Protein 8ERW (pdb70)

Solvent-accessible surface area: 17690 Å² total; per-residue (Å²): 130,51,14,32,58,23,5,46,70,51,16,95,64,94,47,96,114,18,19,69,61,19,47,93,81,65,67,65,28,16,7,12,0,3,0,4,0,14,24,11,0,45,94,56,112,110,6,37,63,5,0,16,90,2,7,72,89,38,53,31,45,14,0,4,0,2,0,1,0,2,2,0,0,60,99,23,62,30,77,118,1,46,63,6,1,6,58,3,2,50,144,24,60,13,38,2,0,0,0,0,0,0,0,0,10,6,0,46,84,25,66,8,135,94,2,17,60,2,1,9,107,7,1,74,78,4,61,21,41,14,0,0,0,0,0,1,0,1,9,8,0,48,96,34,69,43,83,105,1,19,71,2,0,1,50,2,2,54,135,32,43,2,30,4,0,0,0,1,0,0,1,3,5,5,0,55,120,5,62,5,99,89,2,53,114,6,1,17,55,6,2,79,78,6,61,23,24,15,0,0,0,2,0,1,0,2,11,5,0,42,101,37,57,8,134,82,1,3,77,7,1,4,47,3,4,73,153,30,60,26,40,38,0,2,45,14,0,46,66,2,9,102,10,41,92,85,50,42,106,91,40,8,61,54,15,1,78,129,10,110,114,20,40,62,20,16,57,65,28,58,100,100,119,114,98,65,72,63,38,26,18,6,0,12,1,1,0,20,34,18,4,78,91,47,54,95,74,2,48,62,6,1,54,57,5,38,97,71,41,57,26,24,17,0,2,0,2,0,1,1,5,19,6,1,66,78,29,51,35,76,65,1,16,56,4,1,2,98,3,4,64,134,33,58,16,38,6,0,0,0,0,0,0,0,2,9,4,1,51,80,21,75,10,137,81,2,18,62,1,0,6,56,8,1,68,104,3,64,18,41,16,0,0,0,1,0,1,1,2,11,10,3,52,103,34,70,46,93,58,2,16,77,3,1,1,50,1,2,74,131,36,46,3,30,4,0,0,0,0,0,1,0,4,4,6,0,56,126,5,66,4,72,85,1,54,123,4,1,17,50,4,2,108,77,6,59,25,41,16,0,0,0,0,0,2,0,0,10,14,0,39,103,36,57,12,133,94,1,4,65,10,0,3,46,7,2,71,106,27,71,19,36,65,0,1,49,13,0,45,47,2,18,116,10,56,123,85,92,134,90,10,71,51,11,2,68,133,15,100

Secondary structure (DSSP, 8-state):
-HHHHHHHHHHH-----HHHHHHHHT-HHHHHHHHHHHHHHHH--HHHHHHHHHHHHT-HHHHHHHHHHHHHHHHHT-HHHHHHHHHHHHHT-HHHHHHHHHHHHHHHHH--HHHHHHHHHHHHHT-HHHHHHHHHHHHHHHHHT-HHHHHHHHHHHHHT-HHHHHHHHHHHHHHHTT--HHHHHHHHHHHHHT-HHHHHHHHHHHHHHHHHT-HHHHHHHHHHHHHT-HHHHHHHHHHHHHHHHH--HHHHHHHHHHH-/-HHHHHHHHHH---S--HHHHHHHHHHHHHHHT--HHHHHHHHHHHHH--HHHHHHHHHHHHHHHHH--HHHHHHHHHHHHHT-HHHHHHHHHHHHHHHHHT-HHHHHHHHHHHHHT-HHHHHHHHHHHHHHHHHT-HHHHHHHHHHHHHT-HHHHHHHHHHHHHHHTTT-HHHHHHHHHHHHHT-HHHHHHHHHHHHHHHHHT-HHHHHHHHHHHHHT-HHHHHHHHHHHHHHH--HHHHHHHHHHH-

Structure (mmCIF, N/CA/C/O backbone):
data_8ERW
#
_entry.id   8ERW
#
_cell.length_a   55.318
_cell.length_b   55.380
_cell.length_c   145.134
_cell.angle_alpha   90.000
_cell.angle_beta   90.000
_cell.angle_gamma   90.000
#
_symmetry.space_group_name_H-M   'P 21 21 21'
#
loop_
_entity.id
_entity.type
_entity.pdbx_description
1 polymer C2HR4_8r
2 water water
#
loop_
_atom_site.group_PDB
_atom_site.id
_atom_site.type_symbol
_atom_site.label_atom_id
_atom_site.label_alt_id
_atom_site.label_comp_id
_atom_site.label_asym_id
_atom_site.label_entity_id
_atom_site.label_seq_id
_atom_site.pdbx_PDB_ins_code
_atom_site.Cartn_x
_atom_site.Cartn_y
_atom_site.Cartn_z
_atom_site.occupancy
_atom_site.B_iso_or_equiv
_atom_site.auth_seq_id
_atom_site.auth_comp_id
_atom_site.auth_asym_id
_atom_site.auth_atom_id
_atom_site.pdbx_PDB_model_num
ATOM 1 N N . ASP A 1 7 ? 82.001 -20.412 23.393 1.00 134.37 7 ASP A N 1
ATOM 2 C CA . ASP A 1 7 ? 83.377 -20.332 23.869 1.00 129.42 7 ASP A CA 1
ATOM 3 C C . ASP A 1 7 ? 84.123 -19.212 23.153 1.00 124.90 7 ASP A C 1
ATOM 4 O O . ASP A 1 7 ? 84.834 -18.427 23.780 1.00 125.05 7 ASP A O 1
ATOM 8 N N . LYS A 1 8 ? 83.962 -19.148 21.829 1.00 125.98 8 LYS A N 1
ATOM 9 C CA . LYS A 1 8 ? 84.621 -18.096 21.064 1.00 126.79 8 LYS A CA 1
ATOM 10 C C . LYS A 1 8 ? 84.154 -16.716 21.502 1.00 126.43 8 LYS A C 1
ATOM 11 O O . LYS A 1 8 ? 84.943 -15.764 21.486 1.00 124.39 8 LYS A O 1
ATOM 15 N N . ALA A 1 9 ? 82.890 -16.593 21.910 1.00 124.15 9 ALA A N 1
ATOM 16 C CA . ALA A 1 9 ? 82.373 -15.301 22.346 1.00 119.04 9 ALA A CA 1
ATOM 17 C C . ALA A 1 9 ? 83.205 -14.742 23.493 1.00 119.51 9 ALA A C 1
ATOM 18 O O . ALA A 1 9 ? 83.689 -13.605 23.429 1.00 115.09 9 ALA A O 1
ATOM 25 N N . VAL A 1 10 ? 83.379 -15.528 24.558 1.00 118.96 10 VAL A N 1
ATOM 26 C CA . VAL A 1 10 ? 84.228 -15.095 25.662 1.00 113.59 10 VAL A CA 1
ATOM 27 C C . VAL A 1 10 ? 85.664 -14.920 25.190 1.00 116.55 10 VAL A C 1
ATOM 28 O O . VAL A 1 10 ? 86.393 -14.058 25.697 1.00 116.67 10 VAL A O 1
ATOM 32 N N . SER A 1 11 ? 86.097 -15.727 24.218 1.00 122.65 11 SER A N 1
ATOM 33 C CA . SER A 1 11 ? 87.448 -15.588 23.687 1.00 124.54 11 SER A CA 1
ATOM 34 C C . SER A 1 11 ? 87.608 -14.261 22.953 1.00 120.78 11 SER A C 1
ATOM 35 O O . SER A 1 11 ? 88.561 -13.513 23.204 1.00 121.17 11 SER A O 1
ATOM 39 N N . LEU A 1 12 ? 86.688 -13.957 22.035 1.00 117.17 12 LEU A N 1
ATOM 40 C CA . LEU A 1 12 ? 86.765 -12.694 21.310 1.00 109.51 12 LEU A CA 1
ATOM 41 C C . LEU A 1 12 ? 86.689 -11.513 22.268 1.00 105.93 12 LEU A C 1
ATOM 42 O O . LEU A 1 12 ? 87.442 -10.541 22.131 1.00 102.30 12 LEU A O 1
ATOM 46 N N . VAL A 1 13 ? 85.783 -11.578 23.245 1.00 105.47 13 VAL A N 1
ATOM 47 C CA . VAL A 1 13 ? 85.688 -10.514 24.238 1.00 102.61 13 VAL A CA 1
ATOM 48 C C . VAL A 1 13 ? 86.968 -10.451 25.061 1.00 104.91 13 VAL A C 1
ATOM 49 O O . VAL A 1 13 ? 87.535 -9.375 25.283 1.00 106.15 13 VAL A O 1
ATOM 53 N N . GLU A 1 14 ? 87.453 -11.611 25.513 1.00 112.39 14 GLU A N 1
ATOM 54 C CA . GLU A 1 14 ? 88.664 -11.643 26.328 1.00 114.97 14 GLU A CA 1
ATOM 55 C C . GLU A 1 14 ? 89.860 -11.097 25.556 1.00 112.51 14 GLU A C 1
ATOM 56 O O . GLU A 1 14 ? 90.630 -10.280 26.075 1.00 104.05 14 GLU A O 1
ATOM 60 N N . GLU A 1 15 ? 90.038 -11.547 24.311 1.00 106.98 15 GLU A N 1
ATOM 61 C CA . GLU A 1 15 ? 91.140 -11.046 23.494 1.00 104.10 15 GLU A CA 1
ATOM 62 C C . GLU A 1 15 ? 91.045 -9.534 23.320 1.00 111.74 15 GLU A C 1
ATOM 63 O O . GLU A 1 15 ? 92.028 -8.810 23.519 1.00 112.74 15 GLU A O 1
ATOM 67 N N . LEU A 1 16 ? 89.861 -9.039 22.948 1.00 110.74 16 LEU A N 1
ATOM 68 C CA . LEU A 1 16 ? 89.663 -7.597 22.855 1.00 104.01 16 LEU A CA 1
ATOM 69 C C . LEU A 1 16 ? 89.692 -6.939 24.229 1.00 107.59 16 LEU A C 1
ATOM 70 O O . LEU A 1 16 ? 90.029 -5.754 24.341 1.00 111.47 16 LEU A O 1
ATOM 86 N N . ALA A 1 17 ? 89.331 -7.681 25.278 1.00 108.30 17 ALA A N 1
ATOM 87 C CA . ALA A 1 17 ? 89.344 -7.118 26.624 1.00 118.88 17 ALA A CA 1
ATOM 88 C C . ALA A 1 17 ? 90.770 -6.874 27.097 1.00 126.43 17 ALA A C 1
ATOM 89 O O . ALA A 1 17 ? 91.078 -5.816 27.657 1.00 126.74 17 ALA A O 1
ATOM 96 N N . GLN A 1 18 ? 91.652 -7.859 26.905 1.00 125.78 18 GLN A N 1
ATOM 97 C CA . GLN A 1 18 ? 93.066 -7.641 27.189 1.00 127.67 18 GLN A CA 1
ATOM 98 C C . GLN A 1 18 ? 93.540 -6.338 26.563 1.00 123.39 18 GLN A C 1
ATOM 99 O O . GLN A 1 18 ? 94.224 -5.538 27.215 1.00 138.46 18 GLN A O 1
ATOM 103 N N . LYS A 1 19 ? 93.161 -6.094 25.314 1.00 114.07 19 LYS A N 1
ATOM 104 C CA . LYS A 1 19 ? 93.443 -4.826 24.656 1.00 114.52 19 LYS A CA 1
ATOM 105 C C . LYS A 1 19 ? 92.344 -3.822 24.991 1.00 108.39 19 LYS A C 1
ATOM 106 O O . LYS A 1 19 ? 92.477 -2.630 24.724 1.00 106.63 19 LYS A O 1
ATOM 110 N N . GLY A 1 21 ? 93.722 0.400 26.098 1.00 127.90 21 GLY A N 1
ATOM 111 C CA . GLY A 1 21 ? 93.996 0.232 27.512 1.00 136.00 21 GLY A CA 1
ATOM 112 C C . GLY A 1 21 ? 92.747 -0.087 28.307 1.00 127.46 21 GLY A C 1
ATOM 113 O O . GLY A 1 21 ? 92.125 0.801 28.889 1.00 125.28 21 GLY A O 1
ATOM 117 N N . SER A 1 22 ? 92.380 -1.365 28.335 1.00 125.78 22 SER A N 1
ATOM 118 C CA . SER A 1 22 ? 91.152 -1.773 28.994 1.00 117.22 22 SER A CA 1
ATOM 119 C C . SER A 1 22 ? 91.287 -1.665 30.510 1.00 119.41 22 SER A C 1
ATOM 120 O O . SER A 1 22 ? 92.386 -1.557 31.063 1.00 121.52 22 SER A O 1
ATOM 124 N N . GLU A 1 23 ? 90.140 -1.695 31.182 1.00 119.38 23 GLU A N 1
ATOM 125 C CA . GLU A 1 23 ? 90.090 -1.624 32.637 1.00 118.29 23 GLU A CA 1
ATOM 126 C C . GLU A 1 23 ? 89.491 -2.907 33.206 1.00 124.20 23 GLU A C 1
ATOM 127 O O . GLU A 1 23 ? 88.766 -3.625 32.515 1.00 119.45 23 GLU A O 1
ATOM 131 N N . GLU A 1 27 ? 89.474 -7.843 33.753 1.00 122.48 27 GLU A N 1
ATOM 132 C CA . GLU A 1 27 ? 88.682 -8.144 34.941 1.00 133.56 27 GLU A CA 1
ATOM 133 C C . GLU A 1 27 ? 87.229 -8.366 34.549 1.00 127.22 27 GLU A C 1
ATOM 134 O O . GLU A 1 27 ? 86.646 -9.413 34.832 1.00 123.29 27 GLU A O 1
ATOM 138 N N . ALA A 1 28 ? 86.648 -7.359 33.894 1.00 131.68 28 ALA A N 1
ATOM 139 C CA . ALA A 1 28 ? 85.263 -7.471 33.453 1.00 132.53 28 ALA A CA 1
ATOM 140 C C . ALA A 1 28 ? 85.073 -8.681 32.549 1.00 135.12 28 ALA A C 1
ATOM 141 O O . ALA A 1 28 ? 84.081 -9.409 32.673 1.00 135.58 28 ALA A O 1
ATOM 148 N N . ALA A 1 29 ? 86.022 -8.919 31.639 1.00 132.59 29 ALA A N 1
ATOM 149 C CA . ALA A 1 29 ? 85.903 -10.051 30.727 1.00 131.42 29 ALA A CA 1
ATOM 150 C C . ALA A 1 29 ? 85.787 -11.364 31.491 1.00 135.09 29 ALA A C 1
ATOM 151 O O . ALA A 1 29 ? 85.000 -12.242 31.118 1.00 127.55 29 ALA A O 1
ATOM 158 N N . LYS A 1 30 ? 86.571 -11.521 32.560 1.00 140.51 30 LYS A N 1
ATOM 159 C CA . LYS A 1 30 ? 86.454 -12.719 33.384 1.00 134.89 30 LYS A CA 1
ATOM 160 C C . LYS A 1 30 ? 85.051 -12.842 33.966 1.00 134.60 30 LYS A C 1
ATOM 161 O O . LYS A 1 30 ? 84.506 -13.947 34.065 1.00 135.83 30 LYS A O 1
ATOM 165 N N . GLU A 1 31 ? 84.449 -11.716 34.351 1.00 135.21 31 GLU A N 1
ATOM 166 C CA . GLU A 1 31 ? 83.084 -11.749 34.865 1.00 133.29 31 GLU A CA 1
ATOM 167 C C . GLU A 1 31 ? 82.108 -12.194 33.782 1.00 130.80 31 GLU A C 1
ATOM 168 O O . GLU A 1 31 ? 81.268 -13.073 34.012 1.00 125.68 31 GLU A O 1
ATOM 172 N N . ILE A 1 32 ? 82.207 -11.599 32.591 1.00 134.95 32 ILE A N 1
ATOM 173 C CA . ILE A 1 32 ? 81.320 -11.980 31.496 1.00 132.87 32 ILE A CA 1
ATOM 174 C C . ILE A 1 32 ? 81.533 -13.443 31.127 1.00 134.81 32 ILE A C 1
ATOM 175 O O . ILE A 1 32 ? 80.573 -14.190 30.903 1.00 126.88 32 ILE A O 1
ATOM 179 N N . ARG A 1 33 ? 82.795 -13.874 31.057 1.00 133.79 33 ARG A N 1
ATOM 180 C CA . ARG A 1 33 ? 83.080 -15.272 30.751 1.00 126.55 33 ARG A CA 1
ATOM 181 C C . ARG A 1 33 ? 82.468 -16.197 31.796 1.00 130.40 33 ARG A C 1
ATOM 182 O O . ARG A 1 33 ? 81.917 -17.251 31.457 1.00 133.96 33 ARG A O 1
ATOM 186 N N . LYS A 1 34 ? 82.552 -15.818 33.073 1.00 123.63 34 LYS A N 1
ATOM 187 C CA . LYS A 1 34 ? 81.987 -16.654 34.127 1.00 119.60 34 LYS A CA 1
ATOM 188 C C . LYS A 1 34 ? 80.478 -16.800 33.978 1.00 122.91 34 LYS A C 1
ATOM 189 O O . LYS A 1 34 ? 79.918 -17.841 34.342 1.00 111.85 34 LYS A O 1
ATOM 193 N N . ARG A 1 35 ? 79.804 -15.777 33.447 1.00 126.09 35 ARG A N 1
ATOM 194 C CA . ARG A 1 35 ? 78.360 -15.865 33.260 1.00 119.47 35 ARG A CA 1
ATOM 195 C C . ARG A 1 35 ? 78.010 -16.765 32.081 1.00 112.02 35 ARG A C 1
ATOM 196 O O . ARG A 1 35 ? 77.022 -17.507 32.130 1.00 103.31 35 ARG A O 1
ATOM 200 N N . GLY A 1 36 ? 78.799 -16.706 31.012 1.00 113.28 36 GLY A N 1
ATOM 201 C CA . GLY A 1 36 ? 78.594 -17.573 29.869 1.00 112.01 36 GLY A CA 1
ATOM 202 C C . GLY A 1 36 ? 77.319 -17.308 29.096 1.00 113.56 36 GLY A C 1
ATOM 203 O O . GLY A 1 36 ? 76.584 -18.244 28.769 1.00 110.74 36 GLY A O 1
ATOM 207 N N . ASP A 1 37 ? 77.049 -16.042 28.792 1.00 106.13 37 ASP A N 1
ATOM 208 C CA . ASP A 1 37 ? 75.905 -15.641 27.980 1.00 98.79 37 ASP A CA 1
ATOM 209 C C . ASP A 1 37 ? 76.432 -15.120 26.649 1.00 105.50 37 ASP A C 1
ATOM 210 O O . ASP A 1 37 ? 77.137 -14.105 26.612 1.00 108.39 37 ASP A O 1
ATOM 219 N N . SER A 1 38 ? 76.097 -15.818 25.562 1.00 105.46 38 SER A N 1
ATOM 220 C CA . SER A 1 38 ? 76.613 -15.442 24.249 1.00 103.83 38 SER A CA 1
ATOM 221 C C . SER A 1 38 ? 76.156 -14.039 23.866 1.00 104.74 38 SER A C 1
ATOM 222 O O . SER A 1 38 ? 76.975 -13.161 23.569 1.00 99.51 38 SER A O 1
ATOM 230 N N . GLU A 1 39 ? 74.837 -13.817 23.862 1.00 107.81 39 GLU A N 1
ATOM 231 C CA . GLU A 1 39 ? 74.288 -12.520 23.477 1.00 104.99 39 GLU A CA 1
ATOM 232 C C . GLU A 1 39 ? 75.018 -11.387 24.182 1.00 100.34 39 GLU A C 1
ATOM 233 O O . GLU A 1 39 ? 75.446 -10.415 23.549 1.00 98.19 39 GLU A O 1
ATOM 237 N N . VAL A 1 40 ? 75.167 -11.496 25.502 1.00 102.78 40 VAL A N 1
ATOM 238 C CA . VAL A 1 40 ? 75.958 -10.516 26.237 1.00 94.76 40 VAL A CA 1
ATOM 239 C C . VAL A 1 40 ? 77.405 -10.557 25.767 1.00 97.77 40 VAL A C 1
ATOM 240 O O . VAL A 1 40 ? 78.058 -9.517 25.616 1.00 97.08 40 VAL A O 1
ATOM 253 N N . ALA A 1 41 ? 77.926 -11.759 25.517 1.00 98.02 41 ALA A N 1
ATOM 254 C CA . ALA A 1 41 ? 79.321 -11.896 25.114 1.00 103.37 41 ALA A CA 1
ATOM 255 C C . ALA A 1 41 ? 79.556 -11.289 23.737 1.00 99.25 41 ALA A C 1
ATOM 256 O O . ALA A 1 41 ? 80.455 -10.460 23.557 1.00 94.56 41 ALA A O 1
ATOM 263 N N . LEU A 1 42 ? 78.761 -11.700 22.745 1.00 100.86 42 LEU A N 1
ATOM 264 C CA . LEU A 1 42 ? 78.886 -11.108 21.418 1.00 99.26 42 LEU A CA 1
ATOM 265 C C . LEU A 1 42 ? 78.581 -9.617 21.459 1.00 94.52 42 LEU A C 1
ATOM 266 O O . LEU A 1 42 ? 79.310 -8.810 20.868 1.00 89.02 42 LEU A O 1
ATOM 282 N N . ALA A 1 43 ? 77.514 -9.233 22.162 1.00 96.15 43 ALA A N 1
ATOM 283 C CA . ALA A 1 43 ? 77.181 -7.823 22.316 1.00 85.09 43 ALA A CA 1
ATOM 284 C C . ALA A 1 43 ? 78.381 -7.029 22.816 1.00 85.91 43 ALA A C 1
ATOM 285 O O . ALA A 1 43 ? 78.811 -6.055 22.187 1.00 88.48 43 ALA A O 1
ATOM 292 N N . VAL A 1 44 ? 78.941 -7.443 23.953 1.00 86.04 44 VAL A N 1
ATOM 293 C CA . VAL A 1 44 ? 80.043 -6.693 24.548 1.00 86.51 44 VAL A CA 1
ATOM 294 C C . VAL A 1 44 ? 81.267 -6.734 23.643 1.00 87.31 44 VAL A C 1
ATOM 295 O O . VAL A 1 44 ? 81.990 -5.739 23.507 1.00 87.74 44 VAL A O 1
ATOM 308 N N . ALA A 1 45 ? 81.529 -7.887 23.024 1.00 88.86 45 ALA A N 1
ATOM 309 C CA . ALA A 1 45 ? 82.607 -7.965 22.044 1.00 92.26 45 ALA A CA 1
ATOM 310 C C . ALA A 1 45 ? 82.466 -6.856 21.010 1.00 88.95 45 ALA A C 1
ATOM 311 O O . ALA A 1 45 ? 83.415 -6.110 20.740 1.00 90.17 45 ALA A O 1
ATOM 318 N N . LEU A 1 46 ? 81.271 -6.726 20.429 1.00 89.02 46 LEU A N 1
ATOM 319 C CA . LEU A 1 46 ? 81.024 -5.649 19.478 1.00 89.13 46 LEU A CA 1
ATOM 320 C C . LEU A 1 46 ? 81.275 -4.289 20.114 1.00 88.43 46 LEU A C 1
ATOM 321 O O . LEU A 1 46 ? 81.872 -3.403 19.489 1.00 94.23 46 LEU A O 1
ATOM 325 N N . VAL A 1 47 ? 80.834 -4.105 21.359 1.00 86.93 47 VAL A N 1
ATOM 326 C CA . VAL A 1 47 ? 81.009 -2.817 22.021 1.00 86.75 47 VAL A CA 1
ATOM 327 C C . VAL A 1 47 ? 82.491 -2.486 22.145 1.00 88.31 47 VAL A C 1
ATOM 328 O O . VAL A 1 47 ? 82.926 -1.371 21.833 1.00 91.89 47 VAL A O 1
ATOM 341 N N . LEU A 1 48 ? 83.290 -3.453 22.604 1.00 89.21 48 LEU A N 1
ATOM 342 C CA . LEU A 1 48 ? 84.715 -3.198 22.783 1.00 88.30 48 LEU A CA 1
ATOM 343 C C . LEU A 1 48 ? 85.429 -3.076 21.441 1.00 90.90 48 LEU A C 1
ATOM 344 O O . LEU A 1 48 ? 86.288 -2.203 21.266 1.00 90.62 48 LEU A O 1
ATOM 360 N N . SER A 1 49 ? 85.099 -3.950 20.488 1.00 89.81 49 SER A N 1
ATOM 361 C CA . SER A 1 49 ? 85.700 -3.861 19.162 1.00 91.32 49 SER A CA 1
ATOM 362 C C . SER A 1 49 ? 85.524 -2.463 18.583 1.00 101.69 49 SER A C 1
ATOM 363 O O . SER A 1 49 ? 86.466 -1.874 18.042 1.00 112.41 49 SER A O 1
ATOM 371 N N . LEU A 1 50 ? 84.313 -1.912 18.697 1.00 97.04 50 LEU A N 1
ATOM 372 C CA . LEU A 1 50 ? 84.068 -0.561 18.204 1.00 98.15 50 LEU A CA 1
ATOM 373 C C . LEU A 1 50 ? 84.822 0.479 19.020 1.00 102.14 50 LEU A C 1
ATOM 374 O O . LEU A 1 50 ? 85.198 1.529 18.488 1.00 109.09 50 LEU A O 1
ATOM 390 N N . ALA A 1 51 ? 85.057 0.204 20.303 1.00 96.05 51 ALA A N 1
ATOM 391 C CA . ALA A 1 51 ? 85.787 1.150 21.136 1.00 99.79 51 ALA A CA 1
ATOM 392 C C . ALA A 1 51 ? 87.261 1.200 20.756 1.00 107.14 51 ALA A C 1
ATOM 393 O O . ALA A 1 51 ? 87.841 2.288 20.655 1.00 108.73 51 ALA A O 1
ATOM 400 N N . ASN A 1 52 ? 87.876 0.038 20.524 1.00 108.93 52 ASN A N 1
ATOM 401 C CA . ASN A 1 52 ? 89.319 -0.011 20.315 1.00 112.30 52 ASN A CA 1
ATOM 402 C C . ASN A 1 52 ? 89.733 0.818 19.101 1.00 116.20 52 ASN A C 1
ATOM 403 O O . ASN A 1 52 ? 90.645 1.648 19.183 1.00 125.94 52 ASN A O 1
ATOM 414 N N . LYS A 1 53 ? 89.067 0.606 17.962 1.00 112.97 53 LYS A N 1
ATOM 415 C CA . LYS A 1 53 ? 89.467 1.298 16.739 1.00 116.51 53 LYS A CA 1
ATOM 416 C C . LYS A 1 53 ? 89.183 2.795 16.809 1.00 108.50 53 LYS A C 1
ATOM 417 O O . LYS A 1 53 ? 89.834 3.584 16.114 1.00 110.33 53 LYS A O 1
ATOM 421 N N . SER A 1 54 ? 88.215 3.208 17.623 1.00 111.55 54 SER A N 1
ATOM 422 C CA . SER A 1 54 ? 87.844 4.620 17.714 1.00 115.63 54 SER A CA 1
ATOM 423 C C . SER A 1 54 ? 88.982 5.471 18.270 1.00 111.71 54 SER A C 1
ATOM 424 O O . SER A 1 54 ? 89.967 4.946 18.787 1.00 116.64 54 SER A O 1
ATOM 432 N N . ARG A 1 57 ? 89.453 8.149 23.615 1.00 109.00 57 ARG A N 1
ATOM 433 C CA . ARG A 1 57 ? 89.851 7.298 24.730 1.00 111.91 57 ARG A CA 1
ATOM 434 C C . ARG A 1 57 ? 88.677 7.055 25.669 1.00 113.06 57 ARG A C 1
ATOM 435 O O . ARG A 1 57 ? 88.495 5.948 26.178 1.00 109.07 57 ARG A O 1
ATOM 439 N N . ASN A 1 58 ? 87.883 8.103 25.906 1.00 116.68 58 ASN A N 1
ATOM 440 C CA . ASN A 1 58 ? 86.705 7.952 26.755 1.00 110.29 58 ASN A CA 1
ATOM 441 C C . ASN A 1 58 ? 85.791 6.849 26.243 1.00 108.72 58 ASN A C 1
ATOM 442 O O . ASN A 1 58 ? 85.111 6.187 27.035 1.00 109.36 58 ASN A O 1
ATOM 453 N N . ALA A 1 59 ? 85.766 6.631 24.927 1.00 113.30 59 ALA A N 1
ATOM 454 C CA . ALA A 1 59 ? 85.007 5.516 24.373 1.00 116.10 59 ALA A CA 1
ATOM 455 C C . ALA A 1 59 ? 85.535 4.190 24.909 1.00 109.08 59 ALA A C 1
ATOM 456 O O . ALA A 1 59 ? 84.784 3.385 25.473 1.00 101.89 59 ALA A O 1
ATOM 463 N N . ILE A 1 60 ? 86.836 3.946 24.733 1.00 109.46 60 ILE A N 1
ATOM 464 C CA . ILE A 1 60 ? 87.451 2.745 25.290 1.00 108.23 60 ILE A CA 1
ATOM 465 C C . ILE A 1 60 ? 87.207 2.679 26.792 1.00 111.56 60 ILE A C 1
ATOM 466 O O . ILE A 1 60 ? 86.881 1.618 27.339 1.00 107.50 60 ILE A O 1
ATOM 482 N N . GLU A 1 61 ? 87.351 3.812 27.481 1.00 111.48 61 GLU A N 1
ATOM 483 C CA . GLU A 1 61 ? 87.034 3.852 28.904 1.00 109.45 61 GLU A CA 1
ATOM 484 C C . GLU A 1 61 ? 85.549 3.610 29.141 1.00 104.59 61 GLU A C 1
ATOM 485 O O . GLU A 1 61 ? 85.175 2.882 30.068 1.00 104.54 61 GLU A O 1
ATOM 489 N N . ALA A 1 62 ? 84.691 4.195 28.305 1.00 99.15 62 ALA A N 1
ATOM 490 C CA . ALA A 1 62 ? 83.253 4.040 28.498 1.00 96.86 62 ALA A CA 1
ATOM 491 C C . ALA A 1 62 ? 82.807 2.608 28.234 1.00 98.21 62 ALA A C 1
ATOM 492 O O . ALA A 1 62 ? 81.966 2.069 28.963 1.00 95.95 62 ALA A O 1
ATOM 499 N N . ALA A 1 63 ? 83.359 1.975 27.196 1.00 99.52 63 ALA A N 1
ATOM 500 C CA . ALA A 1 63 ? 82.914 0.636 26.825 1.00 94.70 63 ALA A CA 1
ATOM 501 C C . ALA A 1 63 ? 83.070 -0.350 27.973 1.00 95.69 63 ALA A C 1
ATOM 502 O O . ALA A 1 63 ? 82.254 -1.270 28.111 1.00 89.05 63 ALA A O 1
ATOM 509 N N . ALA A 1 64 ? 84.096 -0.173 28.805 1.00 104.59 64 ALA A N 1
ATOM 510 C CA . ALA A 1 64 ? 84.316 -1.094 29.913 1.00 102.66 64 ALA A CA 1
ATOM 511 C C . ALA A 1 64 ? 83.129 -1.102 30.867 1.00 106.62 64 ALA A C 1
ATOM 512 O O . ALA A 1 64 ? 82.746 -2.159 31.384 1.00 106.06 64 ALA A O 1
ATOM 519 N N . GLU A 1 65 ? 82.538 0.068 31.123 1.00 101.19 65 GLU A N 1
ATOM 520 C CA . GLU A 1 65 ? 81.364 0.119 31.988 1.00 100.87 65 GLU A CA 1
ATOM 521 C C . GLU A 1 65 ? 80.262 -0.787 31.454 1.00 99.74 65 GLU A C 1
ATOM 522 O O . GLU A 1 65 ? 79.607 -1.504 32.221 1.00 94.22 65 GLU A O 1
ATOM 534 N N . ILE A 1 66 ? 80.054 -0.777 30.136 1.00 96.82 66 ILE A N 1
ATOM 535 C CA . ILE A 1 66 ? 79.053 -1.650 29.533 1.00 89.94 66 ILE A CA 1
ATOM 536 C C . ILE A 1 66 ? 79.415 -3.110 29.781 1.00 82.86 66 ILE A C 1
ATOM 537 O O . ILE A 1 66 ? 78.567 -3.927 30.162 1.00 91.47 66 ILE A O 1
ATOM 553 N N . ALA A 1 67 ? 80.685 -3.457 29.561 1.00 83.25 67 ALA A N 1
ATOM 554 C CA . ALA A 1 67 ? 81.115 -4.842 29.721 1.00 97.05 67 ALA A CA 1
ATOM 555 C C . ALA A 1 67 ? 80.821 -5.354 31.126 1.00 105.43 67 ALA A C 1
ATOM 556 O O . ALA A 1 67 ? 80.355 -6.487 31.298 1.00 104.56 67 ALA A O 1
ATOM 563 N N . LYS A 1 68 ? 81.084 -4.532 32.146 1.00 104.34 68 LYS A N 1
ATOM 564 C CA . LYS A 1 68 ? 80.848 -4.966 33.518 1.00 105.25 68 LYS A CA 1
ATOM 565 C C . LYS A 1 68 ? 79.360 -5.104 33.816 1.00 105.50 68 LYS A C 1
ATOM 566 O O . LYS A 1 68 ? 78.977 -5.877 34.702 1.00 110.80 68 LYS A O 1
ATOM 570 N N . ARG A 1 69 ? 78.509 -4.370 33.093 1.00 102.93 69 ARG A N 1
ATOM 571 C CA . ARG A 1 69 ? 77.075 -4.441 33.349 1.00 103.09 69 ARG A CA 1
ATOM 572 C C . ARG A 1 69 ? 76.511 -5.810 32.986 1.00 105.81 69 ARG A C 1
ATOM 573 O O . ARG A 1 69 ? 75.652 -6.342 33.699 1.00 109.41 69 ARG A O 1
ATOM 580 N N . GLY A 1 70 ? 76.971 -6.391 31.884 1.00 103.98 70 GLY A N 1
ATOM 581 C CA . GLY A 1 70 ? 76.431 -7.664 31.439 1.00 99.93 70 GLY A CA 1
ATOM 582 C C . GLY A 1 70 ? 74.992 -7.575 30.977 1.00 98.48 70 GLY A C 1
ATOM 583 O O . GLY A 1 70 ? 74.202 -8.491 31.237 1.00 93.62 70 GLY A O 1
ATOM 587 N N . ASP A 1 71 ? 74.634 -6.490 30.298 1.00 101.78 71 ASP A N 1
ATOM 588 C CA . ASP A 1 71 ? 73.278 -6.246 29.824 1.00 100.79 71 ASP A CA 1
ATOM 589 C C . ASP A 1 71 ? 73.267 -6.364 28.305 1.00 97.11 71 ASP A C 1
ATOM 590 O O . ASP A 1 71 ? 73.983 -5.626 27.618 1.00 95.18 71 ASP A O 1
ATOM 599 N N . SER A 1 72 ? 72.455 -7.287 27.787 1.00 93.91 72 SER A N 1
ATOM 600 C CA . SER A 1 72 ? 72.406 -7.493 26.343 1.00 86.50 72 SER A CA 1
ATOM 601 C C . SER A 1 72 ? 71.849 -6.268 25.627 1.00 88.29 72 SER A C 1
ATOM 602 O O . SER A 1 72 ? 72.382 -5.846 24.594 1.00 80.73 72 SER A O 1
ATOM 610 N N . GLU A 1 73 ? 70.778 -5.679 26.165 1.00 92.00 73 GLU A N 1
ATOM 611 C CA . GLU A 1 73 ? 70.101 -4.591 25.466 1.00 84.88 73 GLU A CA 1
ATOM 612 C C . GLU A 1 73 ? 70.985 -3.353 25.374 1.00 78.40 73 GLU A C 1
ATOM 613 O O . GLU A 1 73 ? 71.122 -2.754 24.300 1.00 77.11 73 GLU A O 1
ATOM 625 N N . VAL A 1 74 ? 71.587 -2.947 26.494 1.00 80.80 74 VAL A N 1
ATOM 626 C CA . VAL A 1 74 ? 72.364 -1.710 26.509 1.00 77.38 74 VAL A CA 1
ATOM 627 C C . VAL A 1 74 ? 73.574 -1.837 25.592 1.00 73.04 74 VAL A C 1
ATOM 628 O O . VAL A 1 74 ? 73.880 -0.933 24.804 1.00 69.79 74 VAL A O 1
ATOM 641 N N . ALA A 1 75 ? 74.285 -2.964 25.687 1.00 77.03 75 ALA A N 1
ATOM 642 C CA . ALA A 1 75 ? 75.506 -3.144 24.910 1.00 72.20 75 ALA A CA 1
ATOM 643 C C . ALA A 1 75 ? 75.251 -2.941 23.420 1.00 71.07 75 ALA A C 1
ATOM 644 O O . ALA A 1 75 ? 76.022 -2.264 22.730 1.00 74.17 75 ALA A O 1
ATOM 651 N N . LEU A 1 76 ? 74.170 -3.525 22.903 1.00 73.36 76 LEU A N 1
ATOM 652 C CA . LEU A 1 76 ? 73.869 -3.367 21.485 1.00 69.67 76 LEU A CA 1
ATOM 653 C C . LEU A 1 76 ? 73.519 -1.917 21.162 1.00 69.80 76 LEU A C 1
ATOM 654 O O . LEU A 1 76 ? 74.076 -1.327 20.229 1.00 74.66 76 LEU A O 1
ATOM 670 N N . ALA A 1 77 ? 72.598 -1.325 21.926 1.00 66.71 77 ALA A N 1
ATOM 671 C CA . ALA A 1 77 ? 72.248 0.075 21.712 1.00 65.89 77 ALA A CA 1
ATOM 672 C C . ALA A 1 77 ? 73.497 0.948 21.692 1.00 68.93 77 ALA A C 1
ATOM 673 O O . ALA A 1 77 ? 73.699 1.748 20.772 1.00 64.13 77 ALA A O 1
ATOM 680 N N . VAL A 1 78 ? 74.356 0.796 22.703 1.00 73.11 78 VAL A N 1
ATOM 681 C CA . VAL A 1 78 ? 75.586 1.581 22.759 1.00 68.05 78 VAL A CA 1
ATOM 682 C C . VAL A 1 78 ? 76.452 1.294 21.540 1.00 67.19 78 VAL A C 1
ATOM 683 O O . VAL A 1 78 ? 76.914 2.213 20.852 1.00 68.94 78 VAL A O 1
ATOM 696 N N . ALA A 1 79 ? 76.702 0.012 21.265 1.00 67.06 79 ALA A N 1
ATOM 697 C CA . ALA A 1 79 ? 77.488 -0.347 20.090 1.00 69.94 79 ALA A CA 1
ATOM 698 C C . ALA A 1 79 ? 76.894 0.276 18.834 1.00 70.89 79 ALA A C 1
ATOM 699 O O . ALA A 1 79 ? 77.621 0.787 17.974 1.00 68.61 79 ALA A O 1
ATOM 706 N N . LEU A 1 80 ? 75.567 0.249 18.720 1.00 72.95 80 LEU A N 1
ATOM 707 C CA . LEU A 1 80 ? 74.902 0.852 17.571 1.00 69.82 80 LEU A CA 1
ATOM 708 C C . LEU A 1 80 ? 75.216 2.338 17.475 1.00 73.28 80 LEU A C 1
ATOM 709 O O . LEU A 1 80 ? 75.634 2.828 16.419 1.00 76.02 80 LEU A O 1
ATOM 725 N N . VAL A 1 81 ? 75.025 3.074 18.572 1.00 69.89 81 VAL A N 1
ATOM 726 C CA . VAL A 1 81 ? 75.346 4.498 18.569 1.00 66.34 81 VAL A CA 1
ATOM 727 C C . VAL A 1 81 ? 76.812 4.709 18.221 1.00 71.35 81 VAL A C 1
ATOM 728 O O . VAL A 1 81 ? 77.167 5.648 17.497 1.00 76.14 81 VAL A O 1
ATOM 741 N N . LEU A 1 82 ? 77.688 3.847 18.739 1.00 77.88 82 LEU A N 1
ATOM 742 C CA . LEU A 1 82 ? 79.101 3.923 18.388 1.00 80.37 82 LEU A CA 1
ATOM 743 C C . LEU A 1 82 ? 79.303 3.708 16.894 1.00 86.96 82 LEU A C 1
ATOM 744 O O . LEU A 1 82 ? 79.978 4.500 16.224 1.00 89.17 82 LEU A O 1
ATOM 760 N N . SER A 1 83 ? 78.726 2.631 16.355 1.00 80.56 83 SER A N 1
ATOM 761 C CA . SER A 1 83 ? 78.841 2.367 14.925 1.00 85.89 83 SER A CA 1
ATOM 762 C C . SER A 1 83 ? 78.424 3.583 14.109 1.00 89.28 83 SER A C 1
ATOM 763 O O . SER A 1 83 ? 79.083 3.939 13.125 1.00 90.22 83 SER A O 1
ATOM 767 N N . LEU A 1 84 ? 77.334 4.237 14.505 1.00 84.08 84 LEU A N 1
ATOM 768 C CA . LEU A 1 84 ? 76.858 5.400 13.768 1.00 84.03 84 LEU A CA 1
ATOM 769 C C . LEU A 1 84 ? 77.722 6.627 14.016 1.00 93.82 84 LEU A C 1
ATOM 770 O O . LEU A 1 84 ? 77.815 7.496 13.143 1.00 91.61 84 LEU A O 1
ATOM 786 N N . ALA A 1 85 ? 78.370 6.710 15.180 1.00 93.42 85 ALA A N 1
ATOM 787 C CA . ALA A 1 85 ? 79.321 7.791 15.414 1.00 96.23 85 ALA A CA 1
ATOM 788 C C . ALA A 1 85 ? 80.539 7.663 14.509 1.00 97.92 85 ALA A C 1
ATOM 789 O O . ALA A 1 85 ? 81.154 8.676 14.153 1.00 98.49 85 ALA A O 1
ATOM 796 N N . ASN A 1 86 ? 80.898 6.437 14.124 1.00 97.75 86 ASN A N 1
ATOM 797 C CA . ASN A 1 86 ? 82.004 6.244 13.193 1.00 104.86 86 ASN A CA 1
ATOM 798 C C . ASN A 1 86 ? 81.596 6.620 11.772 1.00 100.09 86 ASN A C 1
ATOM 799 O O . ASN A 1 86 ? 82.334 7.317 11.066 1.00 96.24 86 ASN A O 1
ATOM 810 N N . LYS A 1 87 ? 80.421 6.155 11.332 1.00 101.59 87 LYS A N 1
ATOM 811 C CA . LYS A 1 87 ? 79.993 6.413 9.961 1.00 103.21 87 LYS A CA 1
ATOM 812 C C . LYS A 1 87 ? 79.786 7.899 9.705 1.00 102.93 87 LYS A C 1
ATOM 813 O O . LYS A 1 87 ? 80.036 8.374 8.590 1.00 97.47 87 LYS A O 1
ATOM 823 N N . SER A 1 88 ? 79.333 8.643 10.714 1.00 104.69 88 SER A N 1
ATOM 824 C CA . SER A 1 88 ? 79.282 10.093 10.585 1.00 105.63 88 SER A CA 1
ATOM 825 C C . SER A 1 88 ? 80.681 10.688 10.529 1.00 111.85 88 SER A C 1
ATOM 826 O O . SER A 1 88 ? 80.880 11.750 9.930 1.00 119.14 88 SER A O 1
ATOM 830 N N . GLY A 1 89 ? 81.657 10.019 11.138 1.00 110.91 89 GLY A N 1
ATOM 831 C CA . GLY A 1 89 ? 83.013 10.536 11.161 1.00 110.59 89 GLY A CA 1
ATOM 832 C C . GLY A 1 89 ? 83.133 11.904 11.789 1.00 116.49 89 GLY A C 1
ATOM 833 O O . GLY A 1 89 ? 83.980 12.699 11.368 1.00 123.88 89 GLY A O 1
ATOM 837 N N . SER A 1 90 ? 82.299 12.207 12.781 1.00 110.85 90 SER A N 1
ATOM 838 C CA . SER A 1 90 ? 82.325 13.481 13.491 1.00 108.16 90 SER A CA 1
ATOM 839 C C . SER A 1 90 ? 82.798 13.215 14.915 1.00 104.79 90 SER A C 1
ATOM 840 O O . SER A 1 90 ? 82.099 12.559 15.695 1.00 103.93 90 SER A O 1
ATOM 844 N N . ARG A 1 91 ? 83.984 13.728 15.251 1.00 111.60 91 ARG A N 1
ATOM 845 C CA . ARG A 1 91 ? 84.554 13.473 16.571 1.00 111.38 91 ARG A CA 1
ATOM 846 C C . ARG A 1 91 ? 83.569 13.823 17.680 1.00 105.52 91 ARG A C 1
ATOM 847 O O . ARG A 1 91 ? 83.436 13.081 18.662 1.00 101.00 91 ARG A O 1
ATOM 851 N N . ASN A 1 92 ? 82.868 14.950 17.543 1.00 105.05 92 ASN A N 1
ATOM 852 C CA . ASN A 1 92 ? 81.900 15.342 18.562 1.00 100.04 92 ASN A CA 1
ATOM 853 C C . ASN A 1 92 ? 80.878 14.238 18.801 1.00 97.47 92 ASN A C 1
ATOM 854 O O . ASN A 1 92 ? 80.451 14.011 19.939 1.00 97.42 92 ASN A O 1
ATOM 865 N N . ALA A 1 93 ? 80.475 13.537 17.737 1.00 97.65 93 ALA A N 1
ATOM 866 C CA . ALA A 1 93 ? 79.502 12.461 17.885 1.00 92.92 93 ALA A CA 1
ATOM 867 C C . ALA A 1 93 ? 80.111 11.242 18.563 1.00 89.08 93 ALA A C 1
ATOM 868 O O . ALA A 1 93 ? 79.402 10.502 19.255 1.00 87.03 93 ALA A O 1
ATOM 875 N N . ILE A 1 94 ? 81.410 11.010 18.372 1.00 91.77 94 ILE A N 1
ATOM 876 C CA . ILE A 1 94 ? 82.073 9.909 19.061 1.00 87.25 94 ILE A CA 1
ATOM 877 C C . ILE A 1 94 ? 82.085 10.162 20.563 1.00 87.27 94 ILE A C 1
ATOM 878 O O . ILE A 1 94 ? 81.642 9.322 21.355 1.00 88.08 94 ILE A O 1
ATOM 894 N N . GLU A 1 95 ? 82.587 11.327 20.976 1.00 78.84 95 GLU A N 1
ATOM 895 C CA . GLU A 1 95 ? 82.591 11.667 22.394 1.00 86.18 95 GLU A CA 1
ATOM 896 C C . GLU A 1 95 ? 81.181 11.627 22.970 1.00 83.63 95 GLU A C 1
ATOM 897 O O . GLU A 1 95 ? 80.962 11.086 24.060 1.00 83.80 95 GLU A O 1
ATOM 901 N N . ALA A 1 96 ? 80.209 12.191 22.248 1.00 84.30 96 ALA A N 1
ATOM 902 C CA . ALA A 1 96 ? 78.828 12.146 22.715 1.00 83.64 96 ALA A CA 1
ATOM 903 C C . ALA A 1 96 ? 78.381 10.710 22.963 1.00 82.14 96 ALA A C 1
ATOM 904 O O . ALA A 1 96 ? 77.730 10.419 23.974 1.00 74.78 96 ALA A O 1
ATOM 911 N N . ALA A 1 97 ? 78.728 9.798 22.052 1.00 82.77 97 ALA A N 1
ATOM 912 C CA . ALA A 1 97 ? 78.361 8.398 22.234 1.00 81.52 97 ALA A CA 1
ATOM 913 C C . ALA A 1 97 ? 79.026 7.811 23.473 1.00 78.93 97 ALA A C 1
ATOM 914 O O . ALA A 1 97 ? 78.434 6.976 24.169 1.00 73.20 97 ALA A O 1
ATOM 921 N N . ALA A 1 98 ? 80.259 8.233 23.763 1.00 82.19 98 ALA A N 1
ATOM 922 C CA . ALA A 1 98 ? 80.951 7.728 24.944 1.00 79.77 98 ALA A CA 1
ATOM 923 C C . ALA A 1 98 ? 80.215 8.116 26.220 1.00 74.47 98 ALA A C 1
ATOM 924 O O . ALA A 1 98 ? 80.089 7.304 27.145 1.00 76.70 98 ALA A O 1
ATOM 931 N N . GLU A 1 99 ? 79.719 9.354 26.291 1.00 73.93 99 GLU A N 1
ATOM 932 C CA . GLU A 1 99 ? 78.954 9.768 27.463 1.00 73.27 99 GLU A CA 1
ATOM 933 C C . GLU A 1 99 ? 77.672 8.955 27.595 1.00 72.40 99 GLU A C 1
ATOM 934 O O . GLU A 1 99 ? 77.235 8.645 28.710 1.00 77.26 99 GLU A O 1
ATOM 938 N N . ILE A 1 100 ? 77.055 8.599 26.466 1.00 75.39 100 ILE A N 1
ATOM 939 C CA . ILE A 1 100 ? 75.860 7.762 26.503 1.00 69.97 100 ILE A CA 1
ATOM 940 C C . ILE A 1 100 ? 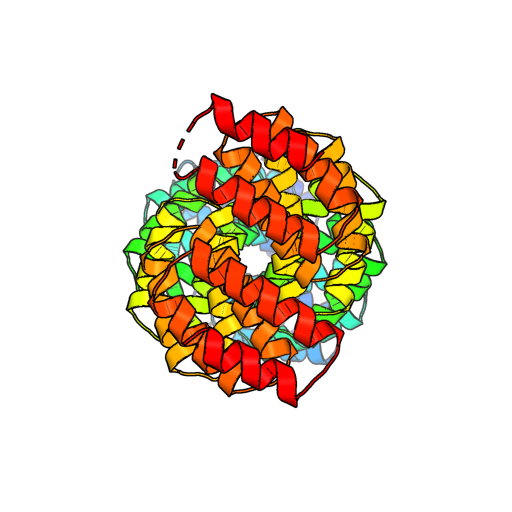76.216 6.347 26.940 1.00 67.85 100 ILE A C 1
ATOM 941 O O . ILE A 1 100 ? 75.441 5.687 27.642 1.00 70.31 100 ILE A O 1
ATOM 957 N N . ALA A 1 101 ? 77.382 5.852 26.519 1.00 68.81 101 ALA A N 1
ATOM 958 C CA . ALA A 1 101 ? 77.831 4.544 26.980 1.00 74.38 101 ALA A CA 1
ATOM 959 C C . ALA A 1 101 ? 78.122 4.559 28.475 1.00 78.05 101 ALA A C 1
ATOM 960 O O . ALA A 1 101 ? 77.940 3.541 29.152 1.00 72.46 101 ALA A O 1
ATOM 967 N N . LYS A 1 102 ? 78.577 5.697 29.002 1.00 73.73 102 LYS A N 1
ATOM 968 C CA . LYS A 1 102 ? 78.789 5.809 30.439 1.00 75.83 102 LYS A CA 1
ATOM 969 C C . LYS A 1 102 ? 77.468 5.723 31.193 1.00 74.94 102 LYS A C 1
ATOM 970 O O . LYS A 1 102 ? 77.399 5.113 32.267 1.00 77.96 102 LYS A O 1
ATOM 974 N N . ARG A 1 103 ? 76.409 6.324 30.643 1.00 68.95 103 ARG A N 1
ATOM 975 C CA . ARG A 1 103 ? 75.103 6.267 31.289 1.00 68.62 103 ARG A CA 1
ATOM 976 C C . ARG A 1 103 ? 74.574 4.840 31.334 1.00 72.98 103 ARG A C 1
ATOM 977 O O . ARG A 1 103 ? 74.099 4.370 32.375 1.00 80.30 103 ARG A O 1
ATOM 998 N N . GLY A 1 104 ? 74.631 4.139 30.206 1.00 72.12 104 GLY A N 1
ATOM 999 C CA . GLY A 1 104 ? 74.102 2.792 30.152 1.00 71.79 104 GLY A CA 1
ATOM 1000 C C . GLY A 1 104 ? 72.594 2.717 30.136 1.00 76.52 104 GLY A C 1
ATOM 1001 O O . GLY A 1 104 ? 72.025 1.748 30.647 1.00 81.68 104 GLY A O 1
ATOM 1005 N N . ASP A 1 105 ? 71.926 3.719 29.568 1.00 84.35 105 ASP A N 1
ATOM 1006 C CA . ASP A 1 105 ? 70.478 3.703 29.393 1.00 83.60 105 ASP A CA 1
ATOM 1007 C C . ASP A 1 105 ? 70.182 3.348 27.940 1.00 71.55 105 ASP A C 1
ATOM 1008 O O . ASP A 1 105 ? 70.447 4.145 27.033 1.00 65.68 105 ASP A O 1
ATOM 1017 N N . SER A 1 106 ? 69.621 2.155 27.720 1.00 74.26 106 SER A N 1
ATOM 1018 C CA . SER A 1 106 ? 69.348 1.701 26.362 1.00 72.03 106 SER A CA 1
ATOM 1019 C C . SER A 1 106 ? 68.343 2.595 25.649 1.00 66.42 106 SER A C 1
ATOM 1020 O O . SER A 1 106 ? 68.320 2.620 24.414 1.00 60.63 106 SER A O 1
ATOM 1027 N N . GLU A 1 107 ? 67.516 3.329 26.392 1.00 71.91 107 GLU A N 1
ATOM 1028 C CA . GLU A 1 107 ? 66.550 4.220 25.763 1.00 72.60 107 GLU A CA 1
ATOM 1029 C C . GLU A 1 107 ? 67.247 5.394 25.087 1.00 67.02 107 GLU A C 1
ATOM 1030 O O . GLU A 1 107 ? 66.942 5.731 23.936 1.00 59.61 107 GLU A O 1
ATOM 1042 N N . VAL A 1 108 ? 68.184 6.035 25.789 1.00 64.90 108 VAL A N 1
ATOM 1043 C CA . VAL A 1 108 ? 68.877 7.184 25.215 1.00 65.28 108 VAL A CA 1
ATOM 1044 C C . VAL A 1 108 ? 69.721 6.750 24.023 1.00 60.72 108 VAL A C 1
ATOM 1045 O O . VAL A 1 108 ? 69.731 7.405 22.974 1.00 58.87 108 VAL A O 1
ATOM 1058 N N . ALA A 1 109 ? 70.457 5.647 24.175 1.00 60.86 109 ALA A N 1
ATOM 1059 C CA . ALA A 1 109 ? 71.272 5.149 23.073 1.00 57.53 109 ALA A CA 1
ATOM 1060 C C . ALA A 1 109 ? 70.417 4.858 21.848 1.00 55.53 109 ALA A C 1
ATOM 1061 O O . ALA A 1 109 ? 70.795 5.198 20.721 1.00 56.40 109 ALA A O 1
ATOM 1068 N N . LEU A 1 110 ? 69.251 4.243 22.050 1.00 58.57 110 LEU A N 1
ATOM 1069 C CA . LEU A 1 110 ? 68.383 3.909 20.926 1.00 55.94 110 LEU A CA 1
ATOM 1070 C C . LEU A 1 110 ? 67.840 5.162 20.251 1.00 53.85 110 LEU A C 1
ATOM 1071 O O . LEU A 1 110 ? 67.954 5.319 19.029 1.00 54.11 110 LEU A O 1
ATOM 1087 N N . ALA A 1 111 ? 67.233 6.062 21.027 1.00 52.98 111 ALA A N 1
ATOM 1088 C CA . ALA A 1 111 ? 66.661 7.269 20.440 1.00 52.08 111 ALA A CA 1
ATOM 1089 C C . ALA A 1 111 ? 67.734 8.109 19.758 1.00 56.20 111 ALA A C 1
ATOM 1090 O O . ALA A 1 111 ? 67.487 8.716 18.709 1.00 50.28 111 ALA A O 1
ATOM 1097 N N . VAL A 1 112 ? 68.933 8.159 20.342 1.00 53.93 112 VAL A N 1
ATOM 1098 C CA . VAL A 1 112 ? 70.033 8.884 19.714 1.00 51.16 112 VAL A CA 1
ATOM 1099 C C . VAL A 1 112 ? 70.504 8.156 18.465 1.00 53.10 112 VAL A C 1
ATOM 1100 O O . VAL A 1 112 ? 70.849 8.783 17.456 1.00 57.96 112 VAL A O 1
ATOM 1113 N N . ALA A 1 113 ? 70.537 6.823 18.514 1.00 55.04 113 ALA A N 1
ATOM 1114 C CA . ALA A 1 113 ? 70.882 6.047 17.329 1.00 55.76 113 ALA A CA 1
ATOM 1115 C C . ALA A 1 113 ? 70.027 6.473 16.143 1.00 56.71 113 ALA A C 1
ATOM 1116 O O . ALA A 1 113 ? 70.543 6.775 15.061 1.00 57.01 113 ALA A O 1
ATOM 1123 N N . LEU A 1 114 ? 68.708 6.516 16.339 1.00 54.72 114 LEU A N 1
ATOM 1124 C CA . LEU A 1 114 ? 67.805 6.947 15.279 1.00 57.30 114 LEU A CA 1
ATOM 1125 C C . LEU A 1 114 ? 68.218 8.302 14.718 1.00 56.24 114 LEU A C 1
ATOM 1126 O O . LEU A 1 114 ? 68.521 8.431 13.527 1.00 62.29 114 LEU A O 1
ATOM 1142 N N . VAL A 1 115 ? 68.229 9.331 15.570 1.00 49.94 115 VAL A N 1
ATOM 1143 C CA . VAL A 1 115 ? 68.596 10.665 15.103 1.00 50.74 115 VAL A CA 1
ATOM 1144 C C . VAL A 1 115 ? 69.909 10.618 14.339 1.00 53.19 115 VAL A C 1
ATOM 1145 O O . VAL A 1 115 ? 70.048 11.236 13.275 1.00 55.41 115 VAL A O 1
ATOM 1158 N N . LEU A 1 116 ? 70.893 9.889 14.863 1.00 56.16 116 LEU A N 1
ATOM 1159 C CA . LEU A 1 116 ? 72.172 9.785 14.171 1.00 59.12 116 LEU A CA 1
ATOM 1160 C C . LEU A 1 116 ? 72.012 9.066 12.838 1.00 56.76 116 LEU A C 1
ATOM 1161 O O . LEU A 1 116 ? 72.510 9.531 11.805 1.00 55.93 116 LEU A O 1
ATOM 1177 N N . SER A 1 117 ? 71.320 7.925 12.847 1.00 59.27 117 SER A N 1
ATOM 1178 C CA . SER A 1 117 ? 71.102 7.177 11.616 1.00 57.83 117 SER A CA 1
ATOM 1179 C C . SER A 1 117 ? 70.295 7.985 10.610 1.00 58.15 117 SER A C 1
ATOM 1180 O O . SER A 1 117 ? 70.621 8.005 9.416 1.00 57.73 117 SER A O 1
ATOM 1188 N N . LEU A 1 118 ? 69.231 8.647 11.068 1.00 57.98 118 LEU A N 1
ATOM 1189 C CA . LEU A 1 118 ? 68.413 9.432 10.152 1.00 58.02 118 LEU A CA 1
ATOM 1190 C C . LEU A 1 118 ? 69.183 10.634 9.621 1.00 57.72 118 LEU A C 1
ATOM 1191 O O . LEU A 1 118 ? 69.018 11.020 8.458 1.00 57.83 118 LEU A O 1
ATOM 1207 N N . ALA A 1 119 ? 70.032 11.237 10.457 1.00 58.68 119 ALA A N 1
ATOM 1208 C CA . ALA A 1 119 ? 70.846 12.353 9.987 1.00 60.77 119 ALA A CA 1
ATOM 1209 C C . ALA A 1 119 ? 71.843 11.894 8.931 1.00 65.05 119 ALA A C 1
ATOM 1210 O O . ALA A 1 119 ? 72.140 12.632 7.985 1.00 69.76 119 ALA A O 1
ATOM 1217 N N . ASN A 1 120 ? 72.374 10.676 9.077 1.00 65.39 120 ASN A N 1
ATOM 1218 C CA . ASN A 1 120 ? 73.304 10.159 8.078 1.00 64.03 120 ASN A CA 1
ATOM 1219 C C . ASN A 1 120 ? 72.600 9.912 6.749 1.00 61.60 120 ASN A C 1
ATOM 1220 O O . ASN A 1 120 ? 73.124 10.267 5.687 1.00 71.48 120 ASN A O 1
ATOM 1231 N N . LYS A 1 121 ? 71.411 9.308 6.782 1.00 66.39 121 LYS A N 1
ATOM 1232 C CA . LYS A 1 121 ? 70.665 9.056 5.555 1.00 69.71 121 LYS A CA 1
ATOM 1233 C C . LYS A 1 121 ? 70.102 10.327 4.930 1.00 71.67 121 LYS A C 1
ATOM 1234 O O . LYS A 1 121 ? 69.610 10.269 3.798 1.00 70.88 121 LYS A O 1
ATOM 1238 N N . SER A 1 122 ? 70.166 11.466 5.626 1.00 75.29 122 SER A N 1
ATOM 1239 C CA . SER A 1 122 ? 69.567 12.691 5.106 1.00 70.48 122 SER A CA 1
ATOM 1240 C C . SER A 1 122 ? 70.472 13.384 4.094 1.00 75.22 122 SER A C 1
ATOM 1241 O O . SER A 1 122 ? 69.987 13.935 3.099 1.00 81.40 122 SER A O 1
ATOM 1249 N N . GLY A 1 123 ? 71.782 13.380 4.339 1.00 78.21 123 GLY A N 1
ATOM 1250 C CA . GLY A 1 123 ? 72.726 14.044 3.472 1.00 79.89 123 GLY A CA 1
ATOM 1251 C C . GLY A 1 123 ? 72.997 15.492 3.817 1.00 86.91 123 GLY A C 1
ATOM 1252 O O . GLY A 1 123 ? 73.928 16.084 3.256 1.00 93.78 123 GLY A O 1
ATOM 1256 N N . SER A 1 124 ? 72.205 16.082 4.707 1.00 84.99 124 SER A N 1
ATOM 1257 C CA . SER A 1 124 ? 72.462 17.437 5.175 1.00 82.62 124 SER A CA 1
ATOM 1258 C C . SER A 1 124 ? 73.496 17.400 6.290 1.00 81.58 124 SER A C 1
ATOM 1259 O O . SER A 1 124 ? 73.366 16.627 7.244 1.00 81.73 124 SER A O 1
ATOM 1267 N N . ARG A 1 125 ? 74.539 18.225 6.164 1.00 80.76 125 ARG A N 1
ATOM 1268 C CA . ARG A 1 125 ? 75.553 18.287 7.209 1.00 78.65 125 ARG A CA 1
ATOM 1269 C C . ARG A 1 125 ? 75.075 19.089 8.413 1.00 72.78 125 ARG A C 1
ATOM 1270 O O . ARG A 1 125 ? 75.480 18.793 9.543 1.00 71.56 125 ARG A O 1
ATOM 1283 N N . ASN A 1 126 ? 74.224 20.097 8.204 1.00 61.93 126 ASN A N 1
ATOM 1284 C CA . ASN A 1 126 ? 73.569 20.743 9.338 1.00 78.12 126 ASN A CA 1
ATOM 1285 C C . ASN A 1 126 ? 72.871 19.700 10.202 1.00 75.41 126 ASN A C 1
ATOM 1286 O O . ASN A 1 126 ? 72.993 19.701 11.433 1.00 76.26 126 ASN A O 1
ATOM 1297 N N . ALA A 1 127 ? 72.140 18.787 9.558 1.00 72.18 127 ALA A N 1
ATOM 1298 C CA . ALA A 1 127 ? 71.445 17.735 10.291 1.00 68.23 127 ALA A CA 1
ATOM 1299 C C . ALA A 1 127 ? 72.427 16.875 11.074 1.00 69.48 127 ALA A C 1
ATOM 1300 O O . ALA A 1 127 ? 72.244 16.638 12.274 1.00 78.30 127 ALA A O 1
ATOM 1307 N N . ILE A 1 128 ? 73.480 16.393 10.408 1.00 73.61 128 ILE A N 1
ATOM 1308 C CA . ILE A 1 128 ? 74.467 15.564 11.092 1.00 73.74 128 ILE A CA 1
ATOM 1309 C C . ILE A 1 128 ? 75.131 16.354 12.213 1.00 75.82 128 ILE A C 1
ATOM 1310 O O . ILE A 1 128 ? 75.420 15.816 13.289 1.00 71.09 128 ILE A O 1
ATOM 1320 N N . GLU A 1 129 ? 75.402 17.639 11.973 1.00 74.59 129 GLU A N 1
ATOM 1321 C CA . GLU A 1 129 ? 75.872 18.499 13.053 1.00 76.83 129 GLU A CA 1
ATOM 1322 C C . GLU A 1 129 ? 74.856 18.529 14.188 1.00 80.08 129 GLU A C 1
ATOM 1323 O O . GLU A 1 129 ? 75.209 18.362 15.362 1.00 86.38 129 GLU A O 1
ATOM 1327 N N . ALA A 1 130 ? 73.579 18.726 13.850 1.00 77.40 130 ALA A N 1
ATOM 1328 C CA . ALA A 1 130 ? 72.537 18.738 14.870 1.00 74.91 130 ALA A CA 1
ATOM 1329 C C . ALA A 1 130 ? 72.469 17.401 15.597 1.00 73.10 130 ALA A C 1
ATOM 1330 O O . ALA A 1 130 ? 72.425 17.353 16.833 1.00 72.62 130 ALA A O 1
ATOM 1337 N N . ALA A 1 131 ? 72.458 16.298 14.843 1.00 69.75 131 ALA A N 1
ATOM 1338 C CA . ALA A 1 131 ? 72.339 14.981 15.463 1.00 68.60 131 ALA A CA 1
ATOM 1339 C C . ALA A 1 131 ? 73.407 14.776 16.529 1.00 76.27 131 ALA A C 1
ATOM 1340 O O . ALA A 1 131 ? 73.140 14.195 17.589 1.00 75.54 131 ALA A O 1
ATOM 1347 N N . ALA A 1 132 ? 74.628 15.248 16.265 1.00 84.45 132 ALA A N 1
ATOM 1348 C CA . ALA A 1 132 ? 75.687 15.146 17.263 1.00 83.45 132 ALA A CA 1
ATOM 1349 C C . ALA A 1 132 ? 75.340 15.952 18.507 1.00 73.79 132 ALA A C 1
ATOM 1350 O O . ALA A 1 132 ? 75.552 15.491 19.635 1.00 69.99 132 ALA A O 1
ATOM 1357 N N . GLU A 1 133 ? 74.803 17.162 18.323 1.00 67.35 133 GLU A N 1
ATOM 1358 C CA . GLU A 1 133 ? 74.399 17.966 19.471 1.00 75.62 133 GLU A CA 1
ATOM 1359 C C . GLU A 1 133 ? 73.372 17.229 20.321 1.00 73.05 133 GLU A C 1
ATOM 1360 O O . GLU A 1 133 ? 73.424 17.279 21.556 1.00 71.71 133 GLU A O 1
ATOM 1372 N N . ILE A 1 134 ? 72.427 16.539 19.677 1.00 75.10 134 ILE A N 1
ATOM 1373 C CA . ILE A 1 134 ? 71.402 15.818 20.424 1.00 70.87 134 ILE A CA 1
ATOM 1374 C C . ILE A 1 134 ? 72.043 14.743 21.293 1.00 75.58 134 ILE A C 1
ATOM 1375 O O . ILE A 1 134 ? 71.670 14.557 22.459 1.00 77.16 134 ILE A O 1
ATOM 1391 N N . ALA A 1 135 ? 73.012 14.012 20.736 1.00 75.96 135 ALA A N 1
ATOM 1392 C CA . ALA A 1 135 ? 73.696 12.976 21.502 1.00 73.33 135 ALA A CA 1
ATOM 1393 C C . ALA A 1 135 ? 74.334 13.552 22.761 1.00 72.20 135 ALA A C 1
ATOM 1394 O O . ALA A 1 135 ? 74.255 12.948 23.838 1.00 74.18 135 ALA A O 1
ATOM 1401 N N . LYS A 1 136 ? 74.963 14.725 22.647 1.00 74.39 136 LYS A N 1
ATOM 1402 C CA . LYS A 1 136 ? 75.594 15.345 23.809 1.00 70.78 136 LYS A CA 1
ATOM 1403 C C . LYS A 1 136 ? 74.558 15.698 24.869 1.00 74.92 136 LYS A C 1
ATOM 1404 O O . LYS A 1 136 ? 74.706 15.341 26.044 1.00 79.29 136 LYS A O 1
ATOM 1408 N N . ARG A 1 137 ? 73.500 16.412 24.472 1.00 69.47 137 ARG A N 1
ATOM 1409 C CA . ARG A 1 137 ? 72.432 16.726 25.416 1.00 60.83 137 ARG A CA 1
ATOM 1410 C C . ARG A 1 137 ? 71.794 15.458 25.967 1.00 67.40 137 ARG A C 1
ATOM 1411 O O . ARG A 1 137 ? 71.263 15.463 27.083 1.00 72.97 137 ARG A O 1
ATOM 1415 N N . GLY A 1 138 ? 71.840 14.374 25.201 1.00 68.64 138 GLY A N 1
ATOM 1416 C CA . GLY A 1 138 ? 71.320 13.101 25.692 1.00 65.81 138 GLY A CA 1
ATOM 1417 C C . GLY A 1 138 ? 69.895 13.168 26.177 1.00 69.08 138 GLY A C 1
ATOM 1418 O O . GLY A 1 138 ? 69.533 12.494 27.152 1.00 76.18 138 GLY A O 1
ATOM 1422 N N . ASP A 1 139 ? 69.062 13.971 25.518 1.00 74.98 139 ASP A N 1
ATOM 1423 C CA . ASP A 1 139 ? 67.658 14.117 25.887 1.00 75.17 139 ASP A CA 1
ATOM 1424 C C . ASP A 1 139 ? 66.846 13.081 25.116 1.00 61.67 139 ASP A C 1
ATOM 1425 O O . ASP A 1 139 ? 66.664 13.206 23.900 1.00 68.83 139 ASP A O 1
ATOM 1434 N N . SER A 1 140 ? 66.354 12.062 25.823 1.00 62.31 140 SER A N 1
ATOM 1435 C CA . SER A 1 140 ? 65.616 10.993 25.159 1.00 66.84 140 SER A CA 1
ATOM 1436 C C . SER A 1 140 ? 64.404 11.534 24.410 1.00 62.21 140 SER A C 1
ATOM 1437 O O . SER A 1 140 ? 64.078 11.060 23.315 1.00 61.00 140 SER A O 1
ATOM 1445 N N . GLU A 1 141 ? 63.719 12.523 24.987 1.00 67.08 141 GLU A N 1
ATOM 1446 C CA . GLU A 1 141 ? 62.498 13.031 24.369 1.00 65.84 141 GLU A CA 1
ATOM 1447 C C . GLU A 1 141 ? 62.804 13.857 23.125 1.00 61.97 141 GLU A C 1
ATOM 1448 O O . GLU A 1 141 ? 62.071 13.784 22.132 1.00 61.93 141 GLU A O 1
ATOM 1460 N N . VAL A 1 142 ? 63.881 14.647 23.157 1.00 63.35 142 VAL A N 1
ATOM 1461 C CA . VAL A 1 142 ? 64.217 15.489 22.014 1.00 62.79 142 VAL A CA 1
ATOM 1462 C C . VAL A 1 142 ? 64.708 14.641 20.847 1.00 61.59 142 VAL A C 1
ATOM 1463 O O . VAL A 1 142 ? 64.350 14.886 19.688 1.00 55.56 142 VAL A O 1
ATOM 1476 N N . ALA A 1 143 ? 65.545 13.641 21.129 1.00 58.13 143 ALA A N 1
ATOM 1477 C CA . ALA A 1 143 ? 66.055 12.786 20.062 1.00 54.98 143 ALA A CA 1
ATOM 1478 C C . ALA A 1 143 ? 64.917 12.107 19.308 1.00 49.44 143 ALA A C 1
ATOM 1479 O O . ALA A 1 143 ? 64.935 12.039 18.075 1.00 59.94 143 ALA A O 1
ATOM 1486 N N . LEU A 1 144 ? 63.910 11.609 20.026 1.00 52.44 144 LEU A N 1
ATOM 1487 C CA . LEU A 1 144 ? 62.786 10.957 19.361 1.00 54.45 144 LEU A CA 1
ATOM 1488 C C . LEU A 1 144 ? 61.976 11.954 18.540 1.00 56.85 144 LEU A C 1
ATOM 1489 O O . LEU A 1 144 ? 61.659 11.702 17.371 1.00 62.69 144 LEU A O 1
ATOM 1505 N N . ALA A 1 145 ? 61.614 13.089 19.143 1.00 51.25 145 ALA A N 1
ATOM 1506 C CA . ALA A 1 145 ? 60.810 14.074 18.428 1.00 52.36 145 ALA A CA 1
ATOM 1507 C C . ALA A 1 145 ? 61.528 14.559 17.175 1.00 52.75 145 ALA A C 1
ATOM 1508 O O . ALA A 1 145 ? 60.900 14.760 16.127 1.00 54.45 145 ALA A O 1
ATOM 1515 N N . VAL A 1 146 ? 62.846 14.754 17.264 1.00 55.78 146 VAL A N 1
ATOM 1516 C CA . VAL A 1 146 ? 63.617 15.146 16.091 1.00 53.32 146 VAL A CA 1
ATOM 1517 C C . VAL A 1 146 ? 63.642 14.018 15.072 1.00 51.58 146 VAL A C 1
ATOM 1518 O O . VAL A 1 146 ? 63.497 14.250 13.864 1.00 59.04 146 VAL A O 1
ATOM 1531 N N . ALA A 1 147 ? 63.848 12.783 15.536 1.00 46.33 147 ALA A N 1
ATOM 1532 C CA . ALA A 1 147 ? 63.857 11.638 14.634 1.00 50.46 147 ALA A CA 1
ATOM 1533 C C . ALA A 1 147 ? 62.579 11.583 13.811 1.00 52.25 147 ALA A C 1
ATOM 1534 O O . ALA A 1 147 ? 62.600 11.201 12.635 1.00 54.61 147 ALA A O 1
ATOM 1541 N N . LEU A 1 148 ? 61.452 11.953 14.416 1.00 50.70 148 LEU A N 1
ATOM 1542 C CA . LEU A 1 148 ? 60.213 12.068 13.658 1.00 57.96 148 LEU A CA 1
ATOM 1543 C C . LEU A 1 148 ? 60.364 13.092 12.541 1.00 57.11 148 LEU A C 1
ATOM 1544 O O . LEU A 1 148 ? 60.241 12.766 11.355 1.00 56.74 148 LEU A O 1
ATOM 1560 N N . VAL A 1 149 ? 60.649 14.343 12.908 1.00 51.30 149 VAL A N 1
ATOM 1561 C CA . VAL A 1 149 ? 60.789 15.395 11.906 1.00 57.91 149 VAL A CA 1
ATOM 1562 C C . VAL A 1 149 ? 61.798 14.987 10.842 1.00 53.54 149 VAL A C 1
ATOM 1563 O O . VAL A 1 149 ? 61.612 15.261 9.649 1.00 50.66 149 VAL A O 1
ATOM 1576 N N . LEU A 1 150 ? 62.880 14.324 11.253 1.00 52.34 150 LEU A N 1
ATOM 1577 C CA . LEU A 1 150 ? 63.854 13.833 10.284 1.00 55.87 150 LEU A CA 1
ATOM 1578 C C . LEU A 1 150 ? 63.251 12.744 9.407 1.00 59.41 150 LEU A C 1
ATOM 1579 O O . LEU A 1 150 ? 63.339 12.800 8.174 1.00 56.24 150 LEU A O 1
ATOM 1595 N N . SER A 1 151 ? 62.641 11.733 10.031 1.00 59.69 151 SER A N 1
ATOM 1596 C CA . SER A 1 151 ? 62.034 10.655 9.261 1.00 55.18 151 SER A CA 1
ATOM 1597 C C . SER A 1 151 ? 61.023 11.202 8.263 1.00 60.86 151 SER A C 1
ATOM 1598 O O . SER A 1 151 ? 60.915 10.701 7.138 1.00 62.86 151 SER A O 1
ATOM 1606 N N . LEU A 1 152 ? 60.280 12.239 8.655 1.00 63.26 152 LEU A N 1
ATOM 1607 C CA . LEU A 1 152 ? 59.270 12.809 7.771 1.00 58.60 152 LEU A CA 1
ATOM 1608 C C . LEU A 1 152 ? 59.898 13.659 6.675 1.00 59.03 152 LEU A C 1
ATOM 1609 O O . LEU A 1 152 ? 59.422 13.656 5.534 1.00 64.10 152 LEU A O 1
ATOM 1625 N N . ALA A 1 153 ? 60.967 14.390 6.995 1.00 59.09 153 ALA A N 1
ATOM 1626 C CA . ALA A 1 153 ? 61.637 15.181 5.970 1.00 65.01 153 ALA A CA 1
ATOM 1627 C C . ALA A 1 153 ? 62.300 14.283 4.933 1.00 69.05 153 ALA A C 1
ATOM 1628 O O . ALA A 1 153 ? 62.270 14.581 3.733 1.00 76.56 153 ALA A O 1
ATOM 1635 N N . ASN A 1 154 ? 62.904 13.176 5.374 1.00 70.26 154 ASN A N 1
ATOM 1636 C CA . ASN A 1 154 ? 63.532 12.262 4.427 1.00 62.24 154 ASN A CA 1
ATOM 1637 C C . ASN A 1 154 ? 62.505 11.630 3.495 1.00 69.97 154 ASN A C 1
ATOM 1638 O O . ASN A 1 154 ? 62.826 11.303 2.347 1.00 74.53 154 ASN A O 1
ATOM 1649 N N . LYS A 1 155 ? 61.269 11.444 3.968 1.00 71.16 155 LYS A N 1
ATOM 1650 C CA . LYS A 1 155 ? 60.228 10.866 3.126 1.00 68.59 155 LYS A CA 1
ATOM 1651 C C . LYS A 1 155 ? 59.560 11.914 2.244 1.00 81.17 155 LYS A C 1
ATOM 1652 O O . LYS A 1 155 ? 59.079 11.586 1.153 1.00 87.84 155 LYS A O 1
ATOM 1661 N N . SER A 1 156 ? 59.513 13.170 2.698 1.00 85.44 156 SER A N 1
ATOM 1662 C CA . SER A 1 156 ? 58.876 14.216 1.906 1.00 88.44 156 SER A CA 1
ATOM 1663 C C . SER A 1 156 ? 59.614 14.437 0.591 1.00 89.26 156 SER A C 1
ATOM 1664 O O . SER A 1 156 ? 58.988 14.670 -0.449 1.00 89.76 156 SER A O 1
ATOM 1672 N N . GLY A 1 157 ? 60.941 14.370 0.617 1.00 92.26 157 GLY A N 1
ATOM 1673 C CA . GLY A 1 157 ? 61.720 14.570 -0.592 1.00 103.93 157 GLY A CA 1
ATOM 1674 C C . GLY A 1 157 ? 61.769 16.005 -1.072 1.00 103.69 157 GLY A C 1
ATOM 1675 O O . GLY A 1 157 ? 61.679 16.253 -2.282 1.00 92.67 157 GLY A O 1
ATOM 1679 N N . SER A 1 158 ? 61.901 16.958 -0.151 1.00 105.45 158 SER A N 1
ATOM 1680 C CA . SER A 1 158 ? 62.076 18.371 -0.480 1.00 102.82 158 SER A CA 1
ATOM 1681 C C . SER A 1 158 ? 63.270 18.878 0.319 1.00 94.68 158 SER A C 1
ATOM 1682 O O . SER A 1 158 ? 63.197 18.979 1.548 1.00 94.06 158 SER A O 1
ATOM 1690 N N . ARG A 1 159 ? 64.364 19.198 -0.380 1.00 94.62 159 ARG A N 1
ATOM 1691 C CA . ARG A 1 159 ? 65.611 19.553 0.291 1.00 98.79 159 ARG A CA 1
ATOM 1692 C C . ARG A 1 159 ? 65.408 20.592 1.387 1.00 93.39 159 ARG A C 1
ATOM 1693 O O . ARG A 1 159 ? 66.126 20.581 2.394 1.00 84.91 159 ARG A O 1
ATOM 1697 N N . ASN A 1 160 ? 64.446 21.499 1.215 1.00 91.11 160 ASN A N 1
ATOM 1698 C CA . ASN A 1 160 ? 64.214 22.515 2.237 1.00 92.45 160 ASN A CA 1
ATOM 1699 C C . ASN A 1 160 ? 63.718 21.890 3.535 1.00 84.94 160 ASN A C 1
ATOM 1700 O O . ASN A 1 160 ? 64.157 22.278 4.624 1.00 81.92 160 ASN A O 1
ATOM 1711 N N . ALA A 1 161 ? 62.807 20.918 3.442 1.00 88.31 161 ALA A N 1
ATOM 1712 C CA . ALA A 1 161 ? 62.305 20.260 4.644 1.00 85.93 161 ALA A CA 1
ATOM 1713 C C . ALA A 1 161 ? 63.439 19.625 5.437 1.00 80.53 161 ALA A C 1
ATOM 1714 O O . ALA A 1 161 ? 63.466 19.705 6.672 1.00 72.53 161 ALA A O 1
ATOM 1721 N N . ILE A 1 162 ? 64.383 18.985 4.745 1.00 79.89 162 ILE A N 1
ATOM 1722 C CA . ILE A 1 162 ? 65.523 18.378 5.427 1.00 73.20 162 ILE A CA 1
ATOM 1723 C C . ILE A 1 162 ? 66.297 19.437 6.202 1.00 72.53 162 ILE A C 1
ATOM 1724 O O . ILE A 1 162 ? 66.635 19.251 7.376 1.00 76.91 162 ILE A O 1
ATOM 1734 N N . GLU A 1 163 ? 66.589 20.568 5.555 1.00 75.35 163 GLU A N 1
ATOM 1735 C CA . GLU A 1 163 ? 67.273 21.652 6.253 1.00 72.82 163 GLU A CA 1
ATOM 1736 C C . GLU A 1 163 ? 66.373 22.259 7.323 1.00 73.46 163 GLU A C 1
ATOM 1737 O O . GLU A 1 163 ? 66.852 22.664 8.389 1.00 72.19 163 GLU A O 1
ATOM 1749 N N . ALA A 1 164 ? 65.067 22.330 7.056 1.00 76.38 164 ALA A N 1
ATOM 1750 C CA . ALA A 1 164 ? 64.124 22.715 8.100 1.00 70.38 164 ALA A CA 1
ATOM 1751 C C . ALA A 1 164 ? 64.211 21.760 9.283 1.00 72.79 164 ALA A C 1
ATOM 1752 O O . ALA A 1 164 ? 64.196 22.188 10.443 1.00 75.36 164 ALA A O 1
ATOM 1759 N N . ALA A 1 165 ? 64.302 20.457 9.004 1.00 73.30 165 ALA A N 1
ATOM 1760 C CA . ALA A 1 165 ? 64.459 19.481 10.074 1.00 64.05 165 ALA A CA 1
ATOM 1761 C C . ALA A 1 165 ? 65.773 19.688 10.815 1.00 60.93 165 ALA A C 1
ATOM 1762 O O . ALA A 1 165 ? 65.838 19.526 12.040 1.00 65.31 165 ALA A O 1
ATOM 1769 N N . ALA A 1 166 ? 66.835 20.042 10.088 1.00 65.12 166 ALA A N 1
ATOM 1770 C CA . ALA A 1 166 ? 68.117 20.301 10.733 1.00 67.86 166 ALA A CA 1
ATOM 1771 C C . ALA A 1 166 ? 68.020 21.506 11.659 1.00 66.23 166 ALA A C 1
ATOM 1772 O O . ALA A 1 166 ? 68.500 21.474 12.799 1.00 67.11 166 ALA A O 1
ATOM 1779 N N . GLU A 1 167 ? 67.408 22.589 11.177 1.00 59.42 167 GLU A N 1
ATOM 1780 C CA . GLU A 1 167 ? 67.213 23.762 12.020 1.00 64.64 167 GLU A CA 1
ATOM 1781 C C . GLU A 1 167 ? 66.424 23.401 13.272 1.00 70.69 167 GLU A C 1
ATOM 1782 O O . GLU A 1 167 ? 66.842 23.708 14.394 1.00 71.23 167 GLU A O 1
ATOM 1786 N N . ILE A 1 168 ? 65.274 22.741 13.096 1.00 66.76 168 ILE A N 1
ATOM 1787 C CA . ILE A 1 168 ? 64.504 22.274 14.247 1.00 62.82 168 ILE A CA 1
ATOM 1788 C C . ILE A 1 168 ? 65.394 21.450 15.165 1.00 65.09 168 ILE A C 1
ATOM 1789 O O . ILE A 1 168 ? 65.503 21.717 16.368 1.00 68.96 168 ILE A O 1
ATOM 1805 N N . ALA A 1 169 ? 66.045 20.428 14.604 1.00 64.30 169 ALA A N 1
ATOM 1806 C CA . ALA A 1 169 ? 66.950 19.606 15.398 1.00 64.34 169 ALA A CA 1
ATOM 1807 C C . ALA A 1 169 ? 68.014 20.461 16.074 1.00 70.27 169 ALA A C 1
ATOM 1808 O O . ALA A 1 169 ? 68.395 20.203 17.222 1.00 73.26 169 ALA A O 1
ATOM 1815 N N . LYS A 1 170 ? 68.508 21.487 15.377 1.00 69.91 170 LYS A N 1
ATOM 1816 C CA . LYS A 1 170 ? 69.540 22.336 15.962 1.00 79.00 170 LYS A CA 1
ATOM 1817 C C . LYS A 1 170 ? 69.030 23.028 17.221 1.00 72.37 170 LYS A C 1
ATOM 1818 O O . LYS A 1 170 ? 69.724 23.061 18.245 1.00 76.25 170 LYS A O 1
ATOM 1822 N N . ARG A 1 171 ? 67.812 23.577 17.170 1.00 67.82 171 ARG A N 1
ATOM 1823 C CA . ARG A 1 171 ? 67.271 24.281 18.329 1.00 70.01 171 ARG A CA 1
ATOM 1824 C C . ARG A 1 171 ? 67.071 23.346 19.513 1.00 65.87 171 ARG A C 1
ATOM 1825 O O . ARG A 1 171 ? 67.096 23.792 20.666 1.00 59.88 171 ARG A O 1
ATOM 1846 N N . GLY A 1 172 ? 66.858 22.061 19.255 1.00 74.61 172 GLY A N 1
ATOM 1847 C CA . GLY A 1 172 ? 66.712 21.094 20.328 1.00 72.36 172 GLY A CA 1
ATOM 1848 C C . GLY A 1 172 ? 65.463 21.271 21.163 1.00 72.27 172 GLY A C 1
ATOM 1849 O O . GLY A 1 172 ? 65.514 21.101 22.388 1.00 75.17 172 GLY A O 1
ATOM 1853 N N . ASP A 1 173 ? 64.342 21.604 20.532 1.00 77.24 173 ASP A N 1
ATOM 1854 C CA . ASP A 1 173 ? 63.070 21.792 21.217 1.00 68.46 173 ASP A CA 1
ATOM 1855 C C . ASP A 1 173 ? 62.139 20.651 20.828 1.00 70.64 173 ASP A C 1
ATOM 1856 O O . ASP A 1 173 ? 61.804 20.493 19.649 1.00 70.15 173 ASP A O 1
ATOM 1865 N N . SER A 1 174 ? 61.728 19.856 21.820 1.00 69.84 174 SER A N 1
ATOM 1866 C CA . SER A 1 174 ? 60.822 18.749 21.541 1.00 61.90 174 SER A CA 1
ATOM 1867 C C . SER A 1 174 ? 59.443 19.248 21.130 1.00 58.65 174 SER A C 1
ATOM 1868 O O . SER A 1 174 ? 58.725 18.557 20.399 1.00 57.26 174 SER A O 1
ATOM 1876 N N . GLU A 1 175 ? 59.058 20.440 21.590 1.00 60.01 175 GLU A N 1
ATOM 1877 C CA . GLU A 1 175 ? 57.742 20.972 21.254 1.00 62.93 175 GLU A CA 1
ATOM 1878 C C . GLU A 1 175 ? 57.664 21.348 19.779 1.00 60.07 175 GLU A C 1
ATOM 1879 O O . GLU A 1 175 ? 56.751 20.916 19.065 1.00 62.32 175 GLU A O 1
ATOM 1891 N N . VAL A 1 176 ? 58.614 22.156 19.305 1.00 57.16 176 VAL A N 1
ATOM 1892 C CA . VAL A 1 176 ? 58.606 22.558 17.902 1.00 59.30 176 VAL A CA 1
ATOM 1893 C C . VAL A 1 176 ? 58.716 21.337 16.999 1.00 52.42 176 VAL A C 1
ATOM 1894 O O . VAL A 1 176 ? 58.051 21.251 15.959 1.00 51.83 176 VAL A O 1
ATOM 1907 N N . ALA A 1 177 ? 59.566 20.379 17.376 1.00 53.99 177 ALA A N 1
ATOM 1908 C CA . ALA A 1 177 ? 59.711 19.170 16.575 1.00 52.43 177 ALA A CA 1
ATOM 1909 C C . ALA A 1 177 ? 58.414 18.372 16.550 1.00 48.75 177 ALA A C 1
ATOM 1910 O O . ALA A 1 177 ? 58.019 17.842 15.505 1.00 52.10 177 ALA A O 1
ATOM 1917 N N . LEU A 1 178 ? 57.736 18.275 17.695 1.00 47.48 178 LEU A N 1
ATOM 1918 C CA . LEU A 1 178 ? 56.494 17.513 17.752 1.00 51.47 178 LEU A CA 1
ATOM 1919 C C . LEU A 1 178 ? 55.366 18.244 17.041 1.00 47.34 178 LEU A C 1
ATOM 1920 O O . LEU A 1 178 ? 54.499 17.614 16.425 1.00 50.30 178 LEU A O 1
ATOM 1936 N N . ALA A 1 179 ? 55.353 19.574 17.125 1.00 47.89 179 ALA A N 1
ATOM 1937 C CA . ALA A 1 179 ? 54.345 20.342 16.405 1.00 53.55 179 ALA A CA 1
ATOM 1938 C C . ALA A 1 179 ? 54.591 20.290 14.903 1.00 49.73 179 ALA A C 1
ATOM 1939 O O . ALA A 1 179 ? 53.642 20.208 14.114 1.00 50.89 179 ALA A O 1
ATOM 1946 N N . VAL A 1 180 ? 55.859 20.325 14.491 1.00 46.01 180 VAL A N 1
ATOM 1947 C CA . VAL A 1 180 ? 56.175 20.302 13.068 1.00 46.50 180 VAL A CA 1
ATOM 1948 C C . VAL A 1 180 ? 55.946 18.911 12.496 1.00 50.99 180 VAL A C 1
ATOM 1949 O O . VAL 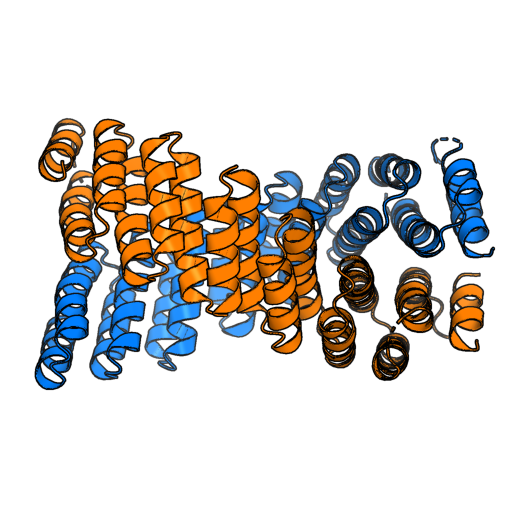A 1 180 ? 55.308 18.751 11.449 1.00 55.18 180 VAL A O 1
ATOM 1962 N N . ALA A 1 181 ? 56.473 17.883 13.168 1.00 54.11 181 ALA A N 1
ATOM 1963 C CA . ALA A 1 181 ? 56.228 16.516 12.725 1.00 55.11 181 ALA A CA 1
ATOM 1964 C C . ALA A 1 181 ? 54.740 16.247 12.570 1.00 51.16 181 ALA A C 1
ATOM 1965 O O . ALA A 1 181 ? 54.334 15.415 11.750 1.00 54.17 181 ALA A O 1
ATOM 1972 N N . LEU A 1 182 ? 53.911 16.947 13.344 1.00 47.18 182 LEU A N 1
ATOM 1973 C CA . LEU A 1 182 ? 52.471 16.765 13.242 1.00 54.17 182 LEU A CA 1
ATOM 1974 C C . LEU A 1 182 ? 51.937 17.312 11.927 1.00 53.43 182 LEU A C 1
ATOM 1975 O O . LEU A 1 182 ? 51.145 16.652 11.244 1.00 52.58 182 LEU A O 1
ATOM 1991 N N . VAL A 1 183 ? 52.344 18.527 11.562 1.00 50.46 183 VAL A N 1
ATOM 1992 C CA . VAL A 1 183 ? 51.847 19.115 10.326 1.00 53.40 183 VAL A CA 1
ATOM 1993 C C . VAL A 1 183 ? 52.383 18.344 9.127 1.00 48.14 183 VAL A C 1
ATOM 1994 O O . VAL A 1 183 ? 51.629 17.973 8.220 1.00 44.66 183 VAL A O 1
ATOM 2007 N N . LEU A 1 184 ? 53.695 18.086 9.110 1.00 54.01 184 LEU A N 1
ATOM 2008 C CA . LEU A 1 184 ? 54.283 17.281 8.045 1.00 47.82 184 LEU A CA 1
ATOM 2009 C C . LEU A 1 184 ? 53.541 15.960 7.890 1.00 54.42 184 LEU A C 1
ATOM 2010 O O . LEU A 1 184 ? 53.157 15.569 6.782 1.00 51.18 184 LEU A O 1
ATOM 2026 N N . SER A 1 185 ? 53.336 15.255 9.004 1.00 57.49 185 SER A N 1
ATOM 2027 C CA . SER A 1 185 ? 52.595 14.000 8.957 1.00 49.78 185 SER A CA 1
ATOM 2028 C C . SER A 1 185 ? 51.173 14.225 8.461 1.00 56.67 185 SER A C 1
ATOM 2029 O O . SER A 1 185 ? 50.677 13.489 7.600 1.00 55.49 185 SER A O 1
ATOM 2037 N N . LEU A 1 186 ? 50.496 15.244 8.999 1.00 59.19 186 LEU A N 1
ATOM 2038 C CA . LEU A 1 186 ? 49.131 15.531 8.575 1.00 58.32 186 LEU A CA 1
ATOM 2039 C C . LEU A 1 186 ? 49.069 15.915 7.103 1.00 58.98 186 LEU A C 1
ATOM 2040 O O . LEU A 1 186 ? 48.087 15.601 6.421 1.00 61.03 186 LEU A O 1
ATOM 2056 N N . ALA A 1 187 ? 50.099 16.593 6.597 1.00 56.36 187 ALA A N 1
ATOM 2057 C CA . ALA A 1 187 ? 50.115 16.952 5.184 1.00 56.64 187 ALA A CA 1
ATOM 2058 C C . ALA A 1 187 ? 50.322 15.723 4.307 1.00 66.47 187 ALA A C 1
ATOM 2059 O O . ALA A 1 187 ? 49.701 15.599 3.245 1.00 66.83 187 ALA A O 1
ATOM 2066 N N . ASN A 1 188 ? 51.190 14.803 4.736 1.00 65.07 188 ASN A N 1
ATOM 2067 C CA . ASN A 1 188 ? 51.477 13.628 3.922 1.00 65.41 188 ASN A CA 1
ATOM 2068 C C . ASN A 1 188 ? 50.249 12.746 3.750 1.00 70.69 188 ASN A C 1
ATOM 2069 O O . ASN A 1 188 ? 50.102 12.085 2.716 1.00 87.40 188 ASN A O 1
ATOM 2080 N N . LYS A 1 189 ? 49.361 12.716 4.742 1.00 62.44 189 LYS A N 1
ATOM 2081 C CA . LYS A 1 189 ? 48.131 11.950 4.611 1.00 77.59 189 LYS A CA 1
ATOM 2082 C C . LYS A 1 189 ? 47.046 12.705 3.856 1.00 73.32 189 LYS A C 1
ATOM 2083 O O . LYS A 1 189 ? 46.011 12.112 3.531 1.00 69.80 189 LYS A O 1
ATOM 2102 N N . SER A 1 190 ? 47.246 13.993 3.581 1.00 74.57 190 SER A N 1
ATOM 2103 C CA . SER A 1 190 ? 46.271 14.746 2.807 1.00 68.06 190 SER A CA 1
ATOM 2104 C C . SER A 1 190 ? 46.384 14.462 1.318 1.00 70.14 190 SER A C 1
ATOM 2105 O O . SER A 1 190 ? 45.397 14.597 0.588 1.00 71.12 190 SER A O 1
ATOM 2113 N N . GLY A 1 191 ? 47.569 14.074 0.854 1.00 73.60 191 GLY A N 1
ATOM 2114 C CA . GLY A 1 191 ? 47.806 13.921 -0.562 1.00 68.07 191 GLY A CA 1
ATOM 2115 C C . GLY A 1 191 ? 47.809 15.209 -1.349 1.00 65.33 191 GLY A C 1
ATOM 2116 O O . GLY A 1 191 ? 47.968 15.165 -2.575 1.00 67.86 191 GLY A O 1
ATOM 2120 N N . SER A 1 192 ? 47.645 16.353 -0.687 1.00 65.80 192 SER A N 1
ATOM 2121 C CA . SER A 1 192 ? 47.592 17.650 -1.352 1.00 68.20 192 SER A CA 1
ATOM 2122 C C . SER A 1 192 ? 49.001 18.223 -1.447 1.00 65.54 192 SER A C 1
ATOM 2123 O O . SER A 1 192 ? 49.587 18.621 -0.435 1.00 64.34 192 SER A O 1
ATOM 2131 N N . ARG A 1 193 ? 49.538 18.285 -2.669 1.00 73.24 193 ARG A N 1
ATOM 2132 C CA . ARG A 1 193 ? 50.900 18.774 -2.851 1.00 77.66 193 ARG A CA 1
ATOM 2133 C C . ARG A 1 193 ? 51.059 20.201 -2.341 1.00 72.85 193 ARG A C 1
ATOM 2134 O O . ARG A 1 193 ? 52.144 20.577 -1.881 1.00 67.68 193 ARG A O 1
ATOM 2141 N N . ASN A 1 194 ? 50.001 21.012 -2.415 1.00 73.06 194 ASN A N 1
ATOM 2142 C CA . ASN A 1 194 ? 50.083 22.364 -1.872 1.00 78.62 194 ASN A CA 1
ATOM 2143 C C . ASN A 1 194 ? 50.123 22.338 -0.349 1.00 78.52 194 ASN A C 1
ATOM 2144 O O . ASN A 1 194 ? 50.851 23.121 0.273 1.00 78.60 194 ASN A O 1
ATOM 2155 N N . ALA A 1 195 ? 49.344 21.450 0.271 1.00 77.46 195 ALA A N 1
ATOM 2156 C CA . ALA A 1 195 ? 49.433 21.279 1.717 1.00 71.91 195 ALA A CA 1
ATOM 2157 C C . ALA A 1 195 ? 50.831 20.822 2.115 1.00 63.66 195 ALA A C 1
ATOM 2158 O O . ALA A 1 195 ? 51.450 21.390 3.023 1.00 64.99 195 ALA A O 1
ATOM 2165 N N . ILE A 1 196 ? 51.351 19.796 1.437 1.00 61.43 196 ILE A N 1
ATOM 2166 C CA . ILE A 1 196 ? 52.718 19.358 1.701 1.00 66.30 196 ILE A CA 1
ATOM 2167 C C . ILE A 1 196 ? 53.692 20.504 1.460 1.00 71.84 196 ILE A C 1
ATOM 2168 O O . ILE A 1 196 ? 54.682 20.665 2.185 1.00 73.96 196 ILE A O 1
ATOM 2184 N N . GLU A 1 197 ? 53.430 21.315 0.433 1.00 72.75 197 GLU A N 1
ATOM 2185 C CA . GLU A 1 197 ? 54.292 22.456 0.146 1.00 71.53 197 GLU A CA 1
ATOM 2186 C C . GLU A 1 197 ? 54.250 23.464 1.288 1.00 72.02 197 GLU A C 1
ATOM 2187 O O . GLU A 1 197 ? 55.293 23.945 1.749 1.00 68.61 197 GLU A O 1
ATOM 2199 N N . ALA A 1 198 ? 53.044 23.795 1.757 1.00 71.15 198 ALA A N 1
ATOM 2200 C CA . ALA A 1 198 ? 52.915 24.746 2.855 1.00 65.96 198 ALA A CA 1
ATOM 2201 C C . ALA A 1 198 ? 53.483 24.174 4.148 1.00 63.21 198 ALA A C 1
ATOM 2202 O O . ALA A 1 198 ? 54.092 24.903 4.941 1.00 63.53 198 ALA A O 1
ATOM 2209 N N . ALA A 1 199 ? 53.292 22.872 4.379 1.00 64.75 199 ALA A N 1
ATOM 2210 C CA . ALA A 1 199 ? 53.833 22.247 5.581 1.00 61.63 199 ALA A CA 1
ATOM 2211 C C . ALA A 1 199 ? 55.340 22.445 5.669 1.00 66.35 199 ALA A C 1
ATOM 2212 O O . ALA A 1 199 ? 55.882 22.690 6.754 1.00 68.50 199 ALA A O 1
ATOM 2219 N N . ALA A 1 200 ? 56.036 22.329 4.536 1.00 74.88 200 ALA A N 1
ATOM 2220 C CA . ALA A 1 200 ? 57.468 22.595 4.523 1.00 67.37 200 ALA A CA 1
ATOM 2221 C C . ALA A 1 200 ? 57.762 24.051 4.854 1.00 60.79 200 ALA A C 1
ATOM 2222 O O . ALA A 1 200 ? 58.812 24.356 5.429 1.00 62.28 200 ALA A O 1
ATOM 2229 N N . GLU A 1 201 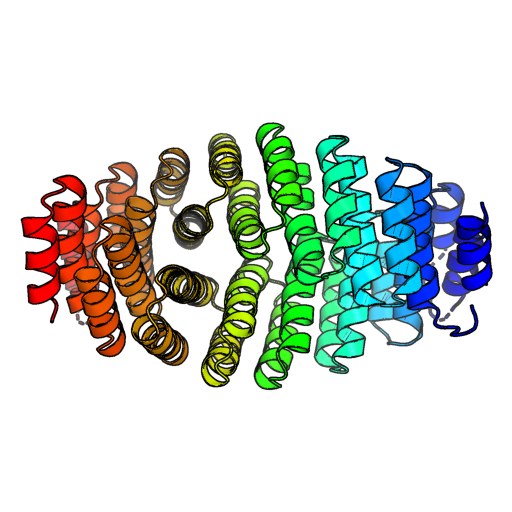? 56.853 24.961 4.501 1.00 59.22 201 GLU A N 1
ATOM 2230 C CA . GLU A 1 201 ? 57.056 26.366 4.840 1.00 55.59 201 GLU A CA 1
ATOM 2231 C C . GLU A 1 201 ? 56.949 26.584 6.343 1.00 61.56 201 GLU A C 1
ATOM 2232 O O . GLU A 1 201 ? 57.683 27.400 6.913 1.00 59.63 201 GLU A O 1
ATOM 2236 N N . ILE A 1 202 ? 56.045 25.855 7.001 1.00 65.84 202 ILE A N 1
ATOM 2237 C CA . ILE A 1 202 ? 55.876 26.001 8.444 1.00 60.60 202 ILE A CA 1
ATOM 2238 C C . ILE A 1 202 ? 57.135 25.556 9.174 1.00 63.24 202 ILE A C 1
ATOM 2239 O O . ILE A 1 202 ? 57.626 26.240 10.080 1.00 59.15 202 ILE A O 1
ATOM 2255 N N . ALA A 1 203 ? 57.668 24.390 8.802 1.00 61.88 203 ALA A N 1
ATOM 2256 C CA . ALA A 1 203 ? 58.862 23.880 9.469 1.00 62.80 203 ALA A CA 1
ATOM 2257 C C . ALA A 1 203 ? 60.027 24.850 9.326 1.00 63.66 203 ALA A C 1
ATOM 2258 O O . ALA A 1 203 ? 60.779 25.077 10.283 1.00 61.00 203 ALA A O 1
ATOM 2265 N N . LYS A 1 204 ? 60.202 25.425 8.134 1.00 67.31 204 LYS A N 1
ATOM 2266 C CA . LYS A 1 204 ? 61.227 26.446 7.954 1.00 68.61 204 LYS A CA 1
ATOM 2267 C C . LYS A 1 204 ? 61.020 27.595 8.933 1.00 67.40 204 LYS A C 1
ATOM 2268 O O . LYS A 1 204 ? 61.955 28.015 9.626 1.00 69.54 204 LYS A O 1
ATOM 2275 N N . ARG A 1 205 ? 59.791 28.112 9.010 1.00 68.25 205 ARG A N 1
ATOM 2276 C CA . ARG A 1 205 ? 59.491 29.184 9.951 1.00 68.63 205 ARG A CA 1
ATOM 2277 C C . ARG A 1 205 ? 59.903 28.798 11.367 1.00 66.19 205 ARG A C 1
ATOM 2278 O O . ARG A 1 205 ? 60.577 29.564 12.065 1.00 70.92 205 ARG A O 1
ATOM 2282 N N . GLY A 1 206 ? 59.495 27.609 11.809 1.00 71.75 206 GLY A N 1
ATOM 2283 C CA . GLY A 1 206 ? 59.904 27.112 13.107 1.00 66.02 206 GLY A CA 1
ATOM 2284 C C . GLY A 1 206 ? 59.114 27.631 14.285 1.00 70.97 206 GLY A C 1
ATOM 2285 O O . GLY A 1 206 ? 59.671 27.763 15.380 1.00 79.06 206 GLY A O 1
ATOM 2289 N N . ASP A 1 207 ? 57.826 27.913 14.105 1.00 71.35 207 ASP A N 1
ATOM 2290 C CA . ASP A 1 207 ? 56.984 28.470 15.158 1.00 69.99 207 ASP A CA 1
ATOM 2291 C C . ASP A 1 207 ? 56.048 27.388 15.683 1.00 66.72 207 ASP A C 1
ATOM 2292 O O . ASP A 1 207 ? 55.244 26.836 14.925 1.00 66.73 207 ASP A O 1
ATOM 2301 N N . SER A 1 208 ? 56.138 27.107 16.985 1.00 73.27 208 SER A N 1
ATOM 2302 C CA . SER A 1 208 ? 55.327 26.041 17.564 1.00 72.79 208 SER A CA 1
ATOM 2303 C C . SER A 1 208 ? 53.843 26.385 17.523 1.00 67.74 208 SER A C 1
ATOM 2304 O O . SER A 1 208 ? 53.012 25.530 17.195 1.00 61.13 208 SER A O 1
ATOM 2312 N N . GLU A 1 209 ? 53.490 27.628 17.862 1.00 77.98 209 GLU A N 1
ATOM 2313 C CA . GLU A 1 209 ? 52.083 28.013 17.879 1.00 70.79 209 GLU A CA 1
ATOM 2314 C C . GLU A 1 209 ? 51.477 27.944 16.483 1.00 58.17 209 GLU A C 1
ATOM 2315 O O . GLU A 1 209 ? 50.312 27.560 16.322 1.00 58.46 209 GLU A O 1
ATOM 2319 N N . VAL A 1 210 ? 52.255 28.304 15.460 1.00 55.72 210 VAL A N 1
ATOM 2320 C CA . VAL A 1 210 ? 51.748 28.266 14.091 1.00 54.97 210 VAL A CA 1
ATOM 2321 C C . VAL A 1 210 ? 51.517 26.824 13.652 1.00 52.53 210 VAL A C 1
ATOM 2322 O O . VAL A 1 210 ? 50.446 26.476 13.144 1.00 54.91 210 VAL A O 1
ATOM 2335 N N . ALA A 1 211 ? 52.520 25.964 13.842 1.00 52.62 211 ALA A N 1
ATOM 2336 C CA . ALA A 1 211 ? 52.398 24.576 13.407 1.00 51.61 211 ALA A CA 1
ATOM 2337 C C . ALA A 1 211 ? 51.204 23.893 14.065 1.00 50.44 211 ALA A C 1
ATOM 2338 O O . ALA A 1 211 ? 50.396 23.243 13.391 1.00 60.72 211 ALA A O 1
ATOM 2345 N N . LEU A 1 212 ? 51.083 24.016 15.388 1.00 49.38 212 LEU A N 1
ATOM 2346 C CA . LEU A 1 212 ? 49.964 23.388 16.083 1.00 52.44 212 LEU A CA 1
ATOM 2347 C C . LEU A 1 212 ? 48.634 23.888 15.529 1.00 53.83 212 LEU A C 1
ATOM 2348 O O . LEU A 1 212 ? 47.797 23.100 15.073 1.00 54.10 212 LEU A O 1
ATOM 2364 N N . ALA A 1 213 ? 48.421 25.206 15.572 1.00 54.36 213 ALA A N 1
ATOM 2365 C CA . ALA A 1 213 ? 47.189 25.776 15.035 1.00 53.30 213 ALA A CA 1
ATOM 2366 C C . ALA A 1 213 ? 46.909 25.246 13.635 1.00 52.43 213 ALA A C 1
ATOM 2367 O O . ALA A 1 213 ? 45.759 24.946 13.292 1.00 55.22 213 ALA A O 1
ATOM 2374 N N . VAL A 1 214 ? 47.955 25.110 12.818 1.00 55.19 214 VAL A N 1
ATOM 2375 C CA . VAL A 1 214 ? 47.791 24.546 11.484 1.00 48.33 214 VAL A CA 1
ATOM 2376 C C . VAL A 1 214 ? 47.513 23.053 11.567 1.00 48.50 214 VAL A C 1
ATOM 2377 O O . VAL A 1 214 ? 46.657 22.526 10.846 1.00 47.65 214 VAL A O 1
ATOM 2390 N N . ALA A 1 215 ? 48.238 22.344 12.435 1.00 48.34 215 ALA A N 1
ATOM 2391 C CA . ALA A 1 215 ? 47.986 20.920 12.618 1.00 50.48 215 ALA A CA 1
ATOM 2392 C C . ALA A 1 215 ? 46.517 20.665 12.925 1.00 49.99 215 ALA A C 1
ATOM 2393 O O . ALA A 1 215 ? 45.912 19.732 12.385 1.00 47.54 215 ALA A O 1
ATOM 2400 N N . LEU A 1 216 ? 45.929 21.487 13.796 1.00 51.74 216 LEU A N 1
ATOM 2401 C CA . LEU A 1 216 ? 44.498 21.408 14.052 1.00 53.80 216 LEU A CA 1
ATOM 2402 C C . LEU A 1 216 ? 43.707 21.454 12.754 1.00 57.84 216 LEU A C 1
ATOM 2403 O O . LEU A 1 216 ? 42.965 20.523 12.418 1.00 57.62 216 LEU A O 1
ATOM 2419 N N . VAL A 1 217 ? 43.840 22.565 12.023 1.00 50.93 217 VAL A N 1
ATOM 2420 C CA . VAL A 1 217 ? 43.067 22.766 10.800 1.00 51.08 217 VAL A CA 1
ATOM 2421 C C . VAL A 1 217 ? 43.178 21.549 9.896 1.00 52.00 217 VAL A C 1
ATOM 2422 O O . VAL A 1 217 ? 42.169 20.997 9.441 1.00 52.04 217 VAL A O 1
ATOM 2435 N N . LEU A 1 218 ? 44.409 21.102 9.638 1.00 50.99 218 LEU A N 1
ATOM 2436 C CA . LEU A 1 218 ? 44.607 19.927 8.798 1.00 50.02 218 LEU A CA 1
ATOM 2437 C C . LEU A 1 218 ? 43.912 18.707 9.387 1.00 52.35 218 LEU A C 1
ATOM 2438 O O . LEU A 1 218 ? 43.234 17.956 8.675 1.00 54.72 218 LEU A O 1
ATOM 2454 N N . SER A 1 219 ? 44.099 18.476 10.687 1.00 49.19 219 SER A N 1
ATOM 2455 C CA . SER A 1 219 ? 43.423 17.364 11.345 1.00 48.60 219 SER A CA 1
ATOM 2456 C C . SER A 1 219 ? 41.921 17.432 11.112 1.00 53.47 219 SER A C 1
ATOM 2457 O O . SER A 1 219 ? 41.266 16.406 10.888 1.00 51.04 219 SER A O 1
ATOM 2465 N N . LEU A 1 220 ? 41.357 18.639 11.156 1.00 53.86 220 LEU A N 1
ATOM 2466 C CA . LEU A 1 220 ? 39.918 18.790 10.987 1.00 55.22 220 LEU A CA 1
ATOM 2467 C C . LEU A 1 220 ? 39.517 18.674 9.522 1.00 56.01 220 LEU A C 1
ATOM 2468 O O . LEU A 1 220 ? 38.505 18.042 9.203 1.00 65.35 220 LEU A O 1
ATOM 2484 N N . ALA A 1 221 ? 40.302 19.264 8.617 1.00 56.05 221 ALA A N 1
ATOM 2485 C CA . ALA A 1 221 ? 40.003 19.147 7.194 1.00 60.36 221 ALA A CA 1
ATOM 2486 C C . ALA A 1 221 ? 40.023 17.688 6.753 1.00 65.96 221 ALA A C 1
ATOM 2487 O O . ALA A 1 221 ? 39.083 17.207 6.109 1.00 68.84 221 ALA A O 1
ATOM 2494 N N . ASN A 1 222 ? 41.094 16.967 7.093 1.00 64.61 222 ASN A N 1
ATOM 2495 C CA . ASN A 1 222 ? 41.184 15.561 6.714 1.00 61.45 222 ASN A CA 1
ATOM 2496 C C . ASN A 1 222 ? 40.041 14.757 7.316 1.00 66.27 222 ASN A C 1
ATOM 2497 O O . ASN A 1 222 ? 39.478 13.873 6.658 1.00 75.34 222 ASN A O 1
ATOM 2508 N N . LYS A 1 223 ? 39.681 15.046 8.567 1.00 68.47 223 LYS A N 1
ATOM 2509 C CA . LYS A 1 223 ? 38.605 14.300 9.208 1.00 66.55 223 LYS A CA 1
ATOM 2510 C C . LYS A 1 223 ? 37.282 14.535 8.489 1.00 63.57 223 LYS A C 1
ATOM 2511 O O . LYS A 1 223 ? 36.534 13.592 8.210 1.00 69.70 223 LYS A O 1
ATOM 2518 N N . SER A 1 224 ? 36.980 15.800 8.175 1.00 69.63 224 SER A N 1
ATOM 2519 C CA . SER A 1 224 ? 35.733 16.112 7.486 1.00 70.91 224 SER A CA 1
ATOM 2520 C C . SER A 1 224 ? 35.687 15.507 6.090 1.00 70.35 224 SER A C 1
ATOM 2521 O O . SER A 1 224 ? 34.598 15.352 5.525 1.00 72.72 224 SER A O 1
ATOM 2529 N N . GLY A 1 225 ? 36.842 15.175 5.520 1.00 68.41 225 GLY A N 1
ATOM 2530 C CA . GLY A 1 225 ? 36.876 14.523 4.225 1.00 73.46 225 GLY A CA 1
ATOM 2531 C C . GLY A 1 225 ? 36.482 15.400 3.058 1.00 85.46 225 GLY A C 1
ATOM 2532 O O . GLY A 1 225 ? 36.004 14.887 2.041 1.00 92.27 225 GLY A O 1
ATOM 2536 N N . SER A 1 226 ? 36.674 16.710 3.170 1.00 80.61 226 SER A N 1
ATOM 2537 C CA . SER A 1 226 ? 36.389 17.644 2.086 1.00 66.80 226 SER A CA 1
ATOM 2538 C C . SER A 1 226 ? 37.709 18.129 1.504 1.00 67.15 226 SER A C 1
ATOM 2539 O O . SER A 1 226 ? 38.548 18.671 2.232 1.00 67.03 226 SER A O 1
ATOM 2547 N N . ARG A 1 227 ? 37.893 17.932 0.195 1.00 77.92 227 ARG A N 1
ATOM 2548 C CA . ARG A 1 227 ? 39.113 18.409 -0.446 1.00 69.91 227 ARG A CA 1
ATOM 2549 C C . ARG A 1 227 ? 39.182 19.931 -0.439 1.00 67.70 227 ARG A C 1
ATOM 2550 O O . ARG A 1 227 ? 40.278 20.500 -0.373 1.00 64.88 227 ARG A O 1
ATOM 2571 N N . ASN A 1 228 ? 38.032 20.606 -0.516 1.00 71.28 228 ASN A N 1
ATOM 2572 C CA . ASN A 1 228 ? 38.022 22.056 -0.357 1.00 73.99 228 ASN A CA 1
ATOM 2573 C C . ASN A 1 228 ? 38.582 22.447 1.005 1.00 70.08 228 ASN A C 1
ATOM 2574 O O . ASN A 1 228 ? 39.435 23.336 1.112 1.00 66.95 228 ASN A O 1
ATOM 2585 N N . ALA A 1 229 ? 38.113 21.780 2.061 1.00 71.25 229 ALA A N 1
ATOM 2586 C CA . ALA A 1 229 ? 38.629 22.048 3.398 1.00 71.79 229 ALA A CA 1
ATOM 2587 C C . ALA A 1 229 ? 40.142 21.876 3.442 1.00 68.19 229 ALA A C 1
ATOM 2588 O O . ALA A 1 229 ? 40.860 22.723 3.986 1.00 67.21 229 ALA A O 1
ATOM 2595 N N . ILE A 1 230 ? 40.649 20.786 2.860 1.00 63.07 230 ILE A N 1
ATOM 2596 C CA . ILE A 1 230 ? 42.086 20.532 2.894 1.00 62.84 230 ILE A CA 1
ATOM 2597 C C . ILE A 1 230 ? 42.834 21.619 2.132 1.00 64.18 230 ILE A C 1
ATOM 2598 O O . ILE A 1 230 ? 43.811 22.193 2.628 1.00 68.89 230 ILE A O 1
ATOM 2614 N N . GLU A 1 231 ? 42.397 21.904 0.904 1.00 72.21 231 GLU A N 1
ATOM 2615 C CA . GLU A 1 231 ? 43.059 22.934 0.111 1.00 71.20 231 GLU A CA 1
ATOM 2616 C C . GLU A 1 231 ? 42.924 24.301 0.770 1.00 67.18 231 GLU A C 1
ATOM 2617 O O . GLU A 1 231 ? 43.866 25.103 0.752 1.00 68.33 231 GLU A O 1
ATOM 2629 N N . ALA A 1 232 ? 41.760 24.589 1.355 1.00 67.12 232 ALA A N 1
ATOM 2630 C CA . ALA A 1 232 ? 41.626 25.798 2.160 1.00 65.57 232 ALA A CA 1
ATOM 2631 C C . ALA A 1 232 ? 42.616 25.777 3.318 1.00 68.97 232 ALA A C 1
ATOM 2632 O O . ALA A 1 232 ? 43.333 26.755 3.562 1.00 71.30 232 ALA A O 1
ATOM 2639 N N . ALA A 1 233 ? 42.671 24.653 4.040 1.00 68.90 233 ALA A N 1
ATOM 2640 C CA . ALA A 1 233 ? 43.638 24.500 5.120 1.00 62.57 233 ALA A CA 1
ATOM 2641 C C . ALA A 1 233 ? 45.057 24.760 4.635 1.00 65.28 233 ALA A C 1
ATOM 2642 O O . ALA A 1 233 ? 45.839 25.444 5.306 1.00 64.97 233 ALA A O 1
ATOM 2649 N N . ALA A 1 234 ? 45.414 24.203 3.477 1.00 63.48 234 ALA A N 1
ATOM 2650 C CA . ALA A 1 234 ? 46.745 24.439 2.932 1.00 60.88 234 ALA A CA 1
ATOM 2651 C C . ALA A 1 234 ? 46.966 25.924 2.671 1.00 58.99 234 ALA A C 1
ATOM 2652 O O . ALA A 1 234 ? 48.048 26.456 2.945 1.00 63.53 234 ALA A O 1
ATOM 2659 N N . GLU A 1 235 ? 45.950 26.614 2.150 1.00 59.13 235 GLU A N 1
ATOM 2660 C CA . GLU A 1 235 ? 46.052 28.060 1.990 1.00 62.11 235 GLU A CA 1
ATOM 2661 C C . GLU A 1 235 ? 46.353 28.727 3.326 1.00 66.02 235 GLU A C 1
ATOM 2662 O O . GLU A 1 235 ? 47.256 29.566 3.431 1.00 66.12 235 GLU A O 1
ATOM 2666 N N . ILE A 1 236 ? 45.602 28.356 4.365 1.00 65.04 236 ILE A N 1
ATOM 2667 C CA . ILE A 1 236 ? 45.842 28.902 5.697 1.00 63.95 236 ILE A CA 1
ATOM 2668 C C . ILE A 1 236 ? 47.286 28.662 6.116 1.00 65.05 236 ILE A C 1
ATOM 2669 O O . ILE A 1 236 ? 47.960 29.558 6.636 1.00 67.39 236 ILE A O 1
ATOM 2685 N N . ALA A 1 237 ? 47.775 27.436 5.914 1.00 61.75 237 ALA A N 1
ATOM 2686 C CA . ALA A 1 237 ? 49.150 27.123 6.284 1.00 64.34 237 ALA A CA 1
ATOM 2687 C C . ALA A 1 237 ? 50.130 28.064 5.593 1.00 69.54 237 ALA A C 1
ATOM 2688 O O . ALA A 1 237 ? 51.068 28.568 6.222 1.00 61.38 237 ALA A O 1
ATOM 2695 N N . LYS A 1 238 ? 49.923 28.317 4.298 1.00 75.04 238 LYS A N 1
ATOM 2696 C CA . LYS A 1 238 ? 50.813 29.216 3.569 1.00 72.09 238 LYS A CA 1
ATOM 2697 C C . LYS A 1 238 ? 50.828 30.605 4.197 1.00 64.99 238 LYS A C 1
ATOM 2698 O O . LYS A 1 238 ? 51.894 31.214 4.347 1.00 66.38 238 LYS A O 1
ATOM 2702 N N . ARG A 1 239 ? 49.655 31.124 4.573 1.00 58.91 239 ARG A N 1
ATOM 2703 C CA . ARG A 1 239 ? 49.603 32.424 5.234 1.00 64.91 239 ARG A CA 1
ATOM 2704 C C . ARG A 1 239 ? 50.394 32.412 6.538 1.00 69.21 239 ARG A C 1
ATOM 2705 O O . ARG A 1 239 ? 51.052 33.400 6.883 1.00 67.21 239 ARG A O 1
ATOM 2726 N N . GLY A 1 240 ? 50.338 31.305 7.277 1.00 67.61 240 GLY A N 1
ATOM 2727 C CA . GLY A 1 240 ? 51.067 31.215 8.524 1.00 59.12 240 GLY A CA 1
ATOM 2728 C C . GLY A 1 240 ? 50.541 32.088 9.634 1.00 69.67 240 GLY A C 1
ATOM 2729 O O . GLY A 1 240 ? 51.289 32.419 10.557 1.00 64.90 240 GLY A O 1
ATOM 2733 N N . ASP A 1 241 ? 49.269 32.473 9.570 1.00 78.31 241 ASP A N 1
ATOM 2734 C CA . ASP A 1 241 ? 48.665 33.348 10.570 1.00 79.97 241 ASP A CA 1
ATOM 2735 C C . ASP A 1 241 ? 47.999 32.483 11.634 1.00 78.45 241 ASP A C 1
ATOM 2736 O O . ASP A 1 241 ? 46.950 31.877 11.390 1.00 74.49 241 ASP A O 1
ATOM 2745 N N . SER A 1 242 ? 48.609 32.434 12.821 1.00 80.91 242 SER A N 1
ATOM 2746 C CA . SER A 1 242 ? 48.111 31.568 13.884 1.00 78.10 242 SER A CA 1
ATOM 2747 C C . SER A 1 242 ? 46.680 31.922 14.273 1.00 80.89 242 SER A C 1
ATOM 2748 O O . SER A 1 242 ? 45.845 31.030 14.466 1.00 71.08 242 SER A O 1
ATOM 2756 N N . GLU A 1 243 ? 46.379 33.216 14.403 1.00 81.07 243 GLU A N 1
ATOM 2757 C CA . GLU A 1 243 ? 45.033 33.614 14.800 1.00 79.45 243 GLU A CA 1
ATOM 2758 C C . GLU A 1 243 ? 43.997 33.170 13.779 1.00 80.83 243 GLU A C 1
ATOM 2759 O O . GLU A 1 243 ? 42.873 32.809 14.148 1.00 82.58 243 GLU A O 1
ATOM 2763 N N . VAL A 1 244 ? 44.357 33.176 12.496 1.00 83.49 244 VAL A N 1
ATOM 2764 C CA . VAL A 1 244 ? 43.397 32.821 11.458 1.00 75.85 244 VAL A CA 1
ATOM 2765 C C . VAL A 1 244 ? 43.186 31.313 11.409 1.00 74.97 244 VAL A C 1
ATOM 2766 O O . VAL A 1 244 ? 42.086 30.850 11.080 1.00 72.00 244 VAL A O 1
ATOM 2779 N N . ALA A 1 245 ? 44.217 30.528 11.724 1.00 77.65 245 ALA A N 1
ATOM 2780 C CA . ALA A 1 245 ? 44.068 29.078 11.726 1.00 69.53 245 ALA A CA 1
ATOM 2781 C C . ALA A 1 245 ? 43.104 28.626 12.816 1.00 73.40 245 ALA A C 1
ATOM 2782 O O . ALA A 1 245 ? 42.297 27.715 12.598 1.00 73.49 245 ALA A O 1
ATOM 2789 N N . LEU A 1 246 ? 43.172 29.251 13.994 1.00 71.34 246 LEU A N 1
ATOM 2790 C CA . LEU A 1 246 ? 42.291 28.855 15.088 1.00 69.71 246 LEU A CA 1
ATOM 2791 C C . LEU A 1 246 ? 40.846 29.251 14.806 1.00 73.51 246 LEU A C 1
ATOM 2792 O O . LEU A 1 246 ? 39.913 28.529 15.174 1.00 72.46 246 LEU A O 1
ATOM 2808 N N . LYS A 1 247 ? 40.638 30.405 14.167 1.00 78.05 247 LYS A N 1
ATOM 2809 C CA . LYS A 1 247 ? 39.285 30.808 13.797 1.00 75.63 247 LYS A CA 1
ATOM 2810 C C . LYS A 1 247 ? 38.664 29.795 12.842 1.00 73.14 247 LYS A C 1
ATOM 2811 O O . LYS A 1 247 ? 37.533 29.339 13.048 1.00 72.21 247 LYS A O 1
ATOM 2815 N N . VAL A 1 248 ? 39.396 29.432 11.787 1.00 70.36 248 VAL A N 1
ATOM 2816 C CA . VAL A 1 248 ? 38.910 28.413 10.864 1.00 73.66 248 VAL A CA 1
ATOM 2817 C C . VAL A 1 248 ? 38.826 27.063 11.562 1.00 79.87 248 VAL A C 1
ATOM 2818 O O . VAL A 1 248 ? 37.908 26.274 11.306 1.00 78.56 248 VAL A O 1
ATOM 2831 N N . ALA A 1 249 ? 39.784 26.770 12.446 1.00 78.21 249 ALA A N 1
ATOM 2832 C CA . ALA A 1 249 ? 39.714 25.536 13.221 1.00 74.15 249 ALA A CA 1
ATOM 2833 C C . ALA A 1 249 ? 38.404 25.455 13.994 1.00 79.36 249 ALA A C 1
ATOM 2834 O O . ALA A 1 249 ? 37.756 24.401 14.026 1.00 78.56 249 ALA A O 1
ATOM 2841 N N . LEU A 1 250 ? 37.997 26.559 14.622 1.00 81.37 250 LEU A N 1
ATOM 2842 C CA . LEU A 1 250 ? 36.723 26.578 15.331 1.00 83.96 250 LEU A CA 1
ATOM 2843 C C . LEU A 1 250 ? 35.564 26.400 14.360 1.00 84.43 250 LEU A C 1
ATOM 2844 O O . LEU A 1 250 ? 34.670 25.575 14.582 1.00 86.83 250 LEU A O 1
ATOM 2860 N N . GLU A 1 251 ? 35.562 27.174 13.272 1.00 77.57 251 GLU A N 1
ATOM 2861 C CA . GLU A 1 251 ? 34.520 27.016 12.265 1.00 81.80 251 GLU A CA 1
ATOM 2862 C C . GLU A 1 251 ? 34.527 25.607 11.686 1.00 81.04 251 GLU A C 1
ATOM 2863 O O . GLU A 1 251 ? 33.466 25.036 11.411 1.00 86.13 251 GLU A O 1
ATOM 2870 N N . LEU A 1 252 ? 35.715 25.024 11.499 1.00 84.92 252 LEU A N 1
ATOM 2871 C CA . LEU A 1 252 ? 35.786 23.680 10.936 1.00 83.67 252 LEU A CA 1
ATOM 2872 C C . LEU A 1 252 ? 35.382 22.628 11.962 1.00 86.15 252 LEU A C 1
ATOM 2873 O O . LEU A 1 252 ? 34.685 21.661 11.629 1.00 81.15 252 LEU A O 1
ATOM 2889 N N . SER A 1 253 ? 35.822 22.788 13.214 1.00 84.48 253 SER A N 1
ATOM 2890 C CA . SER A 1 253 ? 35.547 21.774 14.226 1.00 82.76 253 SER A CA 1
ATOM 2891 C C . SER A 1 253 ? 34.050 21.539 14.378 1.00 87.73 253 SER A C 1
ATOM 2892 O O . SER A 1 253 ? 33.601 20.393 14.499 1.00 91.82 253 SER A O 1
ATOM 2896 N N . GLN A 1 254 ? 33.260 22.614 14.364 1.00 91.82 254 GLN A N 1
ATOM 2897 C CA . GLN A 1 254 ? 31.834 22.495 14.644 1.00 90.33 254 GLN A CA 1
ATOM 2898 C C . GLN A 1 254 ? 31.077 21.871 13.481 1.00 86.45 254 GLN A C 1
ATOM 2899 O O . GLN A 1 254 ? 30.020 21.265 13.690 1.00 95.59 254 GLN A O 1
ATOM 2913 N N . ALA A 1 255 ? 31.595 21.996 12.257 1.00 94.77 255 ALA A N 1
ATOM 2914 C CA . ALA A 1 255 ? 31.000 21.277 11.136 1.00 90.96 255 ALA A CA 1
ATOM 2915 C C . ALA A 1 255 ? 31.340 19.792 11.201 1.00 96.99 255 ALA A C 1
ATOM 2916 O O . ALA A 1 255 ? 30.497 18.941 10.896 1.00 104.87 255 ALA A O 1
ATOM 2923 N N . ASN A 1 256 ? 32.573 19.463 11.598 1.00 94.26 256 ASN A N 1
ATOM 2924 C CA . ASN A 1 256 ? 32.950 18.061 11.744 1.00 97.30 256 ASN A CA 1
ATOM 2925 C C . ASN A 1 256 ? 32.058 17.348 12.751 1.00 109.84 256 ASN A C 1
ATOM 2926 O O . ASN A 1 256 ? 31.837 16.137 12.636 1.00 119.30 256 ASN A O 1
ATOM 2930 N N . LYS A 1 257 ? 31.531 18.080 13.737 1.00 106.34 257 LYS A N 1
ATOM 2931 C CA . LYS A 1 257 ? 30.651 17.479 14.732 1.00 105.22 257 LYS A CA 1
ATOM 2932 C C . LYS A 1 257 ? 29.244 17.272 14.185 1.00 109.86 257 LYS A C 1
ATOM 2933 O O . LYS A 1 257 ? 28.629 16.227 14.425 1.00 106.94 257 LYS A O 1
ATOM 2937 N N . ASN A 1 258 ? 28.722 18.254 13.443 1.00 114.92 258 ASN A N 1
ATOM 2938 C CA . ASN A 1 258 ? 27.376 18.153 12.892 1.00 109.63 258 ASN A CA 1
ATOM 2939 C C . ASN A 1 258 ? 27.334 17.304 11.628 1.00 106.24 258 ASN A C 1
ATOM 2940 O O . ASN A 1 258 ? 26.290 16.719 11.315 1.00 106.17 258 ASN A O 1
ATOM 2944 N N . GLY A 1 259 ? 28.439 17.230 10.889 1.00 103.88 259 GLY A N 1
ATOM 2945 C CA . GLY A 1 259 ? 28.488 16.443 9.676 1.00 103.75 259 GLY A CA 1
ATOM 2946 C C . GLY A 1 259 ? 27.818 17.070 8.477 1.00 96.47 259 GLY A C 1
ATOM 2947 O O . GLY A 1 259 ? 27.593 16.374 7.479 1.00 92.50 259 GLY A O 1
ATOM 2951 N N . SER A 1 260 ? 27.492 18.359 8.541 1.00 93.79 260 SER A N 1
ATOM 2952 C CA . SER A 1 260 ? 26.816 19.032 7.441 1.00 92.61 260 SER A CA 1
ATOM 2953 C C . SER A 1 260 ? 27.750 19.166 6.246 1.00 92.13 260 SER A C 1
ATOM 2954 O O . SER A 1 260 ? 28.444 20.178 6.104 1.00 95.59 260 SER A O 1
ATOM 2958 N N . ARG A 1 261 ? 27.776 18.146 5.382 1.00 89.37 261 ARG A N 1
ATOM 2959 C CA . ARG A 1 261 ? 28.617 18.205 4.191 1.00 90.40 261 ARG A CA 1
ATOM 2960 C C . ARG A 1 261 ? 28.417 19.509 3.432 1.00 95.97 261 ARG A C 1
ATOM 2961 O O . ARG A 1 261 ? 29.344 19.994 2.774 1.00 96.67 261 ARG A O 1
ATOM 2968 N N . ASP A 1 262 ? 27.216 20.087 3.505 1.00 96.97 262 ASP A N 1
ATOM 2969 C CA . ASP A 1 262 ? 26.996 21.403 2.920 1.00 99.97 262 ASP A CA 1
ATOM 2970 C C . ASP A 1 262 ? 27.654 22.497 3.751 1.00 99.87 262 ASP A C 1
ATOM 2971 O O . ASP A 1 262 ? 28.063 23.527 3.204 1.00 109.73 262 ASP A O 1
ATOM 2975 N N . GLU A 1 263 ? 27.774 22.288 5.064 1.00 94.41 263 GLU A N 1
ATOM 2976 C CA . GLU A 1 263 ? 28.383 23.295 5.924 1.00 94.56 263 GLU A CA 1
ATOM 2977 C C . GLU A 1 263 ? 29.905 23.247 5.857 1.00 101.45 263 GLU A C 1
ATOM 2978 O O . GLU A 1 263 ? 30.553 24.296 5.760 1.00 104.03 263 GLU A O 1
ATOM 2982 N N . ILE A 1 264 ? 30.489 22.047 5.905 1.00 99.66 264 ILE A N 1
ATOM 2983 C CA . ILE A 1 264 ? 31.946 21.926 5.872 1.00 97.59 264 ILE A CA 1
ATOM 2984 C C . ILE A 1 264 ? 32.507 22.676 4.671 1.00 98.15 264 ILE A C 1
ATOM 2985 O O . ILE A 1 264 ? 33.449 23.469 4.791 1.00 91.33 264 ILE A O 1
ATOM 2989 N N . GLU A 1 265 ? 31.930 22.434 3.491 1.00 102.66 265 GLU A N 1
ATOM 2990 C CA . GLU A 1 265 ? 32.345 23.154 2.294 1.00 96.90 265 GLU A CA 1
ATOM 2991 C C . GLU A 1 265 ? 32.107 24.653 2.421 1.00 99.68 265 GLU A C 1
ATOM 2992 O O . GLU A 1 265 ? 32.762 25.437 1.724 1.00 96.83 265 GLU A O 1
ATOM 3004 N N . LYS A 1 266 ? 31.185 25.066 3.295 1.00 100.66 266 LYS A N 1
ATOM 3005 C CA . LYS A 1 266 ? 30.919 26.487 3.486 1.00 96.66 266 LYS A CA 1
ATOM 3006 C C . LYS A 1 266 ? 32.028 27.149 4.295 1.00 95.07 266 LYS A C 1
ATOM 3007 O O . LYS A 1 266 ? 32.519 28.224 3.931 1.00 83.56 266 LYS A O 1
ATOM 3011 N N . ALA A 1 267 ? 32.429 26.530 5.408 1.00 98.43 267 ALA A N 1
ATOM 3012 C CA . ALA A 1 267 ? 33.516 27.072 6.211 1.00 97.93 267 ALA A CA 1
ATOM 3013 C C . ALA A 1 267 ? 34.866 26.925 5.524 1.00 95.48 267 ALA A C 1
ATOM 3014 O O . ALA A 1 267 ? 35.786 27.692 5.828 1.00 82.05 267 ALA A O 1
ATOM 3021 N N . ALA A 1 268 ? 34.999 25.966 4.605 1.00 98.88 268 ALA A N 1
ATOM 3022 C CA . ALA A 1 268 ? 36.229 25.849 3.832 1.00 97.89 268 ALA A CA 1
ATOM 3023 C C . ALA A 1 268 ? 36.419 27.055 2.921 1.00 102.91 268 ALA A C 1
ATOM 3024 O O . ALA A 1 268 ? 37.527 27.599 2.830 1.00 1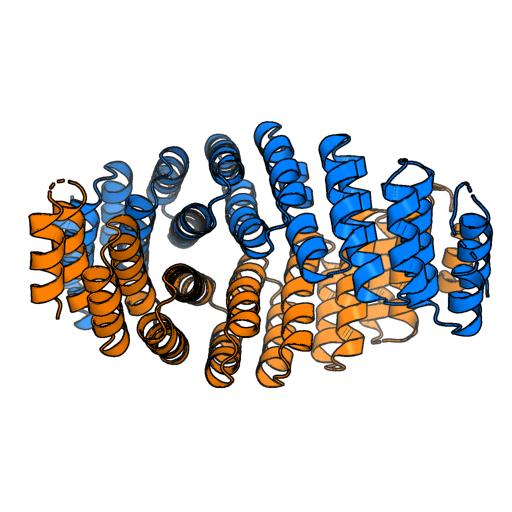00.89 268 ALA A O 1
ATOM 3031 N N . GLU A 1 269 ? 35.355 27.480 2.238 1.00 107.96 269 GLU A N 1
ATOM 3032 C CA . GLU A 1 269 ? 35.441 28.680 1.416 1.00 107.60 269 GLU A CA 1
ATOM 3033 C C . GLU A 1 269 ? 35.702 29.911 2.274 1.00 106.05 269 GLU A C 1
ATOM 3034 O O . GLU A 1 269 ? 36.519 30.767 1.914 1.00 107.89 269 GLU A O 1
ATOM 3041 N N . ASN A 1 270 ? 35.024 30.011 3.423 1.00 105.40 270 ASN A N 1
ATOM 3042 C CA . ASN A 1 270 ? 35.228 31.154 4.307 1.00 107.20 270 ASN A CA 1
ATOM 3043 C C . ASN A 1 270 ? 36.697 31.312 4.680 1.00 107.04 270 ASN A C 1
ATOM 3044 O O . ASN A 1 270 ? 37.195 32.437 4.810 1.00 112.33 270 ASN A O 1
ATOM 3055 N N . ALA A 1 271 ? 37.403 30.196 4.868 1.00 104.82 271 ALA A N 1
ATOM 3056 C CA . ALA A 1 271 ? 38.810 30.259 5.243 1.00 105.69 271 ALA A CA 1
ATOM 3057 C C . ALA A 1 271 ? 39.678 30.865 4.150 1.00 106.46 271 ALA A C 1
ATOM 3058 O O . ALA A 1 271 ? 40.773 31.356 4.447 1.00 97.54 271 ALA A O 1
ATOM 3065 N N . LYS A 1 272 ? 39.224 30.839 2.902 1.00 104.13 272 LYS A N 1
ATOM 3066 C CA . LYS A 1 272 ? 39.996 31.384 1.793 1.00 106.39 272 LYS A CA 1
ATOM 3067 C C . LYS A 1 272 ? 40.182 32.891 1.947 1.00 112.61 272 LYS A C 1
ATOM 3068 O O . LYS A 1 272 ? 41.300 33.372 2.143 1.00 100.56 272 LYS A O 1
ATOM 3075 N N . LYS B 1 8 ? 88.903 -14.406 13.547 1.00 101.92 8 LYS B N 1
ATOM 3076 C CA . LYS B 1 8 ? 88.181 -15.190 14.542 1.00 119.26 8 LYS B CA 1
ATOM 3077 C C . LYS B 1 8 ? 86.681 -14.928 14.447 1.00 124.06 8 LYS B C 1
ATOM 3078 O O . LYS B 1 8 ? 85.873 -15.853 14.543 1.00 123.82 8 LYS B O 1
ATOM 3082 N N . ALA B 1 9 ? 86.318 -13.656 14.261 1.00 119.40 9 ALA B N 1
ATOM 3083 C CA . ALA B 1 9 ? 84.907 -13.296 14.158 1.00 117.30 9 ALA B CA 1
ATOM 3084 C C . ALA B 1 9 ? 84.219 -14.078 13.048 1.00 120.36 9 ALA B C 1
ATOM 3085 O O . ALA B 1 9 ? 83.084 -14.541 13.214 1.00 115.85 9 ALA B O 1
ATOM 3092 N N . VAL B 1 10 ? 84.885 -14.225 11.899 1.00 118.50 10 VAL B N 1
ATOM 3093 C CA . VAL B 1 10 ? 84.326 -15.034 10.822 1.00 114.22 10 VAL B CA 1
ATOM 3094 C C . VAL B 1 10 ? 84.150 -16.471 11.279 1.00 120.31 10 VAL B C 1
ATOM 3095 O O . VAL B 1 10 ? 83.192 -17.145 10.878 1.00 120.55 10 VAL B O 1
ATOM 3099 N N . SER B 1 11 ? 85.056 -16.964 12.124 1.00 125.88 11 SER B N 1
ATOM 3100 C CA . SER B 1 11 ? 84.917 -18.313 12.659 1.00 126.16 11 SER B CA 1
ATOM 3101 C C . SER B 1 11 ? 83.646 -18.435 13.493 1.00 121.31 11 SER B C 1
ATOM 3102 O O . SER B 1 11 ? 82.882 -19.396 13.346 1.00 122.19 11 SER B O 1
ATOM 3106 N N . LEU B 1 12 ? 83.406 -17.466 14.381 1.00 116.36 12 LEU B N 1
ATOM 3107 C CA . LEU B 1 12 ? 82.193 -17.501 15.193 1.00 112.93 12 LEU B CA 1
ATOM 3108 C C . LEU B 1 12 ? 80.950 -17.364 14.323 1.00 107.82 12 LEU B C 1
ATOM 3109 O O . LEU B 1 12 ? 79.935 -18.026 14.571 1.00 102.64 12 LEU B O 1
ATOM 3113 N N . VAL B 1 13 ? 81.010 -16.503 13.306 1.00 107.71 13 VAL B N 1
ATOM 3114 C CA . VAL B 1 13 ? 79.897 -16.393 12.372 1.00 103.05 13 VAL B CA 1
ATOM 3115 C C . VAL B 1 13 ? 79.793 -17.655 11.527 1.00 108.66 13 VAL B C 1
ATOM 3116 O O . VAL B 1 13 ? 78.692 -18.148 11.255 1.00 113.40 13 VAL B O 1
ATOM 3120 N N . GLU B 1 14 ? 80.936 -18.206 11.110 1.00 108.91 14 GLU B N 1
ATOM 3121 C CA . GLU B 1 14 ? 80.927 -19.423 10.305 1.00 106.00 14 GLU B CA 1
ATOM 3122 C C . GLU B 1 14 ? 80.388 -20.603 11.105 1.00 112.08 14 GLU B C 1
ATOM 3123 O O . GLU B 1 14 ? 79.552 -21.370 10.613 1.00 112.82 14 GLU B O 1
ATOM 3127 N N . GLU B 1 15 ? 80.865 -20.772 12.340 1.00 110.62 15 GLU B N 1
ATOM 3128 C CA . GLU B 1 15 ? 80.371 -21.860 13.178 1.00 111.77 15 GLU B CA 1
ATOM 3129 C C . GLU B 1 15 ? 78.873 -21.720 13.420 1.00 113.14 15 GLU B C 1
ATOM 3130 O O . GLU B 1 15 ? 78.114 -22.685 13.273 1.00 118.32 15 GLU B O 1
ATOM 3134 N N . LEU B 1 16 ? 78.429 -20.515 13.790 1.00 112.17 16 LEU B N 1
ATOM 3135 C CA . LEU B 1 16 ? 77.007 -20.291 14.025 1.00 109.70 16 LEU B CA 1
ATOM 3136 C C . LEU B 1 16 ? 76.206 -20.364 12.732 1.00 102.98 16 LEU B C 1
ATOM 3137 O O . LEU B 1 16 ? 75.035 -20.763 12.750 1.00 102.51 16 LEU B O 1
ATOM 3141 N N . ALA B 1 17 ? 76.816 -19.989 11.606 1.00 103.45 17 ALA B N 1
ATOM 3142 C CA . ALA B 1 17 ? 76.128 -20.064 10.323 1.00 110.43 17 ALA B CA 1
ATOM 3143 C C . ALA B 1 17 ? 75.968 -21.512 9.877 1.00 120.85 17 ALA B C 1
ATOM 3144 O O . ALA B 1 17 ? 74.848 -21.997 9.679 1.00 120.08 17 ALA B O 1
ATOM 3151 N N . GLN B 1 18 ? 77.089 -22.215 9.699 1.00 123.78 18 GLN B N 1
ATOM 3152 C CA . GLN B 1 18 ? 77.030 -23.618 9.303 1.00 127.18 18 GLN B CA 1
ATOM 3153 C C . GLN B 1 18 ? 76.105 -24.401 10.227 1.00 125.84 18 GLN B C 1
ATOM 3154 O O . GLN B 1 18 ? 75.190 -25.095 9.769 1.00 129.06 18 GLN B O 1
ATOM 3158 N N . LYS B 1 19 ? 76.316 -24.282 11.534 1.00 122.00 19 LYS B N 1
ATOM 3159 C CA . LYS B 1 19 ? 75.471 -24.963 12.506 1.00 117.96 19 LYS B CA 1
ATOM 3160 C C . LYS B 1 19 ? 74.028 -24.485 12.374 1.00 120.18 19 LYS B C 1
ATOM 3161 O O . LYS B 1 19 ? 73.511 -23.789 13.247 1.00 127.76 19 LYS B O 1
ATOM 3165 N N . ARG B 1 33 ? 82.960 -13.680 5.070 1.00 123.78 33 ARG B N 1
ATOM 3166 C CA . ARG B 1 33 ? 84.288 -14.246 5.276 1.00 119.55 33 ARG B CA 1
ATOM 3167 C C . ARG B 1 33 ? 85.286 -13.625 4.306 1.00 125.98 33 ARG B C 1
ATOM 3168 O O . ARG B 1 33 ? 86.335 -13.125 4.712 1.00 132.65 33 ARG B O 1
ATOM 3172 N N . LYS B 1 34 ? 84.952 -13.666 3.014 1.00 120.63 34 LYS B N 1
ATOM 3173 C CA . LYS B 1 34 ? 85.809 -13.059 2.004 1.00 118.79 34 LYS B CA 1
ATOM 3174 C C . LYS B 1 34 ? 85.886 -11.546 2.151 1.00 121.02 34 LYS B C 1
ATOM 3175 O O . LYS B 1 34 ? 86.851 -10.938 1.676 1.00 120.96 34 LYS B O 1
ATOM 3179 N N . ARG B 1 35 ? 84.897 -10.931 2.805 1.00 130.60 35 ARG B N 1
ATOM 3180 C CA . ARG B 1 35 ? 84.925 -9.491 3.033 1.00 132.33 35 ARG B CA 1
ATOM 3181 C C . ARG B 1 35 ? 85.861 -9.131 4.181 1.00 119.41 35 ARG B C 1
ATOM 3182 O O . ARG B 1 35 ? 86.729 -8.263 4.037 1.00 111.53 35 ARG B O 1
ATOM 3186 N N . GLY B 1 36 ? 85.687 -9.773 5.332 1.00 116.94 36 GLY B N 1
ATOM 3187 C CA . GLY B 1 36 ? 86.601 -9.583 6.442 1.00 115.80 36 GLY B CA 1
ATOM 3188 C C . GLY B 1 36 ? 86.402 -8.319 7.248 1.00 121.21 36 GLY B C 1
ATOM 3189 O O . GLY B 1 36 ? 87.385 -7.704 7.678 1.00 116.29 36 GLY B O 1
ATOM 3193 N N . ASP B 1 37 ? 85.155 -7.912 7.469 1.00 116.09 37 ASP B N 1
ATOM 3194 C CA . ASP B 1 37 ? 84.826 -6.754 8.294 1.00 100.80 37 ASP B CA 1
ATOM 3195 C C . ASP B 1 37 ? 84.335 -7.255 9.648 1.00 104.98 37 ASP B C 1
ATOM 3196 O O . ASP B 1 37 ? 83.310 -7.942 9.725 1.00 108.51 37 ASP B O 1
ATOM 3205 N N . SER B 1 38 ? 85.070 -6.916 10.709 1.00 100.41 38 SER B N 1
ATOM 3206 C CA . SER B 1 38 ? 84.771 -7.459 12.031 1.00 97.78 38 SER B CA 1
ATOM 3207 C C . SER B 1 38 ? 83.352 -7.106 12.463 1.00 102.58 38 SER B C 1
ATOM 3208 O O . SER B 1 38 ? 82.548 -7.989 12.783 1.00 101.85 38 SER B O 1
ATOM 3216 N N . GLU B 1 39 ? 83.031 -5.810 12.490 1.00 105.60 39 GLU B N 1
ATOM 3217 C CA . GLU B 1 39 ? 81.717 -5.372 12.953 1.00 103.25 39 GLU B CA 1
ATOM 3218 C C . GLU B 1 39 ? 80.606 -6.158 12.269 1.00 102.37 39 GLU B C 1
ATOM 3219 O O . GLU B 1 39 ? 79.748 -6.756 12.927 1.00 101.33 39 GLU B O 1
ATOM 3231 N N . VAL B 1 40 ? 80.603 -6.154 10.933 1.00 104.56 40 VAL B N 1
ATOM 3232 C CA . VAL B 1 40 ? 79.620 -6.939 10.194 1.00 95.48 40 VAL B CA 1
ATOM 3233 C C . VAL B 1 40 ? 79.654 -8.387 10.655 1.00 93.22 40 VAL B C 1
ATOM 3234 O O . VAL B 1 40 ? 78.609 -9.011 10.881 1.00 92.07 40 VAL B O 1
ATOM 3247 N N . ALA B 1 41 ? 80.857 -8.940 10.815 1.00 94.66 41 ALA B N 1
ATOM 3248 C CA . ALA B 1 41 ? 80.994 -10.329 11.237 1.00 99.91 41 ALA B CA 1
ATOM 3249 C C . ALA B 1 41 ? 80.322 -10.555 12.586 1.00 95.21 41 ALA B C 1
ATOM 3250 O O . ALA B 1 41 ? 79.437 -11.407 12.723 1.00 90.00 41 ALA B O 1
ATOM 3257 N N . LEU B 1 42 ? 80.745 -9.801 13.604 1.00 98.02 42 L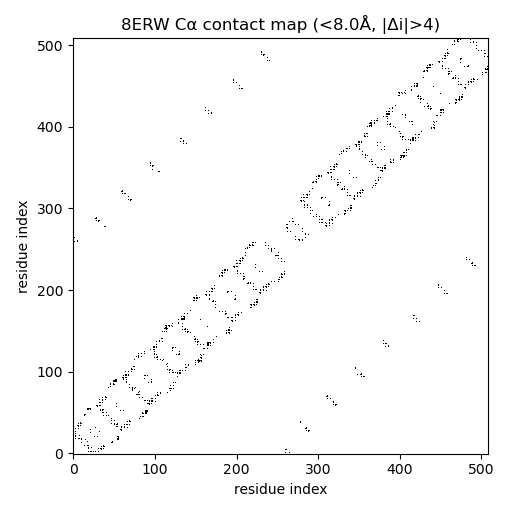EU B N 1
ATOM 3258 C CA . LEU B 1 42 ? 80.102 -9.898 14.909 1.00 92.30 42 LEU B CA 1
ATOM 3259 C C . LEU B 1 42 ? 78.619 -9.565 14.804 1.00 88.04 42 LEU B C 1
ATOM 3260 O O . LEU B 1 42 ? 77.764 -10.308 15.302 1.00 88.12 42 LEU B O 1
ATOM 3276 N N . ALA B 1 43 ? 78.298 -8.447 14.149 1.00 92.07 43 ALA B N 1
ATOM 3277 C CA . ALA B 1 43 ? 76.906 -8.044 13.988 1.00 85.83 43 ALA B CA 1
ATOM 3278 C C . ALA B 1 43 ? 76.057 -9.194 13.465 1.00 84.42 43 ALA B C 1
ATOM 3279 O O . ALA B 1 43 ? 74.961 -9.457 13.973 1.00 83.66 43 ALA B O 1
ATOM 3286 N N . VAL B 1 44 ? 76.554 -9.901 12.450 1.00 84.97 44 VAL B N 1
ATOM 3287 C CA . VAL B 1 44 ? 75.774 -10.986 11.867 1.00 86.51 44 VAL B CA 1
ATOM 3288 C C . VAL B 1 44 ? 75.731 -12.180 12.810 1.00 86.41 44 VAL B C 1
ATOM 3289 O O . VAL B 1 44 ? 74.694 -12.842 12.946 1.00 86.24 44 VAL B O 1
ATOM 3302 N N . ALA B 1 45 ? 76.856 -12.491 13.458 1.00 87.92 45 ALA B N 1
ATOM 3303 C CA . ALA B 1 45 ? 76.861 -13.553 14.457 1.00 88.40 45 ALA B CA 1
ATOM 3304 C C . ALA B 1 45 ? 75.703 -13.368 15.428 1.00 86.99 45 ALA B C 1
ATOM 3305 O O . ALA B 1 45 ? 74.983 -14.319 15.752 1.00 86.41 45 ALA B O 1
ATOM 3312 N N . LEU B 1 46 ? 75.506 -12.133 15.893 1.00 87.74 46 LEU B N 1
ATOM 3313 C CA . LEU B 1 46 ? 74.339 -11.821 16.709 1.00 87.49 46 LEU B CA 1
ATOM 3314 C C . LEU B 1 46 ? 73.055 -12.204 15.987 1.00 90.08 46 LEU B C 1
ATOM 3315 O O . LEU B 1 46 ? 72.204 -12.914 16.537 1.00 93.68 46 LEU B O 1
ATOM 3331 N N . VAL B 1 47 ? 72.900 -11.741 14.744 1.00 84.48 47 VAL B N 1
ATOM 3332 C CA . VAL B 1 47 ? 71.662 -11.980 14.014 1.00 83.41 47 VAL B CA 1
ATOM 3333 C C . VAL B 1 47 ? 71.407 -13.471 13.864 1.00 91.70 47 VAL B C 1
ATOM 3334 O O . VAL B 1 47 ? 70.254 -13.917 13.889 1.00 93.95 47 VAL B O 1
ATOM 3347 N N . LEU B 1 48 ? 72.465 -14.266 13.708 1.00 93.38 48 LEU B N 1
ATOM 3348 C CA . LEU B 1 48 ? 72.308 -15.709 13.586 1.00 87.78 48 LEU B CA 1
ATOM 3349 C C . LEU B 1 48 ? 72.285 -16.399 14.945 1.00 94.23 48 LEU B C 1
ATOM 3350 O O . LEU B 1 48 ? 71.494 -17.324 15.156 1.00 98.01 48 LEU B O 1
ATOM 3366 N N . SER B 1 49 ? 73.146 -15.971 15.873 1.00 92.62 49 SER B N 1
ATOM 3367 C CA . SER B 1 49 ? 73.094 -16.515 17.225 1.00 100.18 49 SER B CA 1
ATOM 3368 C C . SER B 1 49 ? 71.718 -16.305 17.844 1.00 108.25 49 SER B C 1
ATOM 3369 O O . SER B 1 49 ? 71.210 -17.176 18.560 1.00 117.53 49 SER B O 1
ATOM 3373 N N . LEU B 1 50 ? 71.098 -15.155 17.580 1.00 104.82 50 LEU B N 1
ATOM 3374 C CA . LEU B 1 50 ? 69.763 -14.892 18.100 1.00 105.66 50 LEU B CA 1
ATOM 3375 C C . LEU B 1 50 ? 68.691 -15.663 17.346 1.00 107.96 50 LEU B C 1
ATOM 3376 O O . LEU B 1 50 ? 67.678 -16.049 17.940 1.00 109.66 50 LEU B O 1
ATOM 3392 N N . ALA B 1 51 ? 68.895 -15.904 16.053 1.00 103.44 51 ALA B N 1
ATOM 3393 C CA . ALA B 1 51 ? 67.895 -16.615 15.270 1.00 104.50 51 ALA B CA 1
ATOM 3394 C C . ALA B 1 51 ? 67.906 -18.109 15.568 1.00 111.00 51 ALA B C 1
ATOM 3395 O O . ALA B 1 51 ? 66.844 -18.734 15.645 1.00 114.28 51 ALA B O 1
ATOM 3402 N N . ASN B 1 52 ? 69.092 -18.690 15.752 1.00 109.61 52 ASN B N 1
ATOM 3403 C CA . ASN B 1 52 ? 69.191 -20.133 15.927 1.00 108.14 52 ASN B CA 1
ATOM 3404 C C . ASN B 1 52 ? 68.545 -20.615 17.219 1.00 118.88 52 ASN B C 1
ATOM 3405 O O . ASN B 1 52 ? 68.176 -21.791 17.307 1.00 125.48 52 ASN B O 1
ATOM 3412 N N . LYS B 1 53 ? 68.391 -19.742 18.216 1.00 121.11 53 LYS B N 1
ATOM 3413 C CA . LYS B 1 53 ? 67.736 -20.095 19.468 1.00 122.67 53 LYS B CA 1
ATOM 3414 C C . LYS B 1 53 ? 66.324 -19.524 19.568 1.00 111.19 53 LYS B C 1
ATOM 3415 O O . LYS B 1 53 ? 65.797 -19.382 20.677 1.00 120.37 53 LYS B O 1
ATOM 3419 N N . SER B 1 54 ? 65.704 -19.200 18.437 1.00 114.57 54 SER B N 1
ATOM 3420 C CA . SER B 1 54 ? 64.375 -18.599 18.434 1.00 114.85 54 SER B CA 1
ATOM 3421 C C . SER B 1 54 ? 63.310 -19.605 18.011 1.00 112.30 54 SER B C 1
ATOM 3422 O O . SER B 1 54 ? 63.624 -20.673 17.488 1.00 122.39 54 SER B O 1
ATOM 3426 N N . SER B 1 56 ? 61.419 -19.960 15.512 1.00 114.92 56 SER B N 1
ATOM 3427 C CA . SER B 1 56 ? 60.789 -19.462 14.296 1.00 114.12 56 SER B CA 1
ATOM 3428 C C . SER B 1 56 ? 61.623 -19.815 13.070 1.00 116.95 56 SER B C 1
ATOM 3429 O O . SER B 1 56 ? 62.722 -19.292 12.884 1.00 114.02 56 SER B O 1
ATOM 3433 N N . ARG B 1 57 ? 61.096 -20.715 12.237 1.00 125.29 57 ARG B N 1
ATOM 3434 C CA . ARG B 1 57 ? 61.786 -21.066 11.000 1.00 118.74 57 ARG B CA 1
ATOM 3435 C C . ARG B 1 57 ? 62.050 -19.823 10.161 1.00 118.55 57 ARG B C 1
ATOM 3436 O O . ARG B 1 57 ? 63.164 -19.617 9.664 1.00 116.48 57 ARG B O 1
ATOM 3440 N N . ASN B 1 58 ? 61.028 -18.980 9.991 1.00 121.24 58 ASN B N 1
ATOM 3441 C CA . ASN B 1 58 ? 61.216 -17.740 9.248 1.00 119.94 58 ASN B CA 1
ATOM 3442 C C . ASN B 1 58 ? 62.289 -16.872 9.888 1.00 112.83 58 ASN B C 1
ATOM 3443 O O . ASN B 1 58 ? 63.021 -16.169 9.182 1.00 113.93 58 ASN B O 1
ATOM 3454 N N . ALA B 1 59 ? 62.405 -16.912 11.217 1.00 112.79 59 ALA B N 1
ATOM 3455 C CA . ALA B 1 59 ? 63.421 -16.110 11.891 1.00 115.23 59 ALA B CA 1
ATOM 3456 C C . ALA B 1 59 ? 64.818 -16.505 11.426 1.00 111.84 59 ALA B C 1
ATOM 3457 O O . ALA B 1 59 ? 65.623 -15.651 11.037 1.00 107.40 59 ALA B O 1
ATOM 3464 N N . ILE B 1 60 ? 65.123 -17.805 11.459 1.00 115.14 60 ILE B N 1
ATOM 3465 C CA . ILE B 1 60 ? 66.420 -18.270 10.977 1.00 111.82 60 ILE B CA 1
ATOM 3466 C C . ILE B 1 60 ? 66.618 -17.866 9.522 1.00 115.99 60 ILE B C 1
ATOM 3467 O O . ILE B 1 60 ? 67.700 -17.415 9.126 1.00 112.25 60 ILE B O 1
ATOM 3471 N N . GLU B 1 61 ? 65.573 -18.011 8.703 1.00 116.93 61 GLU B N 1
ATOM 3472 C CA . GLU B 1 61 ? 65.681 -17.647 7.294 1.00 114.71 61 GLU B CA 1
ATOM 3473 C C . GLU B 1 61 ? 65.965 -16.159 7.133 1.00 109.47 61 GLU B C 1
ATOM 3474 O O . GLU B 1 61 ? 66.830 -15.760 6.344 1.00 104.18 61 GLU B O 1
ATOM 3478 N N . ALA B 1 62 ? 65.245 -15.318 7.880 1.00 104.61 62 ALA B N 1
ATOM 3479 C CA . ALA B 1 62 ? 65.468 -13.878 7.792 1.00 95.80 62 ALA B CA 1
ATOM 3480 C C . ALA B 1 62 ? 66.898 -13.525 8.180 1.00 100.52 62 ALA B C 1
ATOM 3481 O O . ALA B 1 62 ? 67.574 -12.756 7.485 1.00 94.42 62 ALA B O 1
ATOM 3488 N N . ALA B 1 63 ? 67.377 -14.082 9.296 1.00 102.75 63 ALA B N 1
ATOM 3489 C CA . ALA B 1 63 ? 68.733 -13.786 9.747 1.00 98.05 63 ALA B CA 1
ATOM 3490 C C . ALA B 1 63 ? 69.751 -14.067 8.650 1.00 100.46 63 ALA B C 1
ATOM 3491 O O . ALA B 1 63 ? 70.754 -13.357 8.521 1.00 95.47 63 ALA B O 1
ATOM 3498 N N . ALA B 1 64 ? 69.505 -15.102 7.843 1.00 108.62 64 ALA B N 1
ATOM 3499 C CA . ALA B 1 64 ? 70.402 -15.398 6.731 1.00 112.34 64 ALA B CA 1
ATOM 3500 C C . ALA B 1 64 ? 70.389 -14.268 5.708 1.00 107.14 64 ALA B C 1
ATOM 3501 O O . ALA B 1 64 ? 71.444 -13.821 5.243 1.00 107.02 64 ALA B O 1
ATOM 3508 N N . GLU B 1 65 ? 69.195 -13.793 5.340 1.00 100.15 65 GLU B N 1
ATOM 3509 C CA . GLU B 1 65 ? 69.103 -12.717 4.357 1.00 91.57 65 GLU B CA 1
ATOM 3510 C C . GLU B 1 65 ? 69.941 -11.517 4.778 1.00 99.87 65 GLU B C 1
ATOM 3511 O O . GLU B 1 65 ? 70.596 -10.881 3.943 1.00 99.27 65 GLU B O 1
ATOM 3515 N N . ILE B 1 66 ? 69.942 -11.197 6.074 1.00 100.68 66 ILE B N 1
ATOM 3516 C CA . ILE B 1 66 ? 70.740 -10.076 6.561 1.00 93.39 66 ILE B CA 1
ATOM 3517 C C . ILE B 1 66 ? 72.220 -10.357 6.357 1.00 82.45 66 ILE B C 1
ATOM 3518 O O . ILE B 1 66 ? 72.977 -9.497 5.892 1.00 94.62 66 ILE B O 1
ATOM 3534 N N . ALA B 1 67 ? 72.657 -11.563 6.721 1.00 91.39 67 ALA B N 1
ATOM 3535 C CA . ALA B 1 67 ? 74.057 -11.926 6.540 1.00 99.11 67 ALA B CA 1
ATOM 3536 C C . ALA B 1 67 ? 74.490 -11.703 5.096 1.00 102.86 67 ALA B C 1
ATOM 3537 O O . ALA B 1 67 ? 75.551 -11.127 4.831 1.00 100.46 67 ALA B O 1
ATOM 3544 N N . LYS B 1 68 ? 73.669 -12.148 4.140 1.00 99.87 68 LYS B N 1
ATOM 3545 C CA . LYS B 1 68 ? 73.978 -11.905 2.737 1.00 102.82 68 LYS B CA 1
ATOM 3546 C C . LYS B 1 68 ? 74.003 -10.418 2.411 1.00 103.07 68 LYS B C 1
ATOM 3547 O O . LYS B 1 68 ? 74.682 -10.018 1.458 1.00 105.52 68 LYS B O 1
ATOM 3551 N N . ARG B 1 69 ? 73.294 -9.597 3.187 1.00 102.51 69 ARG B N 1
ATOM 3552 C CA . ARG B 1 69 ? 73.284 -8.162 2.930 1.00 100.89 69 ARG B CA 1
ATOM 3553 C C . ARG B 1 69 ? 74.625 -7.530 3.281 1.00 102.47 69 ARG B C 1
ATOM 3554 O O . ARG B 1 69 ? 75.131 -6.681 2.538 1.00 107.26 69 ARG B O 1
ATOM 3558 N N . GLY B 1 70 ? 75.210 -7.921 4.410 1.00 102.79 70 GLY B N 1
ATOM 3559 C CA . GLY B 1 70 ? 76.496 -7.390 4.811 1.00 104.58 70 GLY B CA 1
ATOM 3560 C C . GLY B 1 70 ? 76.456 -5.917 5.157 1.00 100.45 70 GLY B C 1
ATOM 3561 O O . GLY B 1 70 ? 77.306 -5.142 4.705 1.00 95.96 70 GLY B O 1
ATOM 3565 N N . ASP B 1 71 ? 75.468 -5.518 5.954 1.00 100.08 71 ASP B N 1
ATOM 3566 C CA . ASP B 1 71 ? 75.334 -4.148 6.428 1.00 96.53 71 ASP B CA 1
ATOM 3567 C C . ASP B 1 71 ? 75.581 -4.117 7.929 1.00 93.62 71 ASP B C 1
ATOM 3568 O O . ASP B 1 71 ? 74.937 -4.853 8.685 1.00 91.98 71 ASP B O 1
ATOM 3577 N N . SER B 1 72 ? 76.508 -3.257 8.357 1.00 94.07 72 SER B N 1
ATOM 3578 C CA . SER B 1 72 ? 76.838 -3.164 9.774 1.00 87.49 72 SER B CA 1
ATOM 3579 C C . SER B 1 72 ? 75.662 -2.621 10.576 1.00 83.29 72 SER B C 1
ATOM 3580 O O . SER B 1 72 ? 75.263 -3.205 11.590 1.00 72.41 72 SER B O 1
ATOM 3588 N N . GLU B 1 73 ? 75.089 -1.501 10.128 1.00 88.50 73 GLU B N 1
ATOM 3589 C CA . GLU B 1 73 ? 74.018 -0.859 10.882 1.00 84.77 73 GLU B CA 1
ATOM 3590 C C . GLU B 1 73 ? 72.778 -1.740 10.954 1.00 79.83 73 GLU B C 1
ATOM 3591 O O . GLU B 1 73 ? 72.156 -1.862 12.016 1.00 70.02 73 GLU B O 1
ATOM 3603 N N . VAL B 1 74 ? 72.401 -2.362 9.836 1.00 84.80 74 VAL B N 1
ATOM 3604 C CA . VAL B 1 74 ? 71.141 -3.094 9.788 1.00 72.93 74 VAL B CA 1
ATOM 3605 C C . VAL B 1 74 ? 71.209 -4.337 10.667 1.00 71.97 74 VAL B C 1
ATOM 3606 O O . VAL B 1 74 ? 70.264 -4.644 11.405 1.00 69.73 74 VAL B O 1
ATOM 3619 N N . ALA B 1 75 ? 72.323 -5.070 10.605 1.00 75.41 75 ALA B N 1
ATOM 3620 C CA . ALA B 1 75 ? 72.424 -6.330 11.334 1.00 72.48 75 ALA B CA 1
ATOM 3621 C C . ALA B 1 75 ? 72.200 -6.133 12.828 1.00 70.99 75 ALA B C 1
ATOM 3622 O O . ALA B 1 75 ? 71.605 -6.990 13.493 1.00 70.71 75 ALA B O 1
ATOM 3629 N N . LEU B 1 76 ? 72.675 -5.016 13.379 1.00 70.62 76 LEU B N 1
ATOM 3630 C CA . LEU B 1 76 ? 72.506 -4.779 14.808 1.00 69.19 76 LEU B CA 1
ATOM 3631 C C . LEU B 1 76 ? 71.050 -4.471 15.141 1.00 70.27 76 LEU B C 1
ATOM 3632 O O . LEU B 1 76 ? 70.470 -5.069 16.055 1.00 75.25 76 LEU B O 1
ATOM 3648 N N . ALA B 1 77 ? 70.445 -3.531 14.408 1.00 70.88 77 ALA B N 1
ATOM 3649 C CA . ALA B 1 77 ? 69.054 -3.175 14.666 1.00 66.61 77 ALA B CA 1
ATOM 3650 C C . ALA B 1 77 ? 68.163 -4.409 14.674 1.00 72.10 77 ALA B C 1
ATOM 3651 O O . ALA B 1 77 ? 67.300 -4.555 15.551 1.00 71.41 77 ALA B O 1
ATOM 3658 N N . VAL B 1 78 ? 68.363 -5.313 13.715 1.00 75.94 78 VAL B N 1
ATOM 3659 C CA . VAL B 1 78 ? 67.570 -6.538 13.674 1.00 71.46 78 VAL B CA 1
ATOM 3660 C C . VAL B 1 78 ? 67.837 -7.376 14.917 1.00 68.12 78 VAL B C 1
ATOM 3661 O O . VAL B 1 78 ? 66.914 -7.750 15.651 1.00 69.56 78 VAL B O 1
ATOM 3674 N N . ALA B 1 79 ? 69.109 -7.708 15.152 1.00 68.64 79 ALA B N 1
ATOM 3675 C CA . ALA B 1 79 ? 69.469 -8.441 16.360 1.00 73.18 79 ALA B CA 1
ATOM 3676 C C . ALA B 1 79 ? 68.821 -7.809 17.582 1.00 72.27 79 ALA B C 1
ATOM 3677 O O . ALA B 1 79 ? 68.337 -8.508 18.479 1.00 70.83 79 ALA B O 1
ATOM 3684 N N . LEU B 1 80 ? 68.787 -6.478 17.621 1.00 74.79 80 LEU B N 1
ATOM 3685 C CA . LEU B 1 80 ? 68.182 -5.769 18.740 1.00 71.21 80 LEU B CA 1
ATOM 3686 C C . LEU B 1 80 ? 66.691 -6.065 18.833 1.00 70.59 80 LEU B C 1
ATOM 3687 O O . LEU B 1 80 ? 66.200 -6.523 19.871 1.00 73.85 80 LEU B O 1
ATOM 3703 N N . VAL B 1 81 ? 65.951 -5.804 17.752 1.00 72.29 81 VAL B N 1
ATOM 3704 C CA . VAL B 1 81 ? 64.538 -6.172 17.723 1.00 70.10 81 VAL B CA 1
ATOM 3705 C C . VAL B 1 81 ? 64.376 -7.648 18.053 1.00 76.39 81 VAL B C 1
ATOM 3706 O O . VAL B 1 81 ? 63.425 -8.053 18.733 1.00 79.65 81 VAL B O 1
ATOM 3719 N N . LEU B 1 82 ? 65.299 -8.478 17.562 1.00 80.39 82 LEU B N 1
ATOM 3720 C CA . LEU B 1 82 ? 65.252 -9.902 17.868 1.00 76.59 82 LEU B CA 1
ATOM 3721 C C . LEU B 1 82 ? 65.529 -10.147 19.346 1.00 83.22 82 LEU B C 1
ATOM 3722 O O . LEU B 1 82 ? 64.811 -10.907 20.007 1.00 84.42 82 LEU B O 1
ATOM 3738 N N . SER B 1 83 ? 66.576 -9.512 19.882 1.00 78.19 83 SER B N 1
ATOM 3739 C CA . SER B 1 83 ? 66.868 -9.643 21.305 1.00 81.34 83 SER B CA 1
ATOM 3740 C C . SER B 1 83 ? 65.668 -9.238 22.149 1.00 82.15 83 SER B C 1
ATOM 3741 O O . SER B 1 83 ? 65.319 -9.921 23.118 1.00 84.50 83 SER B O 1
ATOM 3745 N N . LEU B 1 84 ? 65.021 -8.127 21.791 1.00 78.05 84 LEU B N 1
ATOM 3746 C CA . LEU B 1 84 ? 63.824 -7.692 22.497 1.00 79.90 84 LEU B CA 1
ATOM 3747 C C . LEU B 1 84 ? 62.631 -8.596 22.222 1.00 86.74 84 LEU B C 1
ATOM 3748 O O . LEU B 1 84 ? 61.705 -8.640 23.038 1.00 84.94 84 LEU B O 1
ATOM 3764 N N . ALA B 1 85 ? 62.638 -9.326 21.105 1.00 86.42 85 ALA B N 1
ATOM 3765 C CA . ALA B 1 85 ? 61.520 -10.208 20.792 1.00 87.61 85 ALA B CA 1
ATOM 3766 C C . ALA B 1 85 ? 61.490 -11.417 21.720 1.00 86.47 85 ALA B C 1
ATOM 3767 O O . ALA B 1 85 ? 60.413 -11.869 22.126 1.00 90.47 85 ALA B O 1
ATOM 3774 N N . ASN B 1 86 ? 62.662 -11.959 22.065 1.00 87.77 86 ASN B N 1
ATOM 3775 C CA . ASN B 1 86 ? 62.698 -13.101 22.972 1.00 95.54 86 ASN B CA 1
ATOM 3776 C C . ASN B 1 86 ? 62.390 -12.688 24.407 1.00 90.66 86 ASN B C 1
ATOM 3777 O O . ASN B 1 86 ? 61.830 -13.482 25.173 1.00 85.00 86 ASN B O 1
ATOM 3788 N N . LYS B 1 87 ? 62.737 -11.454 24.787 1.00 92.06 87 LYS B N 1
ATOM 3789 C CA . LYS B 1 87 ? 62.520 -11.011 26.161 1.00 102.10 87 LYS B CA 1
ATOM 3790 C C . LYS B 1 87 ? 61.034 -10.911 26.488 1.00 100.43 87 LYS B C 1
ATOM 3791 O O . LYS B 1 87 ? 60.602 -11.335 27.566 1.00 102.95 87 LYS B O 1
ATOM 3795 N N . SER B 1 88 ? 60.239 -10.343 25.579 1.00 101.24 88 SER B N 1
ATOM 3796 C CA . SER B 1 88 ? 58.796 -10.310 25.789 1.00 106.17 88 SER B CA 1
ATOM 3797 C C . SER B 1 88 ? 58.208 -11.715 25.759 1.00 108.32 88 SER B C 1
ATOM 3798 O O . SER B 1 88 ? 57.308 -12.037 26.544 1.00 111.20 88 SER B O 1
ATOM 3806 N N . GLY B 1 89 ? 58.706 -12.566 24.864 1.00 106.71 89 GLY B N 1
ATOM 3807 C CA . GLY B 1 89 ? 58.201 -13.906 24.694 1.00 105.44 89 GLY B CA 1
ATOM 3808 C C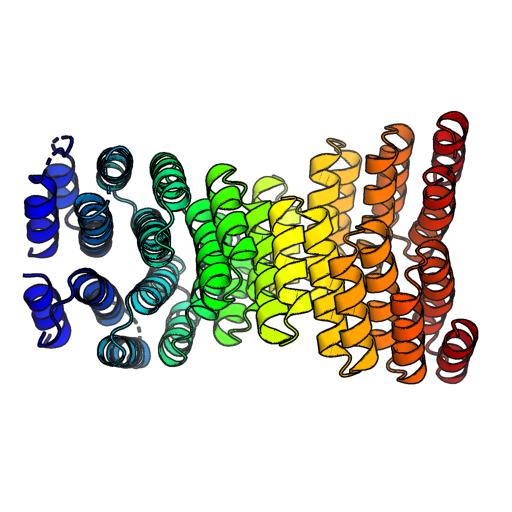 . GLY B 1 89 ? 57.092 -14.027 23.668 1.00 112.70 89 GLY B C 1
ATOM 3809 O O . GLY B 1 89 ? 56.947 -15.086 23.047 1.00 125.57 89 GLY B O 1
ATOM 3813 N N . SER B 1 90 ? 56.307 -12.968 23.477 1.00 104.47 90 SER B N 1
ATOM 3814 C CA . SER B 1 90 ? 55.214 -12.984 22.514 1.00 110.87 90 SER B CA 1
ATOM 3815 C C . SER B 1 90 ? 55.705 -13.466 21.155 1.00 106.85 90 SER B C 1
ATOM 3816 O O . SER B 1 90 ? 56.365 -12.715 20.431 1.00 107.65 90 SER B O 1
ATOM 3820 N N . ARG B 1 91 ? 55.393 -14.716 20.804 1.00 107.71 91 ARG B N 1
ATOM 3821 C CA . ARG B 1 91 ? 55.820 -15.252 19.515 1.00 110.87 91 ARG B CA 1
ATOM 3822 C C . ARG B 1 91 ? 55.477 -14.290 18.386 1.00 105.27 91 ARG B C 1
ATOM 3823 O O . ARG B 1 91 ? 56.238 -14.152 17.421 1.00 100.78 91 ARG B O 1
ATOM 3827 N N . ASN B 1 92 ? 54.327 -13.615 18.490 1.00 102.12 92 ASN B N 1
ATOM 3828 C CA . ASN B 1 92 ? 53.999 -12.564 17.534 1.00 96.87 92 ASN B CA 1
ATOM 3829 C C . ASN B 1 92 ? 55.116 -11.535 17.449 1.00 96.76 92 ASN B C 1
ATOM 3830 O O . ASN B 1 92 ? 55.368 -10.978 16.374 1.00 95.77 92 ASN B O 1
ATOM 3834 N N . ALA B 1 93 ? 55.800 -11.276 18.563 1.00 100.02 93 ALA B N 1
ATOM 3835 C CA . ALA B 1 93 ? 56.969 -10.406 18.521 1.00 95.33 93 ALA B CA 1
ATOM 3836 C C . ALA B 1 93 ? 58.126 -11.085 17.800 1.00 88.27 93 ALA B C 1
ATOM 3837 O O . ALA B 1 93 ? 58.852 -10.440 17.034 1.00 88.84 93 ALA B O 1
ATOM 3844 N N . ILE B 1 94 ? 58.312 -12.388 18.028 1.00 90.92 94 ILE B N 1
ATOM 3845 C CA . ILE B 1 94 ? 59.372 -13.115 17.339 1.00 88.44 94 ILE B CA 1
ATOM 3846 C C . ILE B 1 94 ? 59.077 -13.193 15.847 1.00 96.42 94 ILE B C 1
ATOM 3847 O O . ILE B 1 94 ? 59.969 -12.995 15.013 1.00 97.58 94 ILE B O 1
ATOM 3851 N N . GLU B 1 95 ? 57.826 -13.486 15.486 1.00 90.75 95 GLU B N 1
ATOM 3852 C CA . GLU B 1 95 ? 57.462 -13.534 14.074 1.00 86.78 95 GLU B CA 1
ATOM 3853 C C . GLU B 1 95 ? 57.529 -12.148 13.444 1.00 87.75 95 GLU B C 1
ATOM 3854 O O . GLU B 1 95 ? 57.982 -12.001 12.303 1.00 93.44 95 GLU B O 1
ATOM 3858 N N . ALA B 1 96 ? 57.082 -11.119 14.168 1.00 89.51 96 ALA B N 1
ATOM 3859 C CA . ALA B 1 96 ? 57.141 -9.765 13.625 1.00 92.12 96 ALA B CA 1
ATOM 3860 C C . ALA B 1 96 ? 58.584 -9.328 13.407 1.00 88.98 96 ALA B C 1
ATOM 3861 O O . ALA B 1 96 ? 58.897 -8.664 12.411 1.00 87.31 96 ALA B O 1
ATOM 3868 N N . ALA B 1 97 ? 59.478 -9.687 14.333 1.00 90.52 97 ALA B N 1
ATOM 3869 C CA . ALA B 1 97 ? 60.895 -9.404 14.136 1.00 90.36 97 ALA B CA 1
ATOM 3870 C C . ALA B 1 97 ? 61.423 -10.084 12.882 1.00 90.83 97 ALA B C 1
ATOM 3871 O O . ALA B 1 97 ? 62.306 -9.545 12.205 1.00 85.58 97 ALA B O 1
ATOM 3878 N N . ALA B 1 98 ? 60.897 -11.268 12.557 1.00 95.48 98 ALA B N 1
ATOM 3879 C CA . ALA B 1 98 ? 61.325 -11.956 11.345 1.00 90.18 98 ALA B CA 1
ATOM 3880 C C . ALA B 1 98 ? 61.021 -11.124 10.105 1.00 89.58 98 ALA B C 1
ATOM 3881 O O . ALA B 1 98 ? 61.867 -10.998 9.212 1.00 92.38 98 ALA B O 1
ATOM 3888 N N . GLU B 1 99 ? 59.821 -10.540 10.033 1.00 83.73 99 GLU B N 1
ATOM 3889 C CA . GLU B 1 99 ? 59.462 -9.758 8.853 1.00 89.03 99 GLU B CA 1
ATOM 3890 C C . GLU B 1 99 ? 60.309 -8.493 8.754 1.00 87.05 99 GLU B C 1
ATOM 3891 O O . GLU B 1 99 ? 60.753 -8.120 7.662 1.00 87.87 99 GLU B O 1
ATOM 3903 N N . ILE B 1 100 ? 60.535 -7.813 9.881 1.00 87.99 100 ILE B N 1
ATOM 3904 C CA . ILE B 1 100 ? 61.412 -6.646 9.873 1.00 82.97 100 ILE B CA 1
ATOM 3905 C C . ILE B 1 100 ? 62.807 -7.045 9.411 1.00 81.82 100 ILE B C 1
ATOM 3906 O O . ILE B 1 100 ? 63.466 -6.311 8.663 1.00 77.73 100 ILE B O 1
ATOM 3922 N N . ALA B 1 101 ? 63.279 -8.215 9.850 1.00 83.26 101 ALA B N 1
ATOM 3923 C CA . ALA B 1 101 ? 64.552 -8.729 9.359 1.00 89.35 101 ALA B CA 1
ATOM 3924 C C . ALA B 1 101 ? 64.498 -8.993 7.860 1.00 88.57 101 ALA B C 1
ATOM 3925 O O . ALA B 1 101 ? 65.507 -8.831 7.164 1.00 79.71 101 ALA B O 1
ATOM 3932 N N . LYS B 1 102 ? 63.336 -9.401 7.345 1.00 85.06 102 LYS B N 1
ATOM 3933 C CA . LYS B 1 102 ? 63.200 -9.599 5.906 1.00 84.39 102 LYS B CA 1
ATOM 3934 C C . LYS B 1 102 ? 63.156 -8.264 5.173 1.00 83.54 102 LYS B C 1
ATOM 3935 O O . LYS B 1 102 ? 63.706 -8.135 4.073 1.00 79.01 102 LYS B O 1
ATOM 3939 N N . ARG B 1 103 ? 62.508 -7.257 5.767 1.00 82.65 103 ARG B N 1
ATOM 3940 C CA . ARG B 1 103 ? 62.455 -5.941 5.140 1.00 75.32 103 ARG B CA 1
ATOM 3941 C C . ARG B 1 103 ? 63.839 -5.305 5.078 1.00 74.34 103 ARG B C 1
ATOM 3942 O O . ARG B 1 103 ? 64.174 -4.624 4.102 1.00 72.17 103 ARG B O 1
ATOM 3963 N N . GLY B 1 104 ? 64.648 -5.503 6.114 1.00 75.49 104 GLY B N 1
ATOM 3964 C CA . GLY B 1 104 ? 66.013 -5.017 6.097 1.00 69.75 104 GLY B CA 1
ATOM 3965 C C . GLY B 1 104 ? 66.162 -3.514 6.111 1.00 71.17 104 GLY B C 1
ATOM 3966 O O . GLY B 1 104 ? 67.183 -2.997 5.645 1.00 77.02 104 GLY B O 1
ATOM 3970 N N . ASP B 1 105 ? 65.173 -2.794 6.630 1.00 81.81 105 ASP B N 1
ATOM 3971 C CA . ASP B 1 105 ? 65.259 -1.348 6.785 1.00 82.44 105 ASP B CA 1
ATOM 3972 C C . ASP B 1 105 ? 65.594 -1.033 8.238 1.00 72.45 105 ASP B C 1
ATOM 3973 O O . ASP B 1 105 ? 64.822 -1.367 9.143 1.00 67.45 105 ASP B O 1
ATOM 3982 N N . SER B 1 106 ? 66.743 -0.389 8.457 1.00 72.06 106 SER B N 1
ATOM 3983 C CA . SER B 1 106 ? 67.189 -0.114 9.818 1.00 74.22 106 SER B CA 1
ATOM 3984 C C . SER B 1 106 ? 66.276 0.880 10.522 1.00 70.58 106 SER B C 1
ATOM 3985 O O . SER B 1 106 ? 66.147 0.837 11.751 1.00 63.61 106 SER B O 1
ATOM 3993 N N . GLU B 1 107 ? 65.640 1.781 9.772 1.00 72.73 107 GLU B N 1
ATOM 3994 C CA . GLU B 1 107 ? 64.728 2.735 10.393 1.00 75.31 107 GLU B CA 1
ATOM 3995 C C . GLU B 1 107 ? 63.557 2.016 11.053 1.00 68.95 107 GLU B C 1
ATOM 3996 O O . GLU B 1 107 ? 63.202 2.305 12.202 1.00 65.85 107 GLU B O 1
ATOM 4008 N N . VAL B 1 108 ? 62.946 1.067 10.339 1.00 69.71 108 VAL B N 1
ATOM 4009 C CA . VAL B 1 108 ? 61.797 0.357 10.887 1.00 68.31 108 VAL B CA 1
ATOM 4010 C C . VAL B 1 108 ? 62.211 -0.483 12.085 1.00 63.77 108 VAL B C 1
ATOM 4011 O O . VAL B 1 108 ? 61.518 -0.514 13.110 1.00 59.81 108 VAL B O 1
ATOM 4024 N N . ALA B 1 109 ? 63.342 -1.180 11.978 1.00 64.46 109 ALA B N 1
ATOM 4025 C CA . ALA B 1 109 ? 63.789 -2.038 13.068 1.00 65.30 109 ALA B CA 1
ATOM 4026 C C . ALA B 1 109 ? 64.043 -1.226 14.332 1.00 61.03 109 ALA B C 1
ATOM 4027 O O . ALA B 1 109 ? 63.583 -1.588 15.422 1.00 62.32 109 ALA B O 1
ATOM 4034 N N . LEU B 1 110 ? 64.767 -0.112 14.204 1.00 59.89 110 LEU B N 1
ATOM 4035 C CA . LEU B 1 110 ? 65.110 0.686 15.377 1.00 58.00 110 LEU B CA 1
ATOM 4036 C C . LEU B 1 110 ? 63.862 1.218 16.071 1.00 59.15 110 LEU B C 1
ATOM 4037 O O . LEU B 1 110 ? 63.712 1.084 17.292 1.00 58.37 110 LEU B O 1
ATOM 4053 N N . ALA B 1 111 ? 62.957 1.837 15.311 1.00 53.58 111 ALA B N 1
ATOM 4054 C CA . ALA B 1 111 ? 61.748 2.387 15.916 1.00 53.43 111 ALA B CA 1
ATOM 4055 C C . ALA B 1 111 ? 60.932 1.296 16.599 1.00 59.06 111 ALA B C 1
ATOM 4056 O O . ALA B 1 111 ? 60.318 1.530 17.647 1.00 55.28 111 ALA B O 1
ATOM 4063 N N . VAL B 1 112 ? 60.914 0.092 16.020 1.00 54.46 112 VAL B N 1
ATOM 4064 C CA . VAL B 1 112 ? 60.222 -1.016 16.668 1.00 53.14 112 VAL B CA 1
ATOM 4065 C C . VAL B 1 112 ? 60.992 -1.456 17.903 1.00 56.96 112 VAL B C 1
ATOM 4066 O O . VAL B 1 112 ? 60.390 -1.872 18.903 1.00 65.65 112 VAL B O 1
ATOM 4079 N N . ALA B 1 113 ? 62.321 -1.377 17.862 1.00 58.36 113 ALA B N 1
ATOM 4080 C CA . ALA B 1 113 ? 63.113 -1.660 19.053 1.00 62.26 113 ALA B CA 1
ATOM 4081 C C . ALA B 1 113 ? 62.670 -0.776 20.210 1.00 60.12 113 ALA B C 1
ATOM 4082 O O . ALA B 1 113 ? 62.385 -1.265 21.310 1.00 60.51 113 ALA B O 1
ATOM 4089 N N . LEU B 1 114 ? 62.590 0.534 19.972 1.00 56.89 114 LEU B N 1
ATOM 4090 C CA . LEU B 1 114 ? 62.163 1.457 21.017 1.00 56.41 114 LEU B CA 1
ATOM 4091 C C . LEU B 1 114 ? 60.801 1.065 21.573 1.00 54.28 114 LEU B C 1
ATOM 4092 O O . LEU B 1 114 ? 60.640 0.879 22.786 1.00 61.93 114 LEU B O 1
ATOM 4108 N N . VAL B 1 115 ? 59.799 0.943 20.701 1.00 52.59 115 VAL B N 1
ATOM 4109 C CA . VAL B 1 115 ? 58.468 0.577 21.172 1.00 53.17 115 VAL B CA 1
ATOM 4110 C C . VAL B 1 115 ? 58.526 -0.725 21.959 1.00 56.16 115 VAL B C 1
ATOM 4111 O O . VAL B 1 115 ? 57.873 -0.869 23.000 1.00 59.34 115 VAL B O 1
ATOM 4124 N N . LEU B 1 116 ? 59.308 -1.693 21.479 1.00 57.07 116 LEU B N 1
ATOM 4125 C CA . LEU B 1 116 ? 59.422 -2.960 22.192 1.00 58.68 116 LEU B CA 1
ATOM 4126 C C . LEU B 1 116 ? 60.153 -2.777 23.516 1.00 56.99 116 LEU B C 1
ATOM 4127 O O . LEU B 1 116 ? 59.684 -3.232 24.566 1.00 61.09 116 LEU B O 1
ATOM 4143 N N . SER B 1 117 ? 61.311 -2.113 23.483 1.00 56.42 117 SER B N 1
ATOM 4144 C CA . SER B 1 117 ? 62.058 -1.869 24.711 1.00 60.32 117 SER B CA 1
ATOM 4145 C C . SER B 1 117 ? 61.218 -1.104 25.726 1.00 60.64 117 SER B C 1
ATOM 4146 O O . SER B 1 117 ? 61.227 -1.425 26.920 1.00 58.63 117 SER B O 1
ATOM 4154 N N . LEU B 1 118 ? 60.485 -0.089 25.269 1.00 57.42 118 LEU B N 1
ATOM 4155 C CA . LEU B 1 118 ? 59.688 0.712 26.192 1.00 55.86 118 LEU B CA 1
ATOM 4156 C C . LEU B 1 118 ? 58.499 -0.079 26.721 1.00 58.84 118 LEU B C 1
ATOM 4157 O O . LEU B 1 118 ? 58.132 0.053 27.895 1.00 61.93 118 LEU B O 1
ATOM 4173 N N . ALA B 1 119 ? 57.886 -0.908 25.874 1.00 60.14 119 ALA B N 1
ATOM 4174 C CA . ALA B 1 119 ? 56.790 -1.748 26.343 1.00 59.56 119 ALA B CA 1
ATOM 4175 C C . ALA B 1 119 ? 57.266 -2.702 27.431 1.00 62.42 119 ALA B C 1
ATOM 4176 O O . ALA B 1 119 ? 56.552 -2.945 28.412 1.00 66.31 119 ALA B O 1
ATOM 4183 N N . ASN B 1 120 ? 58.474 -3.251 27.276 1.00 66.37 120 ASN B N 1
ATOM 4184 C CA . ASN B 1 120 ? 59.018 -4.143 28.296 1.00 64.48 120 ASN B CA 1
ATOM 4185 C C . ASN B 1 120 ? 59.259 -3.396 29.603 1.00 59.04 120 ASN B C 1
ATOM 4186 O O . ASN B 1 120 ? 58.830 -3.843 30.674 1.00 63.20 120 ASN B O 1
ATOM 4197 N N . LYS B 1 121 ? 59.941 -2.249 29.537 1.00 63.55 121 LYS B N 1
ATOM 4198 C CA . LYS B 1 121 ? 60.092 -1.403 30.713 1.00 68.41 121 LYS B CA 1
ATOM 4199 C C . LYS B 1 121 ? 58.761 -0.826 31.178 1.00 69.92 121 LYS B C 1
ATOM 4200 O O . LYS B 1 121 ? 58.693 -0.269 32.279 1.00 64.19 121 LYS B O 1
ATOM 4204 N N . SER B 1 122 ? 57.709 -0.945 30.362 1.00 74.18 122 SER B N 1
ATOM 4205 C CA . SER B 1 122 ? 56.405 -0.411 30.736 1.00 74.02 122 SER B CA 1
ATOM 4206 C C . SER B 1 122 ? 55.812 -1.171 31.915 1.00 74.55 122 SER B C 1
ATOM 4207 O O . SER B 1 122 ? 55.210 -0.567 32.810 1.00 78.26 122 SER B O 1
ATOM 4211 N N . GLY B 1 123 ? 55.973 -2.492 31.936 1.00 76.99 123 GLY B N 1
ATOM 4212 C CA . GLY B 1 123 ? 55.316 -3.298 32.942 1.00 79.29 123 GLY B CA 1
ATOM 4213 C C . GLY B 1 123 ? 53.842 -3.495 32.692 1.00 86.08 123 GLY B C 1
ATOM 4214 O O . GLY B 1 123 ? 53.080 -3.715 33.639 1.00 84.88 123 GLY B O 1
ATOM 4218 N N . SER B 1 124 ? 53.411 -3.408 31.437 1.00 83.88 124 SER B N 1
ATOM 4219 C CA . SER B 1 124 ? 52.018 -3.591 31.057 1.00 78.04 124 SER B CA 1
ATOM 4220 C C . SER B 1 124 ? 51.960 -4.631 29.951 1.00 78.41 124 SER B C 1
ATOM 4221 O O . SER B 1 124 ? 52.726 -4.555 28.985 1.00 82.83 124 SER B O 1
ATOM 4229 N N . ARG B 1 125 ? 51.065 -5.609 30.097 1.00 83.58 125 ARG B N 1
ATOM 4230 C CA . ARG B 1 125 ? 50.918 -6.621 29.058 1.00 85.74 125 ARG B CA 1
ATOM 4231 C C . ARG B 1 125 ? 50.124 -6.095 27.870 1.00 79.01 125 ARG B C 1
ATOM 4232 O O . ARG B 1 125 ? 50.291 -6.595 26.752 1.00 80.80 125 ARG B O 1
ATOM 4245 N N . ASN B 1 126 ? 49.263 -5.095 28.083 1.00 76.41 126 ASN B N 1
ATOM 4246 C CA . ASN B 1 126 ? 48.651 -4.407 26.950 1.00 82.84 126 ASN B CA 1
ATOM 4247 C C . ASN B 1 126 ? 49.718 -3.738 26.095 1.00 75.15 126 ASN B C 1
ATOM 4248 O O . ASN B 1 126 ? 49.722 -3.864 24.865 1.00 72.11 126 ASN B O 1
ATOM 4259 N N . ALA B 1 127 ? 50.638 -3.016 26.740 1.00 75.75 127 ALA B N 1
ATOM 4260 C CA . ALA B 1 127 ? 51.722 -2.377 26.004 1.00 72.47 127 ALA B CA 1
ATOM 4261 C C . ALA B 1 127 ? 52.563 -3.408 25.263 1.00 71.10 127 ALA B C 1
ATOM 4262 O O . ALA B 1 127 ? 52.946 -3.194 24.107 1.00 77.24 127 ALA B O 1
ATOM 4269 N N . ILE B 1 128 ? 52.855 -4.540 25.910 1.00 67.06 128 ILE B N 1
ATOM 4270 C CA . ILE B 1 128 ? 53.632 -5.580 25.247 1.00 72.23 128 ILE B CA 1
ATOM 4271 C C . ILE B 1 128 ? 52.854 -6.160 24.074 1.00 77.98 128 ILE B C 1
ATOM 4272 O O . ILE B 1 128 ? 53.413 -6.389 22.992 1.00 74.20 128 ILE B O 1
ATOM 4282 N N . GLU B 1 129 ? 51.558 -6.415 24.266 1.00 74.62 129 GLU B N 1
ATOM 4283 C CA . GLU B 1 129 ? 50.731 -6.907 23.171 1.00 71.85 129 GLU B CA 1
ATOM 4284 C C . GLU B 1 129 ? 50.612 -5.862 22.070 1.00 74.30 129 GLU B C 1
ATOM 4285 O O . GLU B 1 129 ? 50.658 -6.194 20.879 1.00 80.30 129 GLU B O 1
ATOM 4289 N N . ALA B 1 130 ? 50.453 -4.593 22.450 1.00 73.88 130 ALA B N 1
ATOM 4290 C CA . ALA B 1 130 ? 50.372 -3.529 21.456 1.00 72.49 130 ALA B CA 1
ATOM 4291 C C . ALA B 1 130 ? 51.675 -3.417 20.675 1.00 68.59 130 ALA B C 1
ATOM 4292 O O . ALA B 1 130 ? 51.671 -3.308 19.442 1.00 67.26 130 ALA B O 1
ATOM 4299 N N . ALA B 1 131 ? 52.807 -3.443 21.383 1.00 69.45 131 ALA B N 1
ATOM 4300 C CA . ALA B 1 131 ? 54.099 -3.285 20.722 1.00 66.91 131 ALA B CA 1
ATOM 4301 C C . ALA B 1 131 ? 54.300 -4.352 19.653 1.00 71.62 131 ALA B C 1
ATOM 4302 O O . ALA B 1 131 ? 54.737 -4.055 18.533 1.00 73.09 131 ALA B O 1
ATOM 4309 N N . ALA B 1 132 ? 53.989 -5.608 19.984 1.00 78.01 132 ALA B N 1
ATOM 4310 C CA . ALA B 1 132 ? 54.086 -6.672 18.991 1.00 80.58 132 ALA B CA 1
ATOM 4311 C C . ALA B 1 132 ? 53.214 -6.366 17.780 1.00 71.42 132 ALA B C 1
ATOM 4312 O O . ALA B 1 132 ? 53.613 -6.617 16.636 1.00 66.56 132 ALA B O 1
ATOM 4319 N N . GLU B 1 133 ? 52.020 -5.814 18.011 1.00 63.12 133 GLU B N 1
ATOM 4320 C CA . GLU B 1 133 ? 51.139 -5.465 16.901 1.00 71.24 133 GLU B CA 1
ATOM 4321 C C . GLU B 1 133 ? 51.774 -4.408 16.005 1.00 72.00 133 GLU B C 1
ATOM 4322 O O . GLU B 1 133 ? 51.650 -4.470 14.775 1.00 74.45 133 GLU B O 1
ATOM 4326 N N . ILE B 1 134 ? 52.455 -3.427 16.604 1.00 76.21 134 ILE B N 1
ATOM 4327 C CA . ILE B 1 134 ? 53.147 -2.412 15.817 1.00 70.27 134 ILE B CA 1
ATOM 4328 C C . ILE B 1 134 ? 54.299 -3.030 15.038 1.00 74.17 134 ILE B C 1
ATOM 4329 O O . ILE B 1 134 ? 54.630 -2.573 13.936 1.00 72.69 134 ILE B O 1
ATOM 4345 N N . ALA B 1 135 ? 54.934 -4.064 15.590 1.00 78.34 135 ALA B N 1
ATOM 4346 C CA . ALA B 1 135 ? 56.022 -4.729 14.883 1.00 78.97 135 ALA B CA 1
ATOM 4347 C C . ALA B 1 135 ? 55.524 -5.348 13.582 1.00 78.56 135 ALA B C 1
ATOM 4348 O O . ALA B 1 135 ? 56.152 -5.205 12.527 1.00 84.12 135 ALA B O 1
ATOM 4355 N N . LYS B 1 136 ? 54.389 -6.050 13.641 1.00 77.99 136 LYS B N 1
ATOM 4356 C CA . LYS B 1 136 ? 53.833 -6.657 12.436 1.00 76.80 136 LYS B CA 1
ATOM 4357 C C . LYS B 1 136 ? 53.576 -5.602 11.366 1.00 77.09 136 LYS B C 1
ATOM 4358 O O . LYS B 1 136 ? 54.064 -5.713 10.235 1.00 83.23 136 LYS B O 1
ATOM 4362 N N . ARG B 1 137 ? 52.809 -4.564 11.711 1.00 72.66 137 ARG B N 1
ATOM 4363 C CA . ARG B 1 137 ? 52.512 -3.512 10.745 1.00 75.03 137 ARG B CA 1
ATOM 4364 C C . ARG B 1 137 ? 53.780 -2.830 10.251 1.00 72.16 137 ARG B C 1
ATOM 4365 O O . ARG B 1 137 ? 53.821 -2.341 9.116 1.00 73.33 137 ARG B O 1
ATOM 4372 N N . GLY B 1 138 ? 54.819 -2.788 11.081 1.00 72.50 138 GLY B N 1
ATOM 4373 C CA . GLY B 1 138 ? 56.102 -2.269 10.644 1.00 69.53 138 GLY B CA 1
ATOM 4374 C C . GLY B 1 138 ? 56.074 -0.841 10.155 1.00 70.96 138 GLY B C 1
ATOM 4375 O O . GLY B 1 138 ? 56.888 -0.470 9.302 1.00 71.45 138 GLY B O 1
ATOM 4379 N N . ASP B 1 139 ? 55.159 -0.023 10.670 1.00 72.55 139 ASP B N 1
ATOM 4380 C CA . ASP B 1 139 ? 55.100 1.383 10.291 1.00 73.39 139 ASP B CA 1
ATOM 4381 C C . ASP B 1 139 ? 56.080 2.173 11.152 1.00 62.92 139 ASP B C 1
ATOM 4382 O O . ASP B 1 139 ? 55.935 2.230 12.379 1.00 61.92 139 ASP B O 1
ATOM 4391 N N . SER B 1 140 ? 57.075 2.783 10.507 1.00 65.03 140 SER B N 1
ATOM 4392 C CA . SER B 1 140 ? 58.082 3.543 11.240 1.00 65.88 140 SER B CA 1
ATOM 4393 C C . SER B 1 140 ? 57.456 4.723 11.975 1.00 66.85 140 SER B C 1
ATOM 4394 O O . SER B 1 140 ? 57.727 4.947 13.161 1.00 64.53 140 SER B O 1
ATOM 4402 N N . GLU B 1 141 ? 56.609 5.488 11.284 1.00 69.18 141 GLU B N 1
ATOM 4403 C CA . GLU B 1 141 ? 56.050 6.698 11.878 1.00 64.59 141 GLU B CA 1
ATOM 4404 C C . GLU B 1 141 ? 55.239 6.384 13.130 1.00 65.37 141 GLU B C 1
ATOM 4405 O O . GLU B 1 141 ? 55.322 7.110 14.129 1.00 66.28 141 GLU B O 1
ATOM 4417 N N . VAL B 1 142 ? 54.456 5.305 13.100 1.00 60.47 142 VAL B N 1
ATOM 4418 C CA . VAL B 1 142 ? 53.595 4.977 14.233 1.00 64.57 142 VAL B CA 1
ATOM 4419 C C . VAL B 1 142 ? 54.429 4.564 15.438 1.00 63.34 142 VAL B C 1
ATOM 4420 O O . VAL B 1 142 ? 54.178 4.997 16.570 1.00 59.20 142 VAL B O 1
ATOM 4433 N N . ALA B 1 143 ? 55.424 3.702 15.219 1.00 61.44 143 ALA B N 1
ATOM 4434 C CA . ALA B 1 143 ? 56.217 3.199 16.335 1.00 59.66 143 ALA B CA 1
ATOM 4435 C C . ALA B 1 143 ? 56.932 4.332 17.063 1.00 52.21 143 ALA B C 1
ATOM 4436 O O . ALA B 1 143 ? 56.945 4.372 18.298 1.00 62.63 143 ALA B O 1
ATOM 4443 N N . LEU B 1 144 ? 57.525 5.269 16.321 1.00 54.87 144 LEU B N 1
ATOM 4444 C CA . LEU B 1 144 ? 58.208 6.386 16.966 1.00 57.30 144 LEU B CA 1
ATOM 4445 C C . LEU B 1 144 ? 57.240 7.203 17.815 1.00 56.58 144 LEU B C 1
ATOM 4446 O O . LEU B 1 144 ? 57.514 7.497 18.985 1.00 63.60 144 LEU B O 1
ATOM 4462 N N . ALA B 1 145 ? 56.104 7.595 17.233 1.00 52.70 145 ALA B N 1
ATOM 4463 C CA . ALA B 1 145 ? 55.128 8.377 17.984 1.00 53.27 145 ALA B CA 1
ATOM 4464 C C . ALA B 1 145 ? 54.589 7.583 19.167 1.00 55.55 145 ALA B C 1
ATOM 4465 O O . ALA B 1 145 ? 54.405 8.128 20.262 1.00 57.57 145 ALA B O 1
ATOM 4472 N N . VAL B 1 146 ? 54.329 6.291 18.964 1.00 56.97 146 VAL B N 1
ATOM 4473 C CA . VAL B 1 146 ? 53.934 5.436 20.077 1.00 55.33 146 VAL B CA 1
ATOM 4474 C C . VAL B 1 146 ? 55.046 5.372 21.115 1.00 55.47 146 VAL B C 1
ATOM 4475 O O . VAL B 1 146 ? 54.794 5.463 22.324 1.00 57.88 146 VAL B O 1
ATOM 4488 N N . ALA B 1 147 ? 56.293 5.210 20.663 1.00 52.10 147 ALA B N 1
ATOM 4489 C CA . ALA B 1 147 ? 57.417 5.159 21.592 1.00 56.13 147 ALA B CA 1
ATOM 4490 C C . ALA B 1 147 ? 57.528 6.440 22.403 1.00 58.16 147 ALA B C 1
ATOM 4491 O O . ALA B 1 147 ? 57.924 6.400 23.575 1.00 56.37 147 ALA B O 1
ATOM 4498 N N . LEU B 1 148 ? 57.186 7.579 21.804 1.00 53.38 148 LEU B N 1
ATOM 4499 C CA . LEU B 1 148 ? 57.125 8.822 22.558 1.00 59.36 148 LEU B CA 1
ATOM 4500 C C . LEU B 1 148 ? 56.104 8.721 23.682 1.00 60.23 148 LEU B C 1
ATOM 4501 O O . LEU B 1 148 ? 56.437 8.866 24.864 1.00 61.96 148 LEU B O 1
ATOM 4517 N N . VAL B 1 149 ? 54.842 8.474 23.326 1.00 56.66 149 VAL B N 1
ATOM 4518 C CA . VAL B 1 149 ? 53.791 8.369 24.332 1.00 59.35 149 VAL B CA 1
ATOM 4519 C C . VAL B 1 149 ? 54.163 7.354 25.399 1.00 59.28 149 VAL B C 1
ATOM 4520 O O . VAL B 1 149 ? 53.832 7.532 26.578 1.00 61.34 149 VAL B O 1
ATOM 4533 N N . LEU B 1 150 ? 54.864 6.285 25.018 1.00 57.78 150 LEU B N 1
ATOM 4534 C CA . LEU B 1 150 ? 55.322 5.316 26.007 1.00 61.70 150 LEU B CA 1
ATOM 4535 C C . LEU B 1 150 ? 56.419 5.908 26.883 1.00 66.95 150 LEU B C 1
ATOM 4536 O O . LEU B 1 150 ? 56.384 5.781 28.113 1.00 65.41 150 LEU B O 1
ATOM 4552 N N . SER B 1 151 ? 57.412 6.549 26.262 1.00 67.33 151 SER B N 1
ATOM 4553 C CA . SER B 1 151 ? 58.491 7.149 27.037 1.00 62.34 151 SER B CA 1
ATOM 4554 C C . SER B 1 151 ? 57.953 8.143 28.057 1.00 65.05 151 SER B C 1
ATOM 4555 O O . SER B 1 151 ? 58.500 8.260 29.160 1.00 69.66 151 SER B O 1
ATOM 4563 N N . LEU B 1 152 ? 56.881 8.859 27.711 1.00 66.15 152 LEU B N 1
ATOM 4564 C CA . LEU B 1 152 ? 56.303 9.836 28.625 1.00 65.32 152 LEU B CA 1
ATOM 4565 C C . LEU B 1 152 ? 55.482 9.165 29.718 1.00 68.81 152 LEU B C 1
ATOM 4566 O O . LEU B 1 152 ? 55.575 9.548 30.890 1.00 71.85 152 LEU B O 1
ATOM 4582 N N . ALA B 1 153 ? 54.678 8.162 29.360 1.00 68.48 153 ALA B N 1
ATOM 4583 C CA . ALA B 1 153 ? 53.886 7.465 30.367 1.00 71.90 153 ALA B CA 1
ATOM 4584 C C . ALA B 1 153 ? 54.783 6.752 31.370 1.00 75.70 153 ALA B C 1
ATOM 4585 O O . ALA B 1 153 ? 54.459 6.674 32.561 1.00 79.83 153 ALA B O 1
ATOM 4592 N N . ASN B 1 154 ? 55.914 6.213 30.906 1.00 76.29 154 ASN B N 1
ATOM 4593 C CA . ASN B 1 154 ? 56.850 5.571 31.821 1.00 71.36 154 ASN B CA 1
ATOM 4594 C C . ASN B 1 154 ? 57.459 6.573 32.793 1.00 81.39 154 ASN B C 1
ATOM 4595 O O . ASN B 1 154 ? 57.752 6.216 33.941 1.00 84.19 154 ASN B O 1
ATOM 4606 N N . LYS B 1 155 ? 57.651 7.819 32.360 1.00 78.07 155 LYS B N 1
ATOM 4607 C CA . LYS B 1 155 ? 58.215 8.831 33.242 1.00 79.82 155 LYS B CA 1
ATOM 4608 C C . LYS B 1 155 ? 57.151 9.487 34.114 1.00 93.85 155 LYS B C 1
ATOM 4609 O O . LYS B 1 155 ? 57.468 9.968 35.207 1.00 104.70 155 LYS B O 1
ATOM 4616 N N . SER B 1 156 ? 55.897 9.514 33.657 1.00 98.40 156 SER B N 1
ATOM 4617 C CA . SER B 1 156 ? 54.858 10.219 34.402 1.00 96.81 156 SER B CA 1
ATOM 4618 C C . SER B 1 156 ? 54.654 9.610 35.784 1.00 95.33 156 SER B C 1
ATOM 4619 O O . SER B 1 156 ? 54.433 10.333 36.763 1.00 87.54 156 SER B O 1
ATOM 4623 N N . GLY B 1 157 ? 54.716 8.286 35.882 1.00 97.80 157 GLY B N 1
ATOM 4624 C CA . GLY B 1 157 ? 54.496 7.630 37.153 1.00 101.22 157 GLY B CA 1
ATOM 4625 C C . GLY B 1 157 ? 53.048 7.552 37.573 1.00 101.33 157 GLY B C 1
ATOM 4626 O O . GLY B 1 157 ? 52.727 7.815 38.739 1.00 96.22 157 GLY B O 1
ATOM 4630 N N . SER B 1 158 ? 52.152 7.212 36.647 1.00 101.60 158 SER B N 1
ATOM 4631 C CA . SER B 1 158 ? 50.741 7.006 36.954 1.00 99.48 158 SER B CA 1
ATOM 4632 C C . SER B 1 158 ? 50.279 5.762 36.211 1.00 101.49 158 SER B C 1
ATOM 4633 O O . SER B 1 158 ? 50.343 5.718 34.978 1.00 98.86 158 SER B O 1
ATOM 4641 N N . ARG B 1 159 ? 49.820 4.754 36.959 1.00 105.92 159 ARG B N 1
ATOM 4642 C CA . ARG B 1 159 ? 49.399 3.501 36.343 1.00 103.06 159 ARG B CA 1
ATOM 4643 C C . ARG B 1 159 ? 48.399 3.732 35.220 1.00 99.01 159 ARG B C 1
ATOM 4644 O O . ARG B 1 159 ? 48.407 3.000 34.223 1.00 90.66 159 ARG B O 1
ATOM 4648 N N . ASN B 1 160 ? 47.542 4.742 35.356 1.00 98.77 160 ASN B N 1
ATOM 4649 C CA . ASN B 1 160 ? 46.535 4.992 34.332 1.00 101.17 160 ASN B CA 1
ATOM 4650 C C . ASN B 1 160 ? 47.172 5.465 33.030 1.00 92.82 160 ASN B C 1
ATOM 4651 O O . ASN B 1 160 ? 46.721 5.090 31.941 1.00 86.30 160 ASN B O 1
ATOM 4655 N N . ALA B 1 161 ? 48.227 6.279 33.119 1.00 92.13 161 ALA B N 1
ATOM 4656 C CA . ALA B 1 161 ? 48.843 6.816 31.909 1.00 86.72 161 ALA B CA 1
ATOM 4657 C C . ALA B 1 161 ? 49.454 5.707 31.061 1.00 83.49 161 ALA B C 1
ATOM 4658 O O . ALA B 1 161 ? 49.352 5.728 29.828 1.00 74.56 161 ALA B O 1
ATOM 4665 N N . ILE B 1 162 ? 50.099 4.729 31.702 1.00 83.33 162 ILE B N 1
ATOM 4666 C CA . ILE B 1 162 ? 50.706 3.634 30.952 1.00 76.19 162 ILE B CA 1
ATOM 4667 C C . ILE B 1 162 ? 49.645 2.879 30.162 1.00 76.84 162 ILE B C 1
ATOM 4668 O O . ILE B 1 162 ? 49.868 2.493 29.008 1.00 81.14 162 ILE B O 1
ATOM 4672 N N . GLU B 1 163 ? 48.474 2.658 30.764 1.00 80.07 163 GLU B N 1
ATOM 4673 C CA . GLU B 1 163 ? 47.410 1.959 30.050 1.00 78.71 163 GLU B CA 1
ATOM 4674 C C . GLU B 1 163 ? 46.832 2.830 28.942 1.00 75.93 163 GLU B C 1
ATOM 4675 O O . GLU B 1 163 ? 46.457 2.325 27.878 1.00 76.06 163 GLU B O 1
ATOM 4687 N N . ALA B 1 164 ? 46.748 4.142 29.175 1.00 72.88 164 ALA B N 1
ATOM 4688 C CA . ALA B 1 164 ? 46.365 5.056 28.105 1.00 70.53 164 ALA B CA 1
ATOM 4689 C C . ALA B 1 164 ? 47.301 4.907 26.914 1.00 73.66 164 ALA B C 1
ATOM 4690 O O . ALA B 1 164 ? 46.858 4.819 25.762 1.00 75.51 164 ALA B O 1
ATOM 4697 N N . ALA B 1 165 ? 48.609 4.872 27.176 1.00 72.34 165 ALA B N 1
ATOM 4698 C CA . ALA B 1 165 ? 49.575 4.676 26.102 1.00 66.55 165 ALA B CA 1
ATOM 4699 C C . ALA B 1 165 ? 49.327 3.354 25.388 1.00 68.44 165 ALA B C 1
ATOM 4700 O O . ALA B 1 165 ? 49.332 3.288 24.152 1.00 73.48 165 ALA B O 1
ATOM 4707 N N . ALA B 1 166 ? 49.108 2.283 26.156 1.00 70.45 166 ALA B N 1
ATOM 4708 C CA . ALA B 1 166 ? 48.803 0.991 25.550 1.00 72.87 166 ALA B CA 1
ATOM 4709 C C . ALA B 1 166 ? 47.592 1.099 24.633 1.00 66.61 166 ALA B C 1
ATOM 4710 O O . ALA B 1 166 ? 47.617 0.635 23.486 1.00 64.06 166 ALA B O 1
ATOM 4717 N N . GLU B 1 167 ? 46.513 1.706 25.131 1.00 65.70 167 GLU B N 1
ATOM 4718 C CA . GLU B 1 167 ? 45.339 1.932 24.297 1.00 68.18 167 GLU B CA 1
ATOM 4719 C C . GLU B 1 167 ? 45.713 2.702 23.038 1.00 67.77 167 GLU B C 1
ATOM 4720 O O . GLU B 1 167 ? 45.323 2.326 21.927 1.00 72.93 167 GLU B O 1
ATOM 4724 N N . ILE B 1 168 ? 46.481 3.784 23.195 1.00 66.25 168 ILE B N 1
ATOM 4725 C CA . ILE B 1 168 ? 46.907 4.564 22.037 1.00 65.11 168 ILE B CA 1
ATOM 4726 C C . ILE B 1 168 ? 47.717 3.693 21.086 1.00 65.02 168 ILE B C 1
ATOM 4727 O O . ILE B 1 168 ? 47.425 3.609 19.887 1.00 65.52 168 ILE B O 1
ATOM 4743 N N . ALA B 1 169 ? 48.754 3.036 21.609 1.00 66.05 169 ALA B N 1
ATOM 4744 C CA . ALA B 1 169 ? 49.586 2.186 20.766 1.00 67.39 169 ALA B CA 1
ATOM 4745 C C . ALA B 1 169 ? 48.755 1.105 20.086 1.00 68.46 169 ALA B C 1
ATOM 4746 O O . ALA B 1 169 ? 49.021 0.731 18.936 1.00 64.73 169 ALA B O 1
ATOM 4753 N N . LYS B 1 170 ? 47.748 0.579 20.789 1.00 70.90 170 LYS B N 1
ATOM 4754 C CA . LYS B 1 170 ? 46.899 -0.446 20.195 1.00 73.27 170 LYS B CA 1
ATOM 4755 C C . LYS B 1 170 ? 46.190 0.083 18.955 1.00 74.54 170 LYS B C 1
ATOM 4756 O O . LYS B 1 170 ? 46.143 -0.593 17.920 1.00 81.00 170 LYS B O 1
ATOM 4763 N N . ARG B 1 171 ? 45.643 1.299 19.035 1.00 67.93 171 ARG B N 1
ATOM 4764 C CA . ARG B 1 171 ? 44.949 1.872 17.888 1.00 65.66 171 ARG B CA 1
ATOM 4765 C C . ARG B 1 171 ? 45.870 2.009 16.685 1.00 64.28 171 ARG B C 1
ATOM 4766 O O . ARG B 1 171 ? 45.407 1.957 15.540 1.00 57.52 171 ARG B O 1
ATOM 4787 N N . GLY B 1 172 ? 47.166 2.179 16.917 1.00 73.32 172 GLY B N 1
ATOM 4788 C CA . GLY B 1 172 ? 48.104 2.327 15.820 1.00 69.15 172 GLY B CA 1
ATOM 4789 C C . GLY B 1 172 ? 47.894 3.589 15.015 1.00 72.03 172 GLY B C 1
ATOM 4790 O O . GLY B 1 172 ? 47.945 3.547 13.780 1.00 80.31 172 GLY B O 1
ATOM 4794 N N . ASP B 1 173 ? 47.656 4.712 15.685 1.00 77.15 173 ASP B N 1
ATOM 4795 C CA . ASP B 1 173 ? 47.420 5.992 15.031 1.00 74.36 173 ASP B CA 1
ATOM 4796 C C . ASP B 1 173 ? 48.593 6.916 15.326 1.00 72.39 173 ASP B C 1
ATOM 4797 O O . ASP B 1 173 ? 48.914 7.168 16.493 1.00 69.62 173 ASP B O 1
ATOM 4806 N N . SER B 1 174 ? 49.226 7.423 14.267 1.00 71.13 174 SER B N 1
ATOM 4807 C CA . SER B 1 174 ? 50.340 8.343 14.455 1.00 65.38 174 SER B CA 1
ATOM 4808 C C . SER B 1 174 ? 49.875 9.685 15.004 1.00 63.07 174 SER B C 1
ATOM 4809 O O . SER B 1 174 ? 50.631 10.357 15.716 1.00 62.99 174 SER B O 1
ATOM 4817 N N . GLU B 1 175 ? 48.644 10.092 14.690 1.00 67.68 175 GLU B N 1
ATOM 4818 C CA . GLU B 1 175 ? 48.183 11.424 15.064 1.00 67.45 175 GLU B CA 1
ATOM 4819 C C . GLU B 1 175 ? 47.834 11.505 16.546 1.00 64.74 175 GLU B C 1
ATOM 4820 O O . GLU B 1 175 ? 48.205 12.471 17.222 1.00 62.11 175 GLU B O 1
ATOM 4832 N N . VAL B 1 176 ? 47.111 10.508 17.066 1.00 66.19 176 VAL B N 1
ATOM 4833 C CA . VAL B 1 176 ? 46.746 10.532 18.479 1.00 68.07 176 VAL B CA 1
ATOM 4834 C C . VAL B 1 176 ? 47.994 10.445 19.347 1.00 57.66 176 VAL B C 1
ATOM 4835 O O . VAL B 1 176 ? 48.128 11.163 20.346 1.00 53.54 176 VAL B O 1
ATOM 4848 N N . ALA B 1 177 ? 48.921 9.554 18.986 1.00 53.84 177 ALA B N 1
ATOM 4849 C CA . ALA B 1 177 ? 50.176 9.458 19.721 1.00 52.58 177 ALA B CA 1
ATOM 4850 C C . ALA B 1 177 ? 50.918 10.787 19.711 1.00 47.19 177 ALA B C 1
ATOM 4851 O O . ALA B 1 177 ? 51.459 11.214 20.738 1.00 47.58 177 ALA B O 1
ATOM 4858 N N . LEU B 1 178 ? 50.953 11.459 18.559 1.00 52.50 178 LEU B N 1
ATOM 4859 C CA . LEU B 1 178 ? 51.672 12.724 18.470 1.00 53.89 178 LEU B CA 1
ATOM 4860 C C . LEU B 1 178 ? 50.923 13.848 19.171 1.00 51.83 178 LEU B C 1
ATOM 4861 O O . LEU B 1 178 ? 51.550 14.763 19.715 1.00 52.21 178 LEU B O 1
ATOM 4877 N N . ALA B 1 179 ? 49.591 13.802 19.165 1.00 53.58 179 ALA B N 1
ATOM 4878 C CA . ALA B 1 179 ? 48.824 14.821 19.871 1.00 58.30 179 ALA B CA 1
ATOM 4879 C C . ALA B 1 179 ? 48.876 14.598 21.376 1.00 52.48 179 ALA B C 1
ATOM 4880 O O . ALA B 1 179 ? 49.022 15.554 22.146 1.00 48.07 179 ALA B O 1
ATOM 4887 N N . VAL B 1 180 ? 48.772 13.342 21.814 1.00 48.71 180 VAL B N 1
ATOM 4888 C CA . VAL B 1 180 ? 48.816 13.050 23.241 1.00 45.43 180 VAL B CA 1
ATOM 4889 C C . VAL B 1 180 ? 50.215 13.288 23.792 1.00 51.81 180 VAL B C 1
ATOM 4890 O O . VAL B 1 180 ? 50.380 13.852 24.879 1.00 52.46 180 VAL B O 1
ATOM 4903 N N . ALA B 1 181 ? 51.243 12.853 23.059 1.00 54.95 181 ALA B N 1
ATOM 4904 C CA . ALA B 1 181 ? 52.613 13.108 23.490 1.00 53.64 181 ALA B CA 1
ATOM 4905 C C . ALA B 1 181 ? 52.848 14.596 23.709 1.00 49.99 181 ALA B C 1
ATOM 4906 O O . ALA B 1 181 ? 53.521 14.994 24.667 1.00 50.74 181 ALA B O 1
ATOM 4913 N N . LEU B 1 182 ? 52.297 15.433 22.829 1.00 48.19 182 LEU B N 1
ATOM 4914 C CA . LEU B 1 182 ? 52.393 16.875 23.015 1.00 49.17 182 LEU B CA 1
ATOM 4915 C C . LEU B 1 182 ? 51.812 17.294 24.357 1.00 48.70 182 LEU B C 1
ATOM 4916 O O . LEU B 1 182 ? 52.434 18.050 25.112 1.00 51.21 182 LEU B O 1
ATOM 4932 N N . VAL B 1 183 ? 50.604 16.822 24.663 1.00 46.24 183 VAL B N 1
ATOM 4933 C CA . VAL B 1 183 ? 49.945 17.232 25.898 1.00 51.75 183 VAL B CA 1
ATOM 4934 C C . VAL B 1 183 ? 50.738 16.742 27.103 1.00 50.71 183 VAL B C 1
ATOM 4935 O O . VAL B 1 183 ? 51.004 17.498 28.045 1.00 43.65 183 VAL B O 1
ATOM 4948 N N . LEU B 1 184 ? 51.133 15.466 27.088 1.00 52.39 184 LEU B N 1
ATOM 4949 C CA . LEU B 1 184 ? 51.947 14.933 28.176 1.00 47.17 184 LEU B CA 1
ATOM 4950 C C . LEU B 1 184 ? 53.246 15.715 28.317 1.00 51.29 184 LEU B C 1
ATOM 4951 O O . LEU B 1 184 ? 53.606 16.158 29.414 1.00 56.79 184 LEU B O 1
ATOM 4967 N N . SER B 1 185 ? 53.968 15.888 27.209 1.00 56.75 185 SER B N 1
ATOM 4968 C CA . SER B 1 185 ? 55.213 16.646 27.252 1.00 48.39 185 SER B CA 1
ATOM 4969 C C . SER B 1 185 ? 54.981 18.055 27.782 1.00 55.15 185 SER B C 1
ATOM 4970 O O . SER B 1 185 ? 55.762 18.556 28.600 1.00 55.15 185 SER B O 1
ATOM 4978 N N . LEU B 1 186 ? 53.906 18.707 27.333 1.00 56.74 186 LEU B N 1
ATOM 4979 C CA . LEU B 1 186 ? 53.647 20.080 27.751 1.00 58.44 186 LEU B CA 1
ATOM 4980 C C . LEU B 1 186 ? 53.301 20.155 29.234 1.00 59.79 186 LEU B C 1
ATOM 4981 O O . LEU B 1 186 ? 53.679 21.114 29.917 1.00 60.47 186 LEU B O 1
ATOM 4997 N N . ALA B 1 187 ? 52.582 19.157 29.751 1.00 57.70 187 ALA B N 1
ATOM 4998 C CA . ALA B 1 187 ? 52.244 19.157 31.170 1.00 57.71 187 ALA B CA 1
ATOM 4999 C C . ALA B 1 187 ? 53.477 18.910 32.030 1.00 65.36 187 ALA B C 1
ATOM 5000 O O . ALA B 1 187 ? 53.651 19.548 33.075 1.00 65.76 187 ALA B O 1
ATOM 5007 N N . ASN B 1 188 ? 54.346 17.989 31.605 1.00 62.27 188 ASN B N 1
ATOM 5008 C CA . ASN B 1 188 ? 55.543 17.689 32.383 1.00 59.40 188 ASN B CA 1
ATOM 5009 C C . ASN B 1 188 ? 56.441 18.910 32.523 1.00 61.24 188 ASN B C 1
ATOM 5010 O O . ASN B 1 188 ? 57.161 19.037 33.520 1.00 75.46 188 ASN B O 1
ATOM 5021 N N . LYS B 1 189 ? 56.413 19.819 31.548 1.00 60.58 189 LYS B N 1
ATOM 5022 C CA . LYS B 1 189 ? 57.193 21.045 31.641 1.00 74.28 189 LYS B CA 1
ATOM 5023 C C . LYS B 1 189 ? 56.508 22.124 32.472 1.00 65.83 189 LYS B C 1
ATOM 5024 O O . LYS B 1 189 ? 57.146 23.132 32.793 1.00 67.46 189 LYS B O 1
ATOM 5043 N N . SER B 1 190 ? 55.232 21.950 32.818 1.00 66.31 190 SER B N 1
ATOM 5044 C CA . SER B 1 190 ? 54.527 22.924 33.641 1.00 66.48 190 SER B CA 1
ATOM 5045 C C . SER B 1 190 ? 54.683 22.667 35.131 1.00 71.58 190 SER B C 1
ATOM 5046 O O . SER B 1 190 ? 54.402 23.565 35.934 1.00 70.00 190 SER B O 1
ATOM 5054 N N . GLY B 1 191 ? 55.104 21.467 35.520 1.00 69.46 191 GLY B N 1
ATOM 5055 C CA . GLY B 1 191 ? 55.281 21.149 36.920 1.00 70.34 191 GLY B CA 1
ATOM 5056 C C . GLY B 1 191 ? 54.010 21.266 37.737 1.00 66.01 191 GLY B C 1
ATOM 5057 O O . GLY B 1 191 ? 54.059 21.290 38.970 1.00 68.21 191 GLY B O 1
ATOM 5061 N N . SER B 1 192 ? 52.869 21.336 37.055 1.00 66.22 192 SER B N 1
ATOM 5062 C CA . SER B 1 192 ? 51.567 21.471 37.703 1.00 63.12 192 SER B CA 1
ATOM 5063 C C . SER B 1 192 ? 50.901 20.101 37.758 1.00 65.52 192 SER B C 1
ATOM 5064 O O . SER B 1 192 ? 50.532 19.543 36.720 1.00 61.62 192 SER B O 1
ATOM 5071 N N . ARG B 1 193 ? 50.731 19.569 38.970 1.00 71.50 193 ARG B N 1
ATOM 5072 C CA . ARG B 1 193 ? 50.097 18.262 39.117 1.00 70.64 193 ARG B CA 1
ATOM 5073 C C . ARG B 1 193 ? 48.715 18.246 38.476 1.00 69.63 193 ARG B C 1
ATOM 5074 O O . ARG B 1 193 ? 48.321 17.252 37.856 1.00 66.55 193 ARG B O 1
ATOM 5078 N N . ASN B 1 194 ? 47.961 19.340 38.619 1.00 69.19 194 ASN B N 1
ATOM 5079 C CA . ASN B 1 194 ? 46.655 19.417 37.972 1.00 75.82 194 ASN B CA 1
ATOM 5080 C C . ASN B 1 194 ? 46.781 19.271 36.462 1.00 72.61 194 ASN B C 1
ATOM 5081 O O . ASN B 1 194 ? 46.005 18.538 35.836 1.00 68.33 194 ASN B O 1
ATOM 5092 N N . ALA B 1 195 ? 47.751 19.957 35.859 1.00 65.55 195 ALA B N 1
ATOM 5093 C CA . ALA B 1 195 ? 47.956 19.823 34.422 1.00 61.59 195 ALA B CA 1
ATOM 5094 C C . ALA B 1 195 ? 48.320 18.390 34.055 1.00 57.61 195 ALA B C 1
ATOM 5095 O O . ALA B 1 195 ? 47.794 17.840 33.082 1.00 62.13 195 ALA B O 1
ATOM 5102 N N . ILE B 1 196 ? 49.208 17.762 34.828 1.00 54.64 196 ILE B N 1
ATOM 5103 C CA . ILE B 1 196 ? 49.555 16.369 34.561 1.00 54.61 196 ILE B CA 1
ATOM 5104 C C . ILE B 1 196 ? 48.336 15.477 34.760 1.00 65.84 196 ILE B C 1
ATOM 5105 O O . ILE B 1 196 ? 48.052 14.591 33.944 1.00 65.53 196 ILE B O 1
ATOM 5121 N N . GLU B 1 197 ? 47.604 15.690 35.858 1.00 70.59 197 GLU B N 1
ATOM 5122 C CA . GLU B 1 197 ? 46.393 14.915 36.104 1.00 65.74 197 GLU B CA 1
ATOM 5123 C C . GLU B 1 197 ? 45.462 14.961 34.897 1.00 63.68 197 GLU B C 1
ATOM 5124 O O . GLU B 1 197 ? 44.975 13.926 34.427 1.00 60.84 197 GLU B O 1
ATOM 5136 N N . ALA B 1 198 ? 45.204 16.166 34.383 1.00 64.23 198 ALA B N 1
ATOM 5137 C CA . ALA B 1 198 ? 44.318 16.299 33.233 1.00 61.71 198 ALA B CA 1
ATOM 5138 C C . ALA B 1 198 ? 44.951 15.709 31.980 1.00 61.69 198 ALA B C 1
ATOM 5139 O O . ALA B 1 198 ? 44.255 15.122 31.142 1.00 63.94 198 ALA B O 1
ATOM 5146 N N . ALA B 1 199 ? 46.271 15.854 31.836 1.00 62.35 199 ALA B N 1
ATOM 5147 C CA . ALA B 1 199 ? 46.952 15.328 30.657 1.00 59.89 199 ALA B CA 1
ATOM 5148 C C . ALA B 1 199 ? 46.736 13.825 30.530 1.00 62.67 199 ALA B C 1
ATOM 5149 O O . ALA B 1 199 ? 46.402 13.321 29.451 1.00 66.20 199 ALA B O 1
ATOM 5156 N N . ALA B 1 200 ? 46.933 13.089 31.627 1.00 67.55 200 ALA B N 1
ATOM 5157 C CA . ALA B 1 200 ? 46.647 11.659 31.612 1.00 63.71 200 ALA B CA 1
ATOM 5158 C C . ALA B 1 200 ? 45.182 11.396 31.290 1.00 61.65 200 ALA B C 1
ATOM 5159 O O . ALA B 1 200 ? 44.856 10.385 30.660 1.00 60.83 200 ALA B O 1
ATOM 5166 N N . GLU B 1 201 ? 44.286 12.291 31.713 1.00 56.73 201 GLU B N 1
ATOM 5167 C CA . GLU B 1 201 ? 42.879 12.135 31.362 1.00 59.56 201 GLU B CA 1
ATOM 5168 C C . GLU B 1 201 ? 42.688 12.190 29.852 1.00 64.27 201 GLU B C 1
ATOM 5169 O O . GLU B 1 201 ? 41.938 11.387 29.283 1.00 66.67 201 GLU B O 1
ATOM 5173 N N . ILE B 1 202 ? 43.374 13.121 29.185 1.00 70.42 202 ILE B N 1
ATOM 5174 C CA . ILE B 1 202 ? 43.221 13.272 27.741 1.00 65.78 202 ILE B CA 1
ATOM 5175 C C . ILE B 1 202 ? 43.700 12.023 27.015 1.00 62.74 202 ILE B C 1
ATOM 5176 O O . ILE B 1 202 ? 43.049 11.548 26.076 1.00 64.50 202 ILE B O 1
ATOM 5192 N N . ALA B 1 203 ? 44.847 11.475 27.426 1.00 59.78 203 ALA B N 1
ATOM 5193 C CA . ALA B 1 203 ? 45.335 10.249 26.802 1.00 64.25 203 ALA B CA 1
ATOM 5194 C C . ALA B 1 203 ? 44.313 9.125 26.932 1.00 66.54 203 ALA B C 1
ATOM 5195 O O . ALA B 1 203 ? 44.079 8.375 25.976 1.00 63.72 203 ALA B O 1
ATOM 5202 N N . LYS B 1 204 ? 43.699 8.986 28.110 1.00 73.19 204 LYS B N 1
ATOM 5203 C CA . LYS B 1 204 ? 42.628 8.007 28.273 1.00 70.65 204 LYS B CA 1
ATOM 5204 C C . LYS B 1 204 ? 41.507 8.266 27.274 1.00 73.71 204 LYS B C 1
ATOM 5205 O O . LYS B 1 204 ? 41.109 7.371 26.519 1.00 78.78 204 LYS B O 1
ATOM 5215 N N . ARG B 1 205 ? 40.985 9.497 27.256 1.00 75.78 205 ARG B N 1
ATOM 5216 C CA . ARG B 1 205 ? 39.953 9.855 26.288 1.00 72.96 205 ARG B CA 1
ATOM 5217 C C . ARG B 1 205 ? 40.372 9.468 24.875 1.00 68.64 205 ARG B C 1
ATOM 5218 O O . ARG B 1 205 ? 39.556 8.976 24.088 1.00 72.42 205 ARG B O 1
ATOM 5222 N N . GLY B 1 206 ? 41.638 9.688 24.538 1.00 69.44 206 GLY B N 1
ATOM 5223 C CA . GLY B 1 206 ? 42.166 9.260 23.255 1.00 64.07 206 GLY B CA 1
ATOM 5224 C C . GLY B 1 206 ? 41.587 9.976 22.054 1.00 63.87 206 GLY B C 1
ATOM 5225 O O . GLY B 1 206 ? 41.342 9.338 21.022 1.00 66.68 206 GLY B O 1
ATOM 5229 N N . ASP B 1 207 ? 41.374 11.283 22.157 1.00 65.55 207 ASP B N 1
ATOM 5230 C CA . ASP B 1 207 ? 40.818 12.094 21.081 1.00 62.39 207 ASP B CA 1
ATOM 5231 C C . ASP B 1 207 ? 41.894 13.047 20.577 1.00 61.14 207 ASP B C 1
ATOM 5232 O O . ASP B 1 207 ? 42.450 13.828 21.358 1.00 65.95 207 ASP B O 1
ATOM 5241 N N . SER B 1 208 ? 42.170 12.996 19.276 1.00 63.59 208 SER B N 1
ATOM 5242 C CA . SER B 1 208 ? 43.215 13.844 18.713 1.00 63.85 208 SER B CA 1
ATOM 5243 C C . SER B 1 208 ? 42.828 15.317 18.771 1.00 62.50 208 SER B C 1
ATOM 5244 O O . SER B 1 208 ? 43.679 16.178 19.020 1.00 55.65 208 SER B O 1
ATOM 5252 N N . GLU B 1 209 ? 41.548 15.630 18.542 1.00 68.20 209 GLU B N 1
ATOM 5253 C CA . GLU B 1 209 ? 41.132 17.028 18.487 1.00 67.02 209 GLU B CA 1
ATOM 5254 C C . GLU B 1 209 ? 41.216 17.685 19.860 1.00 57.16 209 GLU B C 1
ATOM 5255 O O . GLU B 1 209 ? 41.584 18.861 19.969 1.00 53.13 209 GLU B O 1
ATOM 5267 N N . VAL B 1 210 ? 40.883 16.944 20.919 1.00 59.36 210 VAL B N 1
ATOM 5268 C CA . VAL B 1 210 ? 40.965 17.492 22.271 1.00 59.20 210 VAL B CA 1
ATOM 5269 C C . VAL B 1 210 ? 42.418 17.732 22.660 1.00 51.13 210 VAL B C 1
ATOM 5270 O O . VAL B 1 210 ? 42.774 18.801 23.170 1.00 52.43 210 VAL B O 1
ATOM 5283 N N . ALA B 1 211 ? 43.280 16.741 22.426 1.00 51.44 211 ALA B N 1
ATOM 5284 C CA . ALA B 1 211 ? 44.681 16.870 22.812 1.00 53.67 211 ALA B CA 1
ATOM 5285 C C . ALA B 1 211 ? 45.323 18.097 22.172 1.00 51.96 211 ALA B C 1
ATOM 5286 O O . ALA B 1 211 ? 46.011 18.874 22.844 1.00 59.92 211 ALA B O 1
ATOM 5293 N N . LEU B 1 212 ? 45.118 18.285 20.867 1.00 48.66 212 LEU B N 1
ATOM 5294 C CA . LEU B 1 212 ? 45.764 19.398 20.179 1.00 51.85 212 LEU B CA 1
ATOM 5295 C C . LEU B 1 212 ? 45.219 20.736 20.665 1.00 53.31 212 LEU B C 1
ATOM 5296 O O . LEU B 1 212 ? 45.986 21.658 20.966 1.00 56.57 212 LEU B O 1
ATOM 5312 N N . ALA B 1 213 ? 43.892 20.870 20.730 1.00 49.08 213 ALA B N 1
ATOM 5313 C CA . ALA B 1 213 ? 43.310 22.093 21.271 1.00 52.36 213 ALA B CA 1
ATOM 5314 C C . ALA B 1 213 ? 43.848 22.372 22.668 1.00 52.39 213 ALA B C 1
ATOM 5315 O O . ALA B 1 213 ? 44.141 23.523 23.015 1.00 53.29 213 ALA B O 1
ATOM 5322 N N . VAL B 1 214 ? 44.001 21.321 23.477 1.00 52.32 214 VAL B N 1
ATOM 5323 C CA . VAL B 1 214 ? 44.580 21.475 24.806 1.00 48.49 214 VAL B CA 1
ATOM 5324 C C . VAL B 1 214 ? 46.079 21.711 24.707 1.00 48.86 214 VAL B C 1
ATOM 5325 O O . VAL B 1 214 ? 46.644 22.530 25.441 1.00 54.42 214 VAL B O 1
ATOM 5338 N N . ALA B 1 215 ? 46.748 20.989 23.806 1.00 48.39 215 ALA B N 1
ATOM 5339 C CA . ALA B 1 215 ? 48.182 21.184 23.625 1.00 51.31 215 ALA B CA 1
ATOM 5340 C C . ALA B 1 215 ? 48.500 22.641 23.319 1.00 48.66 215 ALA B C 1
ATOM 5341 O O . ALA B 1 215 ? 49.497 23.184 23.810 1.00 47.59 215 ALA B O 1
ATOM 5348 N N . LEU B 1 216 ? 47.663 23.293 22.514 1.00 48.21 216 LEU B N 1
ATOM 5349 C CA . LEU B 1 216 ? 47.821 24.724 22.291 1.00 56.77 216 LEU B CA 1
ATOM 5350 C C . LEU B 1 216 ? 47.702 25.495 23.596 1.00 57.09 216 LEU B C 1
ATOM 5351 O O . LEU B 1 216 ? 48.591 26.270 23.968 1.00 61.08 216 LEU B O 1
ATOM 5367 N N . VAL B 1 217 ? 46.571 25.318 24.282 1.00 49.71 217 VAL B N 1
ATOM 5368 C CA . VAL B 1 217 ? 46.310 26.060 25.510 1.00 51.33 217 VAL B CA 1
ATOM 5369 C C . VAL B 1 217 ? 47.492 25.941 26.457 1.00 52.51 217 VAL B C 1
ATOM 5370 O O . VAL B 1 217 ? 48.056 26.947 26.908 1.00 50.77 217 VAL B O 1
ATOM 5383 N N . LEU B 1 218 ? 47.888 24.706 26.768 1.00 53.27 218 LEU B N 1
ATOM 5384 C CA . LEU B 1 218 ? 49.034 24.497 27.644 1.00 54.82 218 LEU B CA 1
ATOM 5385 C C . LEU B 1 218 ? 50.274 25.182 27.087 1.00 54.42 218 LEU B C 1
ATOM 5386 O O . LEU B 1 218 ? 50.984 25.893 27.808 1.00 56.24 218 LEU B O 1
ATOM 5402 N N . SER B 1 219 ? 50.562 24.957 25.803 1.00 53.30 219 SER B N 1
ATOM 5403 C CA . SER B 1 219 ? 51.703 25.612 25.177 1.00 50.77 219 SER B CA 1
ATOM 5404 C C . SER B 1 219 ? 51.629 27.120 25.360 1.00 55.01 219 SER B C 1
ATOM 5405 O O . SER B 1 219 ? 52.629 27.767 25.692 1.00 57.49 219 SER B O 1
ATOM 5413 N N . LEU B 1 220 ? 50.443 27.698 25.157 1.00 56.54 220 LEU B N 1
ATOM 5414 C CA . LEU B 1 220 ? 50.313 29.147 25.237 1.00 63.60 220 LEU B CA 1
ATOM 5415 C C . LEU B 1 220 ? 50.359 29.637 26.676 1.00 59.65 220 LEU B C 1
ATOM 5416 O O . LEU B 1 220 ? 50.844 30.744 26.934 1.00 64.60 220 LEU B O 1
ATOM 5432 N N . ALA B 1 221 ? 49.868 28.836 27.623 1.00 59.79 221 ALA B N 1
ATOM 5433 C CA . ALA B 1 221 ? 49.976 29.211 29.028 1.00 63.04 221 ALA B CA 1
ATOM 5434 C C . ALA B 1 221 ? 51.429 29.194 29.483 1.00 64.23 221 ALA B C 1
ATOM 5435 O O . ALA B 1 221 ? 51.911 30.153 30.097 1.00 68.95 221 ALA B O 1
ATOM 5442 N N . ASN B 1 222 ? 52.146 28.107 29.184 1.00 64.07 222 ASN B N 1
ATOM 5443 C CA . ASN B 1 222 ? 53.533 28.000 29.621 1.00 60.68 222 ASN B CA 1
ATOM 5444 C C . ASN B 1 222 ? 54.387 29.104 29.015 1.00 62.29 222 ASN B C 1
ATOM 5445 O O . ASN B 1 222 ? 55.239 29.688 29.696 1.00 64.17 222 ASN B O 1
ATOM 5456 N N . LYS B 1 223 ? 54.176 29.404 27.732 1.00 69.07 223 LYS B N 1
ATOM 5457 C CA . LYS B 1 223 ? 54.951 30.463 27.097 1.00 66.65 223 LYS B CA 1
ATOM 5458 C C . LYS B 1 223 ? 54.670 31.805 27.757 1.00 59.88 223 LYS B C 1
ATOM 5459 O O . LYS B 1 223 ? 55.595 32.583 28.019 1.00 64.18 223 LYS B O 1
ATOM 5466 N N . SER B 1 224 ? 53.396 32.092 28.042 1.00 66.04 224 SER B N 1
ATOM 5467 C CA . SER B 1 224 ? 53.055 33.311 28.763 1.00 64.42 224 SER B CA 1
ATOM 5468 C C . SER B 1 224 ? 53.630 33.309 30.170 1.00 67.49 224 SER B C 1
ATOM 5469 O O . SER B 1 224 ? 53.753 34.375 30.784 1.00 70.34 224 SER B O 1
ATOM 5477 N N . GLY B 1 225 ? 53.979 32.138 30.697 1.00 66.79 225 GLY B N 1
ATOM 5478 C CA . GLY B 1 225 ? 54.592 32.046 32.003 1.00 66.76 225 GLY B CA 1
ATOM 5479 C C . GLY B 1 225 ? 53.742 32.617 33.117 1.00 73.74 225 GLY B C 1
ATOM 5480 O O . GLY B 1 225 ? 54.228 33.411 33.927 1.00 78.90 225 GLY B O 1
ATOM 5484 N N . SER B 1 226 ? 52.471 32.225 33.164 1.00 72.25 226 SER B N 1
ATOM 5485 C CA . SER B 1 226 ? 51.558 32.617 34.235 1.00 61.26 226 SER B CA 1
ATOM 5486 C C . SER B 1 226 ? 50.995 31.349 34.862 1.00 66.08 226 SER B C 1
ATOM 5487 O O . SER B 1 226 ? 50.250 30.609 34.209 1.00 67.97 226 SER B O 1
ATOM 5495 N N . ARG B 1 227 ? 51.345 31.103 36.127 1.00 72.98 227 ARG B N 1
ATOM 5496 C CA . ARG B 1 227 ? 50.828 29.927 36.818 1.00 66.74 227 ARG B CA 1
ATOM 5497 C C . ARG B 1 227 ? 49.304 29.914 36.810 1.00 63.12 227 ARG B C 1
ATOM 5498 O O . ARG B 1 227 ? 48.685 28.848 36.714 1.00 62.67 227 ARG B O 1
ATOM 5519 N N . ASN B 1 228 ? 48.681 31.089 36.921 1.00 66.96 228 ASN B N 1
ATOM 5520 C CA . ASN B 1 228 ? 47.226 31.154 36.821 1.00 72.91 228 ASN B CA 1
ATOM 5521 C C . ASN B 1 228 ? 46.760 30.753 35.427 1.00 64.21 228 ASN B C 1
ATOM 5522 O O . ASN B 1 228 ? 45.727 30.091 35.279 1.00 68.91 228 ASN B O 1
ATOM 5533 N N . ALA B 1 229 ? 47.513 31.136 34.395 1.00 69.16 229 ALA B N 1
ATOM 5534 C CA . ALA B 1 229 ? 47.188 30.684 33.048 1.00 68.41 229 ALA B CA 1
ATOM 5535 C C . ALA B 1 229 ? 47.403 29.182 32.910 1.00 68.23 229 ALA B C 1
ATOM 5536 O O . ALA B 1 229 ? 46.566 28.480 32.330 1.00 65.45 229 ALA B O 1
ATOM 5543 N N . ILE B 1 230 ? 48.513 28.669 33.448 1.00 58.77 230 ILE B N 1
ATOM 5544 C CA . ILE B 1 230 ? 48.788 27.239 33.363 1.00 57.51 230 ILE B CA 1
ATOM 5545 C C . ILE B 1 230 ? 47.730 26.447 34.120 1.00 61.64 230 ILE B C 1
ATOM 5546 O O . ILE B 1 230 ? 47.258 25.404 33.651 1.00 66.40 230 ILE B O 1
ATOM 5562 N N . GLU B 1 231 ? 47.356 26.913 35.313 1.00 71.22 231 GLU B N 1
ATOM 5563 C CA . GLU B 1 231 ? 46.358 26.192 36.097 1.00 73.45 231 GLU B CA 1
ATOM 5564 C C . GLU B 1 231 ? 44.972 26.330 35.480 1.00 70.38 231 GLU B C 1
ATOM 5565 O O . GLU B 1 231 ? 44.186 25.375 35.485 1.00 70.47 231 GLU B O 1
ATOM 5577 N N . ALA B 1 232 ? 44.652 27.510 34.943 1.00 63.76 232 ALA B N 1
ATOM 5578 C CA . ALA B 1 232 ? 43.421 27.650 34.171 1.00 65.62 232 ALA B CA 1
ATOM 5579 C C . ALA B 1 232 ? 43.393 26.649 33.023 1.00 69.87 232 ALA B C 1
ATOM 5580 O O . ALA B 1 232 ? 42.360 26.021 32.755 1.00 68.45 232 ALA B O 1
ATOM 5587 N N . ALA B 1 233 ? 44.531 26.480 32.344 1.00 69.44 233 ALA B N 1
ATOM 5588 C CA . ALA B 1 233 ? 44.618 25.525 31.246 1.00 63.23 233 ALA B CA 1
ATOM 5589 C C . ALA B 1 233 ? 44.361 24.105 31.728 1.00 64.63 233 ALA B C 1
ATOM 5590 O O . ALA B 1 233 ? 43.641 23.340 31.076 1.00 66.20 233 ALA B O 1
ATOM 5597 N N . ALA B 1 234 ? 44.965 23.724 32.857 1.00 59.28 234 ALA B N 1
ATOM 5598 C CA . ALA B 1 234 ? 44.700 22.407 33.423 1.00 59.75 234 ALA B CA 1
ATOM 5599 C C . ALA B 1 234 ? 43.214 22.215 33.694 1.00 62.22 234 ALA B C 1
ATOM 5600 O O . ALA B 1 234 ? 42.693 21.105 33.539 1.00 57.90 234 ALA B O 1
ATOM 5607 N N . GLU B 1 235 ? 42.516 23.280 34.094 1.00 62.36 235 GLU B N 1
ATOM 5608 C CA . GLU B 1 235 ? 41.066 23.201 34.235 1.00 65.81 235 GLU B CA 1
ATOM 5609 C C . GLU B 1 235 ? 40.415 22.879 32.897 1.00 66.26 235 GLU B C 1
ATOM 5610 O O . GLU B 1 235 ? 39.574 21.977 32.799 1.00 65.20 235 GLU B O 1
ATOM 5614 N N . ILE B 1 236 ? 40.798 23.611 31.850 1.00 67.42 236 ILE B N 1
ATOM 5615 C CA . ILE B 1 236 ? 40.260 23.351 30.519 1.00 64.50 236 ILE B CA 1
ATOM 5616 C C . ILE B 1 236 ? 40.523 21.908 30.115 1.00 66.25 236 ILE B C 1
ATOM 5617 O O . ILE B 1 236 ? 39.637 21.215 29.599 1.00 63.73 236 ILE B O 1
ATOM 5633 N N . ALA B 1 237 ? 41.752 21.436 30.330 1.00 62.18 237 ALA B N 1
ATOM 5634 C CA . ALA B 1 237 ? 42.093 20.071 29.947 1.00 64.06 237 ALA B CA 1
ATOM 5635 C C . ALA B 1 237 ? 41.186 19.069 30.650 1.00 69.93 237 ALA B C 1
ATOM 5636 O O . ALA B 1 237 ? 40.606 18.182 30.012 1.00 61.87 237 ALA B O 1
ATOM 5643 N N . LYS B 1 238 ? 41.050 19.195 31.973 1.00 72.99 238 LYS B N 1
ATOM 5644 C CA . LYS B 1 238 ? 40.173 18.294 32.714 1.00 70.68 238 LYS B CA 1
ATOM 5645 C C . LYS B 1 238 ? 38.771 18.286 32.113 1.00 62.61 238 LYS B C 1
ATOM 5646 O O . LYS B 1 238 ? 38.185 17.223 31.880 1.00 66.04 238 LYS B O 1
ATOM 5650 N N . ARG B 1 239 ? 38.218 19.471 31.844 1.00 56.06 239 ARG B N 1
ATOM 5651 C CA . ARG B 1 239 ? 36.902 19.535 31.215 1.00 60.18 239 ARG B CA 1
ATOM 5652 C C . ARG B 1 239 ? 36.930 18.906 29.827 1.00 66.49 239 ARG B C 1
ATOM 5653 O O . ARG B 1 239 ? 35.955 18.275 29.403 1.00 62.82 239 ARG B O 1
ATOM 5660 N N . GLY B 1 240 ? 38.036 19.065 29.107 1.00 70.95 240 GLY B N 1
ATOM 5661 C CA . GLY B 1 240 ? 38.191 18.401 27.822 1.00 63.60 240 GLY B CA 1
ATOM 5662 C C . GLY B 1 240 ? 37.182 18.818 26.773 1.00 66.45 240 GLY B C 1
ATOM 5663 O O . GLY B 1 240 ? 36.698 17.972 26.011 1.00 61.04 240 GLY B O 1
ATOM 5667 N N . ASP B 1 241 ? 36.857 20.107 26.715 1.00 74.12 241 ASP B N 1
ATOM 5668 C CA . ASP B 1 241 ? 35.923 20.639 25.728 1.00 71.25 241 ASP B CA 1
ATOM 5669 C C . ASP B 1 241 ? 36.735 21.267 24.601 1.00 70.15 241 ASP B C 1
ATOM 5670 O O . ASP B 1 241 ? 37.314 22.346 24.768 1.00 66.86 241 ASP B O 1
ATOM 5679 N N . SER B 1 242 ? 36.772 20.585 23.455 1.00 74.57 242 SER B N 1
ATOM 5680 C CA . SER B 1 242 ? 37.598 21.027 22.336 1.00 70.23 242 SER B CA 1
ATOM 5681 C C . SER B 1 242 ? 37.342 22.489 21.990 1.00 71.96 242 SER B C 1
ATOM 5682 O O . SER B 1 242 ? 38.283 23.278 21.840 1.00 66.04 242 SER B O 1
ATOM 5690 N N . GLU B 1 243 ? 36.069 22.870 21.861 1.00 75.28 243 GLU B N 1
ATOM 5691 C CA . GLU B 1 243 ? 35.750 24.233 21.448 1.00 76.64 243 GLU B CA 1
ATOM 5692 C C . GLU B 1 243 ? 36.212 25.256 22.474 1.00 74.31 243 GLU B C 1
ATOM 5693 O O . GLU B 1 243 ? 36.623 26.363 22.106 1.00 73.79 243 GLU B O 1
ATOM 5697 N N . VAL B 1 244 ? 36.153 24.911 23.760 1.00 73.31 244 VAL B N 1
ATOM 5698 C CA . VAL B 1 244 ? 36.509 25.876 24.792 1.00 69.08 244 VAL B CA 1
ATOM 5699 C C . VAL B 1 244 ? 38.011 26.116 24.797 1.00 70.75 244 VAL B C 1
ATOM 5700 O O . VAL B 1 244 ? 38.473 27.251 24.968 1.00 69.70 244 VAL B O 1
ATOM 5713 N N . ALA B 1 245 ? 38.799 25.053 24.623 1.00 69.94 245 ALA B N 1
ATOM 5714 C CA . ALA B 1 245 ? 40.245 25.221 24.542 1.00 61.80 245 ALA B CA 1
ATOM 5715 C C . ALA B 1 245 ? 40.620 26.147 23.392 1.00 66.73 245 ALA B C 1
ATOM 5716 O O . ALA B 1 245 ? 41.476 27.027 23.544 1.00 66.44 245 ALA B O 1
ATOM 5723 N N . LEU B 1 246 ? 39.981 25.969 22.232 1.00 65.42 246 LEU B N 1
ATOM 5724 C CA . LEU B 1 246 ? 40.276 26.831 21.092 1.00 65.17 246 LEU B CA 1
ATOM 5725 C C . LEU B 1 246 ? 39.837 28.265 21.357 1.00 72.07 246 LEU B C 1
ATOM 5726 O O . LEU B 1 246 ? 40.528 29.214 20.968 1.00 75.81 246 LEU B O 1
ATOM 5742 N N . L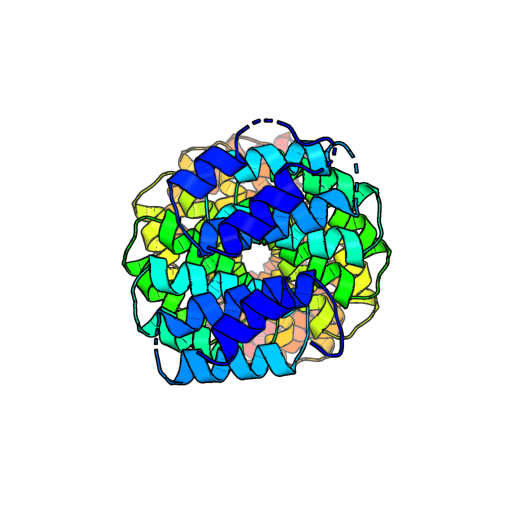YS B 1 247 ? 38.686 28.443 22.010 1.00 73.43 247 LYS B N 1
ATOM 5743 C CA . LYS B 1 247 ? 38.248 29.786 22.374 1.00 73.29 247 LYS B CA 1
ATOM 5744 C C . LYS B 1 247 ? 39.269 30.457 23.283 1.00 71.54 247 LYS B C 1
ATOM 5745 O O . LYS B 1 247 ? 39.643 31.618 23.072 1.00 73.61 247 LYS B O 1
ATOM 5749 N N . VAL B 1 248 ? 39.735 29.735 24.306 1.00 65.09 248 VAL B N 1
ATOM 5750 C CA . VAL B 1 248 ? 40.774 30.271 25.177 1.00 69.41 248 VAL B CA 1
ATOM 5751 C C . VAL B 1 248 ? 42.084 30.411 24.415 1.00 79.23 248 VAL B C 1
ATOM 5752 O O . VAL B 1 248 ? 42.820 31.388 24.595 1.00 80.53 248 VAL B O 1
ATOM 5765 N N . ALA B 1 249 ? 42.404 29.433 23.564 1.00 73.64 249 ALA B N 1
ATOM 5766 C CA . ALA B 1 249 ? 43.605 29.532 22.741 1.00 70.56 249 ALA B CA 1
ATOM 5767 C C . ALA B 1 249 ? 43.631 30.848 21.976 1.00 80.11 249 ALA B C 1
ATOM 5768 O O . ALA B 1 249 ? 44.668 31.519 21.909 1.00 82.14 249 ALA B O 1
ATOM 5775 N N . LEU B 1 250 ? 42.494 31.233 21.391 1.00 84.19 250 LEU B N 1
ATOM 5776 C CA . LEU B 1 250 ? 42.379 32.551 20.778 1.00 84.00 250 LEU B CA 1
ATOM 5777 C C . LEU B 1 250 ? 42.618 33.650 21.807 1.00 87.78 250 LEU B C 1
ATOM 5778 O O . LEU B 1 250 ? 43.486 34.514 21.630 1.00 91.78 250 LEU B O 1
ATOM 5794 N N . GLU B 1 251 ? 41.837 33.639 22.888 1.00 82.94 251 GLU B N 1
ATOM 5795 C CA . GLU B 1 251 ? 41.970 34.676 23.904 1.00 89.00 251 GLU B CA 1
ATOM 5796 C C . GLU B 1 251 ? 43.372 34.688 24.495 1.00 88.39 251 GLU B C 1
ATOM 5797 O O . GLU B 1 251 ? 43.919 35.756 24.794 1.00 89.70 251 GLU B O 1
ATOM 5801 N N . LEU B 1 252 ? 43.974 33.511 24.670 1.00 87.26 252 LEU B N 1
ATOM 5802 C CA . LEU B 1 252 ? 45.308 33.450 25.253 1.00 85.15 252 LEU B CA 1
ATOM 5803 C C . LEU B 1 252 ? 46.386 33.831 24.249 1.00 87.76 252 LEU B C 1
ATOM 5804 O O . LEU B 1 252 ? 47.405 34.416 24.633 1.00 87.35 252 LEU B O 1
ATOM 5820 N N . SER B 1 253 ? 46.180 33.514 22.970 1.00 85.22 253 SER B N 1
ATOM 5821 C CA . SER B 1 253 ? 47.198 33.793 21.963 1.00 83.84 253 SER B CA 1
ATOM 5822 C C . SER B 1 253 ? 47.408 35.293 21.796 1.00 93.88 253 SER B C 1
ATOM 5823 O O . SER B 1 253 ? 48.547 35.773 21.771 1.00 99.25 253 SER B O 1
ATOM 5827 N N . GLN B 1 254 ? 46.315 36.050 21.679 1.00 95.38 254 GLN B N 1
ATOM 5828 C CA . GLN B 1 254 ? 46.429 37.472 21.373 1.00 92.05 254 GLN B CA 1
ATOM 5829 C C . GLN B 1 254 ? 47.073 38.242 22.519 1.00 91.29 254 GLN B C 1
ATOM 5830 O O . GLN B 1 254 ? 47.857 39.169 22.284 1.00 102.40 254 GLN B O 1
ATOM 5844 N N . ALA B 1 255 ? 46.767 37.872 23.765 1.00 94.99 255 ALA B N 1
ATOM 5845 C CA . ALA B 1 255 ? 47.441 38.501 24.896 1.00 100.70 255 ALA B CA 1
ATOM 5846 C C . ALA B 1 255 ? 48.939 38.227 24.857 1.00 108.48 255 ALA B C 1
ATOM 5847 O O . ALA B 1 255 ? 49.749 39.098 25.196 1.00 119.55 255 ALA B O 1
ATOM 5854 N N . ASN B 1 256 ? 49.328 37.014 24.453 1.00 107.83 256 ASN B N 1
ATOM 5855 C CA . ASN B 1 256 ? 50.747 36.707 24.311 1.00 108.29 256 ASN B CA 1
ATOM 5856 C C . ASN B 1 256 ? 51.416 37.655 23.323 1.00 112.13 256 ASN B C 1
ATOM 5857 O O . ASN B 1 256 ? 52.528 38.137 23.570 1.00 117.88 256 ASN B O 1
ATOM 5868 N N . LYS B 1 257 ? 50.755 37.936 22.203 1.00 110.35 257 LYS B N 1
ATOM 5869 C CA . LYS B 1 257 ? 51.302 38.830 21.188 1.00 106.91 257 LYS B CA 1
ATOM 5870 C C . LYS B 1 257 ? 51.526 40.228 21.758 1.00 110.60 257 LYS B C 1
ATOM 5871 O O . LYS B 1 257 ? 52.502 40.896 21.421 1.00 110.31 257 LYS B O 1
ATOM 5875 N N . SER B 1 260 ? 50.926 41.755 27.400 1.00 95.57 260 SER B N 1
ATOM 5876 C CA . SER B 1 260 ? 50.325 42.423 28.548 1.00 105.61 260 SER B CA 1
ATOM 5877 C C . SER B 1 260 ? 50.172 41.449 29.710 1.00 105.80 260 SER B C 1
ATOM 5878 O O . SER B 1 260 ? 49.138 40.791 29.845 1.00 105.39 260 SER B O 1
ATOM 5882 N N . ARG B 1 261 ? 51.214 41.347 30.541 1.00 100.86 261 ARG B N 1
ATOM 5883 C CA . ARG B 1 261 ? 51.130 40.495 31.722 1.00 98.11 261 ARG B CA 1
ATOM 5884 C C . ARG B 1 261 ? 49.865 40.788 32.512 1.00 108.06 261 ARG B C 1
ATOM 5885 O O . ARG B 1 261 ? 49.262 39.872 33.085 1.00 106.53 261 ARG B O 1
ATOM 5889 N N . ASP B 1 262 ? 49.447 42.053 32.542 1.00 115.50 262 ASP B N 1
ATOM 5890 C CA . ASP B 1 262 ? 48.165 42.403 33.139 1.00 114.63 262 ASP B CA 1
ATOM 5891 C C . ASP B 1 262 ? 47.030 41.613 32.504 1.00 109.13 262 ASP B C 1
ATOM 5892 O O . ASP B 1 262 ? 46.091 41.201 33.195 1.00 114.50 262 ASP B O 1
ATOM 5901 N N . GLU B 1 263 ? 47.114 41.367 31.198 1.00 106.30 263 GLU B N 1
ATOM 5902 C CA . GLU B 1 263 ? 46.019 40.769 30.445 1.00 109.05 263 GLU B CA 1
ATOM 5903 C C . GLU B 1 263 ? 46.037 39.247 30.450 1.00 112.04 263 GLU B C 1
ATOM 5904 O O . GLU B 1 263 ? 44.966 38.632 30.400 1.00 110.89 263 GLU B O 1
ATOM 5916 N N . ILE B 1 264 ? 47.216 38.620 30.497 1.00 112.94 264 ILE B N 1
AT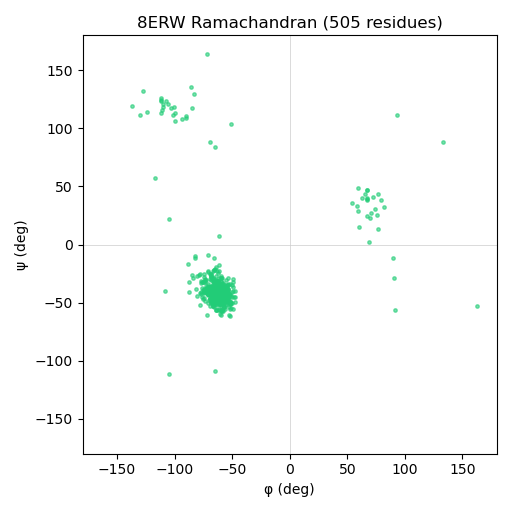OM 5917 C CA . ILE B 1 264 ? 47.270 37.160 30.537 1.00 105.55 264 ILE B CA 1
ATOM 5918 C C . ILE B 1 264 ? 46.413 36.637 31.682 1.00 101.84 264 ILE B C 1
ATOM 5919 O O . ILE B 1 264 ? 45.687 35.645 31.538 1.00 94.15 264 ILE B O 1
ATOM 5923 N N . GLU B 1 265 ? 46.485 37.298 32.841 1.00 108.73 265 GLU B N 1
ATOM 5924 C CA . GLU B 1 265 ? 45.668 36.892 33.978 1.00 103.89 265 GLU B CA 1
ATOM 5925 C C . GLU B 1 265 ? 44.183 37.054 33.687 1.00 110.59 265 GLU B C 1
ATOM 5926 O O . GLU B 1 265 ? 43.364 36.276 34.191 1.00 113.07 265 GLU B O 1
ATOM 5938 N N . LYS B 1 266 ? 43.816 38.053 32.883 1.00 110.11 266 LYS B N 1
ATOM 5939 C CA . LYS B 1 266 ? 42.413 38.264 32.550 1.00 105.58 266 LYS B CA 1
ATOM 5940 C C . LYS B 1 266 ? 41.859 37.080 31.766 1.00 105.85 266 LYS B C 1
ATOM 5941 O O . LYS B 1 266 ? 40.863 36.464 32.158 1.00 104.13 266 LYS B O 1
ATOM 5945 N N . ALA B 1 267 ? 42.498 36.751 30.638 1.00 105.50 267 ALA B N 1
ATOM 5946 C CA . ALA B 1 267 ? 42.040 35.624 29.833 1.00 102.83 267 ALA B CA 1
ATOM 5947 C C . ALA B 1 267 ? 42.119 34.316 30.606 1.00 106.83 267 ALA B C 1
ATOM 5948 O O . ALA B 1 267 ? 41.304 33.414 30.385 1.00 105.78 267 ALA B O 1
ATOM 5955 N N . ALA B 1 268 ? 43.090 34.191 31.513 1.00 104.43 268 ALA B N 1
ATOM 5956 C CA . ALA B 1 268 ? 43.162 33.002 32.355 1.00 101.03 268 ALA B CA 1
ATOM 5957 C C . ALA B 1 268 ? 41.943 32.913 33.265 1.00 111.54 268 ALA B C 1
ATOM 5958 O O . ALA B 1 268 ? 41.275 31.874 33.331 1.00 110.47 268 ALA B O 1
ATOM 5965 N N . GLU B 1 269 ? 41.642 33.998 33.982 1.00 118.42 269 GLU B N 1
ATOM 5966 C CA . GLU B 1 269 ? 40.448 34.018 34.820 1.00 117.14 269 GLU B CA 1
ATOM 5967 C C . GLU B 1 269 ? 39.198 33.753 33.991 1.00 116.53 269 GLU B C 1
ATOM 5968 O O . GLU B 1 269 ? 38.329 32.970 34.396 1.00 114.84 269 GLU B O 1
ATOM 5972 N N . ASN B 1 270 ? 39.094 34.387 32.820 1.00 116.23 270 ASN B N 1
ATOM 5973 C CA . ASN B 1 270 ? 37.959 34.128 31.941 1.00 118.95 270 ASN B CA 1
ATOM 5974 C C . ASN B 1 270 ? 37.873 32.651 31.578 1.00 117.99 270 ASN B C 1
ATOM 5975 O O . ASN B 1 270 ? 36.777 32.081 31.513 1.00 124.27 270 ASN B O 1
ATOM 5986 N N . ALA B 1 271 ? 39.020 32.017 31.328 1.00 110.63 271 ALA B N 1
ATOM 5987 C CA . ALA B 1 271 ? 39.020 30.586 31.046 1.00 110.24 271 ALA B CA 1
ATOM 5988 C C . ALA B 1 271 ? 38.648 29.776 32.280 1.00 111.70 271 ALA B C 1
ATOM 5989 O O . ALA B 1 271 ? 38.150 28.651 32.155 1.00 98.75 271 ALA B O 1
ATOM 5996 N N . LYS B 1 272 ? 38.879 30.324 33.470 1.00 119.43 272 LYS B N 1
ATOM 5997 C CA . LYS B 1 272 ? 38.581 29.625 34.715 1.00 113.76 272 LYS B CA 1
ATOM 5998 C C . LYS B 1 272 ? 37.078 29.423 34.880 1.00 123.35 272 LYS B C 1
ATOM 5999 O O . LYS B 1 272 ? 36.529 28.404 34.458 1.00 125.81 272 LYS B O 1
#

B-factor: mean 85.53, std 22.52, range [43.65, 168.62]

Foldseek 3Di:
DVLLVLLVVLCVPVHDVLSVVLVVVPDNLLSNLLSLQSVLQRVQVLSNVLSNVSSNVSDNLLSNLLSLQSVLLVVLVDVLSNVLSSVVSNVSDSLLSNLLSLQSVLLSLLPDVLSNVLSSVCSNVSDSLLSNLLSLQSVLLSVLPDNLSNVLSSVLSNVSDSQLSNLLSLQSVLQVVLPDVLSNVLSSVSSNVSDNLLSNLLSLQSVLLVLLVDNLSNVLSSVSSNVSDSVLSNVLSVQSVVCSVVSPNVSNNVSSVVSD/DLQVLQVVLLVCDVVDDNLLSVLLSLQSVLQVPADPLSNVLSVVVNVVSDNLLSNLLSLLSVLLVVLPPVLSNVLSSVSSNVSDSLLSNLLSLQSVLLVLLPDVLSNVLSSVCSNVSDNLLSNLLSLQSVLLSVLPDNLSSVLSSVLSNVSDNQLSNLLSLQSVLQVVLPDVLSNVLSSVVSNVSDNLLSNLLSLQSVLQVLLPDNLSNNLSSVCSNVSDSVLSNVLSVLSVVCSCDNVRNNVSSVVSD

Radius of gyration: 23.78 Å; Cα contacts (8 Å, |Δi|>4): 990; chains: 2; bounding box: 67×67×42 Å

Sequence (509 aa):
DKAVSLVEELAQKGSEEAAKEIRKRGDSEVALAVALVLSLANKSRNAIEAAAEIAKRGDSEVALAVALVLSLANKSGSRNAIEAAAEIAKRGDSEVALAVALVLSLANKSGSRNAIEAAAEIAKRGDSEVALAVALVLSLANKSGSRNAIEAAAEIAKRGDSEVALAVALVLSLANKSGSRNAIEAAAEIAKRGDSEVALAVALVLSLANKSGSRNAIEAAAEIAKRGDSEVALKVALELSQANKNGSRDEIEKAAENAKKAVSLVEELAQKRKRGDSEVALAVALVLSLANKSSRNAIEAAAEIAKRGDSEVALAVALVLSLANKSGSRNAIEAAAEIAKRGDSEVALAVALVLSLANKSGSRNAIEAAAEIAKRGDSEVALAVALVLSLANKSGSRNAIEAAAEIAKRGDSEVALAVALVLSLANKSGSRNAIEAAAEIAKRGDSEVALAVALVLSLANKSGSRNAIEAAAEIAKRGDSEVALKVALELSQANKSRDEIEKAAENAK

Nearest PDB structures (foldseek):
  8erw-assembly1_A  TM=1.004E+00  e=3.244E-27  synthetic construct
  8erw-assembly1_B  TM=9.982E-01  e=6.051E-23  synthetic construct
  5cwp-assembly1_A  TM=2.211E-01  e=2.450E-03  synthetic construct
  8ugc-assembly2_B  TM=1.665E-01  e=7.528E-04  synthetic construct
  5cwf-assembly3_C  TM=1.537E-01  e=1.113E+00  synthetic construct